Protein AF-A0A2K6FCR3-F1 (afdb_monomer_lite)

Organism: Propithecus coquereli (NCBI:txid379532)

InterPro domains:
  IPR029713 Transmembrane protein 168 [PTHR14437] (1-517)

Foldseek 3Di:
DVVVVLVVVLVVLLVVVVVVCVVPVPDDVVVVLVVLVVVLVVLLVVLLVLLLVVCCVVVVDVVSVVLVVVLVVLLVVLVCCVPPVVNPVVSLLSVLLSSLQSLLLSFADADPVPPPPPSNVVSLVSLVVSLVSLLVSLVSCLSVVVDDDAQDQDDSSLVSSLNSNLVNLVVDDPQLSLLSNLLSLLLSLLLSLLLLLFPCSVVLVVVNVCLVPDQQNPTTNDVSSVVSSSSSSNSNSNVCNSRPPDANCRNCVVVLVDDLVVLVVVLVVLVVLLVVLLVLLCVLCVDPPPNVCLVVQCVVLVVQLVVLVVVLSVLSVVLSVLSVVLVVVCVVPVVPPDDSLVSCLQQCVLVSLVVSLVSLVSNLVSLVSSCVSSPDRHRSNSVSSSSNNNSVSSVVSRSSVSSNVPRANQAEEEAEQEQEDPADPVRDDDDDDPVVVVVSVVVSVVVLVVVVVVCVSSVHHYLDHDYDHPFDAPVRVVVSVVCQQVDDDPVGHGHLEYEYHYDYDADPVRFGDTPDPDDTDDPDCDPPPPPGHHYDYADFDDDPPDGDGDDDDDDDDDDDDDDDDDDDDDDDDDDDDDDDDDDDDDDDD

Sequence (589 aa):
MCKSLRYCFSHCLYLAMTRLEEVNREVNMHSSVRYLGYLARINLLVAICLGLYVRWEKTANSLILVIFILGLFVLGIASILYYYFSMEAASLSLSNLWFGFLLGLLCFLDNSSFKNDVKEESTKYLLLTSIVLRILCSLVERISGYVRHRPTLLTTVEFLELVGFAIASTTMLVEKSLSVILLVVALAMLIIDLRMKSFLAIPNLVIFAVLLFFSSLETPKNPIAFACFFICLITDPFLDIYFSGLSVTERWKPFLYRGRICRRLSVVFTGMIELTFFILSAFKLRDTHLWYFVIPGFSIFGIFWMICHIIFLLTLWGFHTKLNDCHKVYFTHRADNNSLDRIMASKGMRHFCLISEQLVFFSLLATAILGAVSWQPTNGIFLSMFLIVLPLESMAHGLFRELGNCLGGTSVGYAIVIPTNFCSPDGQPTLLPPEHVQELNLRSTGMLNAIQRFFAYHMIETYGCDYSTSGLSFDALHSKLKAFLELRTVDGPRHDTYVLYYSGHTHGTGEWALAGKFTCFTIVNCNCKFSSFTIVKIHICMEISRVSLCCSGINLKFLCKYCIIKFSPKVLCHDLVLLPLFQILLYLR

pLDDT: mean 75.57, std 21.65, range [20.17, 97.12]

Structure (mmCIF, N/CA/C/O backbone):
data_AF-A0A2K6FCR3-F1
#
_entry.id   AF-A0A2K6FCR3-F1
#
loop_
_atom_site.group_PDB
_atom_site.id
_atom_site.type_symbol
_atom_site.label_atom_id
_atom_site.label_alt_id
_atom_site.label_comp_id
_atom_site.label_asym_id
_atom_site.label_entity_id
_atom_site.label_seq_id
_atom_site.pdbx_PDB_ins_code
_atom_site.Cartn_x
_atom_site.Cartn_y
_atom_site.Cartn_z
_atom_site.occupancy
_atom_site.B_iso_or_equiv
_atom_site.auth_seq_id
_atom_site.auth_comp_id
_atom_site.auth_asym_id
_atom_site.auth_atom_id
_atom_site.pdbx_PDB_model_num
ATOM 1 N N . MET A 1 1 ? -6.873 -19.676 -16.247 1.00 36.25 1 MET A N 1
ATOM 2 C CA . MET A 1 1 ? -8.107 -20.056 -15.518 1.00 36.25 1 MET A CA 1
ATOM 3 C C . MET A 1 1 ? -8.741 -18.906 -14.731 1.00 36.25 1 MET A C 1
ATOM 5 O O . MET A 1 1 ? -9.886 -18.593 -15.023 1.00 36.25 1 MET A O 1
ATOM 9 N N . CYS A 1 2 ? -8.041 -18.203 -13.827 1.00 38.34 2 CYS A N 1
ATOM 10 C CA . CYS A 1 2 ? -8.665 -17.159 -12.984 1.00 38.34 2 CYS A CA 1
ATOM 11 C C . CYS A 1 2 ? -9.323 -15.987 -13.746 1.00 38.34 2 CYS A C 1
ATOM 13 O O . CYS A 1 2 ? -10.338 -15.467 -13.297 1.00 38.34 2 CYS A O 1
ATOM 15 N N . LYS A 1 3 ? -8.810 -15.592 -14.925 1.00 42.97 3 LYS A N 1
ATOM 16 C CA . LYS A 1 3 ? -9.436 -14.544 -15.762 1.00 42.97 3 LYS A CA 1
ATOM 17 C C . LYS A 1 3 ? -10.793 -14.969 -16.353 1.00 42.97 3 LYS A C 1
ATOM 19 O O . LYS A 1 3 ? -11.684 -14.137 -16.462 1.00 42.97 3 LYS A O 1
ATOM 24 N N . SER A 1 4 ? -10.956 -16.251 -16.691 1.00 41.66 4 SER A N 1
ATOM 25 C CA . SER A 1 4 ? -12.195 -16.799 -17.267 1.00 41.66 4 SER A CA 1
ATOM 26 C C . SER A 1 4 ? -13.269 -17.016 -16.196 1.00 41.66 4 SER A C 1
ATOM 28 O O . SER A 1 4 ? -14.414 -16.634 -16.412 1.00 41.66 4 SER A O 1
ATOM 30 N N . LEU A 1 5 ? -12.888 -17.503 -15.006 1.00 47.66 5 LEU A N 1
ATOM 31 C CA . LEU A 1 5 ? -13.785 -17.570 -13.844 1.00 47.66 5 LEU A CA 1
ATOM 32 C C . LEU A 1 5 ? -14.249 -16.179 -13.403 1.00 47.66 5 LEU A C 1
ATOM 34 O O . LEU A 1 5 ? -15.433 -15.989 -13.146 1.00 47.66 5 LEU A O 1
ATOM 38 N N . ARG A 1 6 ? -13.339 -15.193 -13.390 1.00 56.50 6 ARG A N 1
ATOM 39 C CA . ARG A 1 6 ? -13.668 -13.802 -13.055 1.00 56.50 6 ARG A CA 1
ATOM 40 C C . ARG A 1 6 ? -14.684 -13.206 -14.025 1.00 56.50 6 ARG A C 1
ATOM 42 O O . ARG A 1 6 ? -15.657 -12.604 -13.590 1.00 56.50 6 ARG A O 1
ATOM 49 N N . TYR A 1 7 ? -14.478 -13.427 -15.323 1.00 55.69 7 TYR A N 1
ATOM 50 C CA . TYR A 1 7 ? -15.397 -12.980 -16.365 1.00 55.69 7 TYR A CA 1
ATOM 51 C C . TYR A 1 7 ? -16.760 -13.682 -16.275 1.00 55.69 7 TYR A C 1
ATOM 53 O O . TYR A 1 7 ? -17.789 -13.018 -16.315 1.00 55.69 7 TYR A O 1
ATOM 61 N N . CYS A 1 8 ? -16.776 -15.005 -16.086 1.00 54.91 8 CYS A N 1
ATOM 62 C CA . CYS A 1 8 ? -18.005 -15.787 -15.959 1.00 54.91 8 CYS A CA 1
ATOM 63 C C . CYS A 1 8 ? -18.822 -15.351 -14.736 1.00 54.91 8 CYS A C 1
ATOM 65 O O . CYS A 1 8 ? -19.991 -15.008 -14.865 1.00 54.91 8 CYS A O 1
ATOM 67 N N . PHE A 1 9 ? -18.190 -15.256 -13.565 1.00 63.41 9 PHE A N 1
ATOM 68 C CA . PHE A 1 9 ? -18.870 -14.862 -12.335 1.00 63.41 9 PHE A CA 1
ATOM 69 C C . PHE A 1 9 ? -19.357 -13.408 -12.387 1.00 63.41 9 PHE A C 1
ATOM 71 O O . PHE A 1 9 ? -20.493 -13.141 -12.005 1.00 63.41 9 PHE A O 1
ATOM 78 N N . SER A 1 10 ? -18.562 -12.471 -12.930 1.00 57.72 10 SER A N 1
ATOM 79 C CA . SER A 1 10 ? -19.027 -11.089 -13.123 1.00 57.72 10 SER A CA 1
ATOM 80 C C . SER A 1 10 ? -20.186 -10.998 -14.114 1.00 57.72 10 SER A C 1
ATOM 82 O O . SER A 1 10 ? -21.115 -10.232 -13.891 1.00 57.72 10 SER A O 1
ATOM 84 N N . HIS A 1 11 ? -20.152 -11.785 -15.193 1.00 66.50 11 HIS A N 1
ATOM 85 C CA . HIS A 1 11 ? -21.173 -11.756 -16.237 1.00 66.50 11 HIS A CA 1
ATOM 86 C C . HIS A 1 11 ? -22.477 -12.418 -15.776 1.00 66.50 11 HIS A C 1
ATOM 88 O O . HIS A 1 11 ? -23.547 -11.867 -16.004 1.00 66.50 11 HIS A O 1
ATOM 94 N N . CYS A 1 12 ? -22.404 -13.550 -15.067 1.00 65.25 12 CYS A N 1
ATOM 95 C CA . CYS A 1 12 ? -23.564 -14.200 -14.453 1.00 65.25 12 CYS A CA 1
ATOM 96 C C . CYS A 1 12 ? -24.217 -13.315 -13.387 1.00 65.25 12 CYS A C 1
ATOM 98 O O . CYS A 1 12 ? -25.439 -13.202 -13.364 1.00 65.25 12 CYS A O 1
ATOM 100 N N . LEU A 1 13 ? -23.420 -12.649 -12.544 1.00 64.69 13 LEU A N 1
ATOM 101 C CA . LEU A 1 13 ? -23.936 -11.704 -11.552 1.00 64.69 13 LEU A CA 1
ATOM 102 C C . LEU A 1 13 ? -24.578 -10.473 -12.197 1.00 64.69 13 LEU A C 1
ATOM 104 O O . LEU A 1 13 ? -25.658 -10.062 -11.784 1.00 64.69 13 LEU A O 1
ATOM 108 N N . TYR A 1 14 ? -23.949 -9.913 -13.232 1.00 65.69 14 TYR A N 1
ATOM 109 C CA . TYR A 1 14 ? -24.505 -8.790 -13.982 1.00 65.69 14 TYR A CA 1
ATOM 110 C C . TYR A 1 14 ? -25.828 -9.165 -14.671 1.00 65.69 14 TYR A C 1
ATOM 112 O O . TYR A 1 14 ? -26.796 -8.411 -14.609 1.00 65.69 14 TYR A O 1
ATOM 120 N N . LEU A 1 15 ? -25.918 -10.364 -15.256 1.00 67.00 15 LEU A N 1
ATOM 121 C CA . LEU A 1 15 ? -27.157 -10.899 -15.837 1.00 67.00 15 LEU A CA 1
ATOM 122 C C . LEU A 1 15 ? -28.254 -11.127 -14.795 1.00 67.00 15 LEU A C 1
ATOM 124 O O . LEU A 1 15 ? -29.411 -10.805 -15.043 1.00 67.00 15 LEU A O 1
ATOM 128 N N . ALA A 1 16 ? -27.907 -11.668 -13.627 1.00 66.12 16 ALA A N 1
ATOM 129 C CA . ALA A 1 16 ? -28.867 -11.859 -12.544 1.00 66.12 16 ALA A CA 1
ATOM 130 C C . ALA A 1 16 ? -29.403 -10.516 -12.023 1.00 66.12 16 ALA A C 1
ATOM 132 O O . ALA A 1 16 ? -30.590 -10.394 -11.739 1.00 66.12 16 ALA A O 1
ATOM 133 N N . MET A 1 17 ? -28.547 -9.495 -11.946 1.00 63.19 17 MET A N 1
ATOM 134 C CA . MET A 1 17 ? -28.918 -8.168 -11.450 1.00 63.19 17 MET A CA 1
ATOM 135 C C . MET A 1 17 ? -29.711 -7.347 -12.456 1.00 63.19 17 MET A C 1
ATOM 137 O O . MET A 1 17 ? -30.690 -6.725 -12.066 1.00 63.19 17 MET A O 1
ATOM 141 N N . THR A 1 18 ? -29.356 -7.398 -13.740 1.00 65.19 18 THR A N 1
ATOM 142 C CA . THR A 1 18 ? -30.156 -6.771 -14.807 1.00 65.19 18 THR A CA 1
ATOM 143 C C . THR A 1 18 ? -31.548 -7.393 -14.886 1.00 65.19 18 THR A C 1
ATOM 145 O O . THR A 1 18 ? -32.535 -6.668 -14.948 1.00 65.19 18 THR A O 1
ATOM 148 N N . ARG A 1 19 ? -31.657 -8.723 -14.747 1.00 66.31 19 ARG A N 1
ATOM 149 C CA . ARG A 1 19 ? -32.948 -9.418 -14.599 1.00 66.31 19 ARG A CA 1
ATOM 150 C C . ARG A 1 19 ? -33.720 -8.961 -13.357 1.00 66.31 19 ARG A C 1
ATOM 152 O O . ARG A 1 19 ? -34.930 -8.791 -13.433 1.00 66.31 19 ARG A O 1
ATOM 159 N N . LEU A 1 20 ? -33.047 -8.765 -12.221 1.00 64.31 20 LEU A N 1
ATOM 160 C CA . LEU A 1 20 ? -33.688 -8.301 -10.987 1.00 64.31 20 LEU A CA 1
ATOM 161 C C . LEU A 1 20 ? -34.177 -6.847 -11.110 1.00 64.31 20 LEU A C 1
ATOM 163 O O . LEU A 1 20 ? -35.267 -6.530 -10.649 1.00 64.31 20 LEU A O 1
ATOM 167 N N . GLU A 1 21 ? -33.401 -5.977 -11.757 1.00 64.38 21 GLU A N 1
ATOM 168 C CA . GLU A 1 21 ? -33.734 -4.568 -12.005 1.00 64.38 21 GLU A CA 1
ATOM 169 C C . GLU A 1 21 ? -34.886 -4.419 -13.014 1.00 64.38 21 GLU A C 1
ATOM 171 O O . GLU A 1 21 ? -35.758 -3.569 -12.838 1.00 64.38 21 GLU A O 1
ATOM 176 N N . GLU A 1 22 ? -34.957 -5.299 -14.019 1.00 66.19 22 GLU A N 1
ATOM 177 C CA . GLU A 1 22 ? -36.101 -5.397 -14.934 1.00 66.19 22 GLU A CA 1
ATOM 178 C C . GLU A 1 22 ? -37.390 -5.831 -14.220 1.00 66.19 22 GLU A C 1
ATOM 180 O O . GLU A 1 22 ? -38.465 -5.320 -14.540 1.00 66.19 22 GLU A O 1
ATOM 185 N N . VAL A 1 23 ? -37.286 -6.740 -13.243 1.00 63.28 23 VAL A N 1
ATOM 186 C CA . VAL A 1 23 ? -38.429 -7.249 -12.465 1.00 63.28 23 VAL A CA 1
ATOM 187 C C . VAL A 1 23 ? -38.900 -6.243 -11.404 1.00 63.28 23 VAL A C 1
ATOM 189 O O . VAL A 1 23 ? -40.099 -6.143 -11.165 1.00 63.28 23 VAL A O 1
ATOM 192 N N . ASN A 1 24 ? -37.998 -5.452 -10.810 1.00 61.44 24 ASN A N 1
ATOM 193 C CA . ASN A 1 24 ? -38.290 -4.518 -9.708 1.00 61.44 24 ASN A CA 1
ATOM 194 C C . ASN A 1 24 ? -38.376 -3.036 -10.133 1.00 61.44 24 ASN A C 1
ATOM 196 O O . ASN A 1 24 ? -38.026 -2.146 -9.357 1.00 61.44 24 ASN A O 1
ATOM 200 N N . ARG A 1 25 ? -38.882 -2.747 -11.341 1.00 58.03 25 ARG A N 1
ATOM 201 C CA . ARG A 1 25 ? -39.001 -1.384 -11.916 1.00 58.03 25 ARG A CA 1
ATOM 202 C C . ARG A 1 25 ? -39.623 -0.312 -11.000 1.00 58.03 25 ARG A C 1
ATOM 204 O O . ARG A 1 25 ? -39.400 0.871 -11.241 1.00 58.03 25 ARG A O 1
ATOM 211 N N . GLU A 1 26 ? -40.390 -0.697 -9.982 1.00 53.44 26 GLU A N 1
ATOM 212 C CA . GLU A 1 26 ? -41.067 0.219 -9.054 1.00 53.44 26 GLU A CA 1
ATOM 213 C C . GLU A 1 26 ? -40.175 0.738 -7.908 1.00 53.44 26 GLU A C 1
ATOM 215 O O . GLU A 1 26 ? -40.430 1.822 -7.385 1.00 53.44 26 GLU A O 1
ATOM 220 N N . VAL A 1 27 ? -39.103 0.027 -7.531 1.00 59.41 27 VAL A N 1
ATOM 221 C CA . VAL A 1 27 ? -38.198 0.438 -6.442 1.00 59.41 27 VAL A CA 1
ATOM 222 C C . VAL A 1 27 ? -36.824 0.763 -7.014 1.00 59.41 27 VAL A C 1
ATOM 224 O O . VAL A 1 27 ? -36.103 -0.115 -7.480 1.00 59.41 27 VAL A O 1
ATOM 227 N N . ASN A 1 28 ? -36.422 2.035 -6.945 1.00 67.75 28 ASN A N 1
ATOM 228 C CA . ASN A 1 28 ? -35.105 2.466 -7.412 1.00 67.75 28 ASN A CA 1
ATOM 229 C C . ASN A 1 28 ? -34.004 1.806 -6.556 1.00 67.75 28 ASN A C 1
ATOM 231 O O . ASN A 1 28 ? -33.749 2.241 -5.431 1.00 67.75 28 ASN A O 1
ATOM 235 N N . MET A 1 29 ? -33.354 0.763 -7.081 1.00 70.00 29 MET A N 1
ATOM 236 C CA . MET A 1 29 ? -32.354 -0.061 -6.384 1.00 70.00 29 MET A CA 1
ATOM 237 C C . MET A 1 29 ? -31.239 0.784 -5.746 1.00 70.00 29 MET A C 1
ATOM 239 O O . MET A 1 29 ? -30.806 0.514 -4.627 1.00 70.00 29 MET A O 1
ATOM 243 N N . HIS A 1 30 ? -30.841 1.875 -6.406 1.00 73.38 30 HIS A N 1
ATOM 244 C CA . HIS A 1 30 ? -29.864 2.834 -5.889 1.00 73.38 30 HIS A CA 1
ATOM 245 C C . HIS A 1 30 ? -30.299 3.481 -4.560 1.00 73.38 30 HIS A C 1
ATOM 247 O O . HIS A 1 30 ? -29.477 3.696 -3.668 1.00 73.38 30 HIS A O 1
ATOM 253 N N . SER A 1 31 ? -31.593 3.772 -4.394 1.00 75.50 31 SER A N 1
ATOM 254 C CA . SER A 1 31 ? -32.128 4.315 -3.140 1.00 75.50 31 SER A CA 1
ATOM 255 C C . SER A 1 31 ? -32.075 3.278 -2.014 1.00 75.50 31 SER A C 1
ATOM 257 O O . SER A 1 31 ? -31.582 3.590 -0.930 1.00 75.50 31 SER A O 1
ATOM 259 N N . SER A 1 32 ? -32.457 2.028 -2.291 1.00 79.75 32 SER A N 1
ATOM 260 C CA . SER A 1 32 ? -32.417 0.919 -1.329 1.00 79.75 32 SER A CA 1
ATOM 261 C C . SER A 1 32 ? -31.001 0.626 -0.833 1.00 79.75 32 SER A C 1
ATOM 263 O O . SER A 1 32 ? -30.792 0.449 0.366 1.00 79.75 32 SER A O 1
ATOM 265 N N . VAL A 1 33 ? -30.010 0.644 -1.730 1.00 79.94 33 VAL A N 1
ATOM 266 C CA . VAL A 1 33 ? -28.592 0.472 -1.372 1.00 79.94 33 VAL A CA 1
ATOM 267 C C . VAL A 1 33 ? -28.116 1.601 -0.456 1.00 79.94 33 VAL A C 1
ATOM 269 O O . VA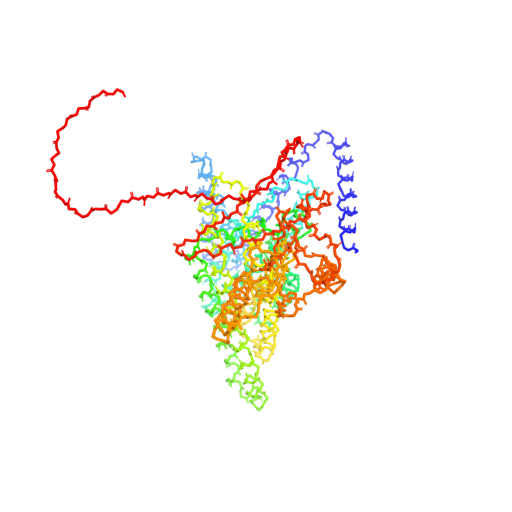L A 1 33 ? -27.462 1.353 0.556 1.00 79.94 33 VAL A O 1
ATOM 272 N N . ARG A 1 34 ? -28.520 2.844 -0.740 1.00 81.25 34 ARG A N 1
ATOM 273 C CA . ARG A 1 34 ? -28.196 3.996 0.110 1.00 81.25 34 ARG A CA 1
ATOM 274 C C . ARG A 1 34 ? -28.816 3.873 1.508 1.00 81.25 34 ARG A C 1
ATOM 276 O O . ARG A 1 34 ? -28.138 4.147 2.497 1.00 81.25 34 ARG A O 1
ATOM 283 N N . TYR A 1 35 ? -30.070 3.424 1.603 1.00 82.50 35 TYR A N 1
ATOM 284 C CA . TYR A 1 35 ? -30.730 3.156 2.887 1.00 82.50 35 TYR A CA 1
ATOM 285 C C . TYR A 1 35 ? -30.057 2.026 3.668 1.00 82.50 35 TYR A C 1
ATOM 287 O O . TYR A 1 35 ? -29.912 2.147 4.882 1.00 82.50 35 TYR A O 1
ATOM 295 N N . LEU A 1 36 ? -29.585 0.974 2.994 1.00 84.31 36 LEU A N 1
ATOM 296 C CA . LEU A 1 36 ? -28.829 -0.108 3.627 1.00 84.31 36 LEU A CA 1
ATOM 297 C C . LEU A 1 36 ? -27.517 0.405 4.245 1.00 84.31 36 LEU A C 1
ATOM 299 O O . LEU A 1 36 ? -27.188 0.056 5.380 1.00 84.31 36 LEU A O 1
ATOM 303 N N . GLY A 1 37 ? -26.808 1.294 3.543 1.00 83.75 37 GLY A N 1
ATOM 304 C CA . GLY A 1 37 ? -25.612 1.957 4.066 1.00 83.75 37 GLY A CA 1
ATOM 305 C C . GLY A 1 37 ? -25.896 2.834 5.293 1.00 83.75 37 GLY A C 1
ATOM 306 O O . GLY A 1 37 ? -25.149 2.790 6.274 1.00 83.75 37 GLY A O 1
ATOM 307 N N . TYR A 1 38 ? -26.999 3.593 5.283 1.00 85.12 38 TYR A N 1
ATOM 308 C CA . TYR A 1 38 ? -27.431 4.369 6.453 1.00 85.12 38 TYR A CA 1
ATOM 309 C C . TYR A 1 38 ? -27.828 3.474 7.628 1.00 85.12 38 TYR A C 1
ATOM 311 O O . TYR A 1 38 ? -27.420 3.742 8.758 1.00 85.12 38 TYR A O 1
ATOM 319 N N . LEU A 1 39 ? -28.558 2.388 7.367 1.00 88.25 39 LEU A N 1
ATOM 320 C CA . LEU A 1 39 ? -28.951 1.413 8.379 1.00 88.25 39 LEU A CA 1
ATOM 321 C C . LEU A 1 39 ? -27.726 0.796 9.060 1.00 88.25 39 LEU A C 1
ATOM 323 O O . LEU A 1 39 ? -27.693 0.718 10.285 1.00 88.25 39 LEU A O 1
ATOM 327 N N . ALA A 1 40 ? -26.695 0.430 8.292 1.00 87.38 40 ALA A N 1
ATOM 328 C CA . ALA A 1 40 ? -25.449 -0.101 8.840 1.00 87.38 40 ALA A CA 1
ATOM 329 C C . ALA A 1 40 ? -24.771 0.895 9.802 1.00 87.38 40 ALA A C 1
ATOM 331 O O . ALA A 1 40 ? -24.350 0.509 10.892 1.00 87.38 40 ALA A O 1
ATOM 332 N N . ARG A 1 41 ? -24.711 2.187 9.439 1.00 87.19 41 ARG A N 1
ATOM 333 C CA . ARG A 1 41 ? -24.128 3.238 10.297 1.00 87.19 41 ARG A CA 1
ATOM 334 C C . ARG A 1 41 ? -24.962 3.515 11.550 1.00 87.19 41 ARG A C 1
ATOM 336 O O . ARG A 1 41 ? -24.389 3.697 12.621 1.00 87.19 41 ARG A O 1
ATOM 343 N N . ILE A 1 42 ? -26.290 3.533 11.438 1.00 89.19 42 ILE A N 1
ATOM 344 C CA . ILE A 1 42 ? -27.189 3.725 12.587 1.00 89.19 42 ILE A CA 1
ATOM 345 C C . ILE A 1 42 ? -27.083 2.536 13.543 1.00 89.19 42 ILE A C 1
ATOM 347 O O . ILE A 1 42 ? -26.932 2.733 14.745 1.00 89.19 42 ILE A O 1
ATOM 351 N N . ASN A 1 43 ? -27.104 1.311 13.019 1.00 92.75 43 ASN A N 1
ATOM 352 C CA . ASN A 1 43 ? -26.966 0.097 13.817 1.00 92.75 43 ASN A CA 1
ATOM 353 C C . ASN A 1 43 ? -25.625 0.067 14.569 1.00 92.75 43 ASN A C 1
ATOM 355 O O . ASN A 1 43 ? -25.600 -0.225 15.763 1.00 92.75 43 ASN A O 1
ATOM 359 N N . LEU A 1 44 ? -24.532 0.472 13.910 1.00 90.81 44 LEU A N 1
ATOM 360 C CA . LEU A 1 44 ? -23.224 0.618 14.549 1.00 90.81 44 LEU A CA 1
ATOM 361 C C . LEU A 1 44 ? -23.241 1.677 15.661 1.00 90.81 44 LEU A C 1
ATOM 363 O O . LEU A 1 44 ? -22.713 1.434 16.744 1.00 90.81 44 LEU A O 1
ATOM 367 N N . LEU A 1 45 ? -23.867 2.834 15.427 1.00 90.56 45 LEU A N 1
ATOM 368 C CA . LEU A 1 45 ? -24.000 3.882 16.442 1.00 90.56 45 LEU A CA 1
ATOM 369 C C . LEU A 1 45 ? -24.779 3.383 17.667 1.00 90.56 45 LEU A C 1
ATOM 371 O O . LEU A 1 45 ? -24.341 3.595 18.795 1.00 90.56 45 LEU A O 1
ATOM 375 N N . VAL A 1 46 ? -25.900 2.689 17.454 1.00 92.31 46 VAL A N 1
ATOM 376 C CA . VAL A 1 46 ? -26.709 2.101 18.534 1.00 92.31 46 VAL A CA 1
ATOM 377 C C . VAL A 1 46 ? -25.896 1.068 19.312 1.00 92.31 46 VAL A C 1
ATOM 379 O O . VAL A 1 46 ? -25.902 1.106 20.541 1.00 92.31 46 VAL A O 1
ATOM 382 N N . ALA A 1 47 ? -25.147 0.203 18.622 1.00 92.25 47 ALA A N 1
ATOM 383 C CA . ALA A 1 47 ? -24.264 -0.774 19.254 1.00 92.25 47 ALA A CA 1
ATOM 384 C C . ALA A 1 47 ? -23.222 -0.096 20.159 1.00 92.25 47 ALA A C 1
ATOM 386 O O . ALA A 1 47 ? -23.043 -0.480 21.313 1.00 92.25 47 ALA A O 1
ATOM 387 N N . ILE A 1 48 ? -22.563 0.949 19.654 1.00 90.69 48 ILE A N 1
ATOM 388 C CA . ILE A 1 48 ? -21.545 1.703 20.391 1.00 90.69 48 ILE A CA 1
ATOM 389 C C . ILE A 1 48 ? -22.153 2.397 21.615 1.00 90.69 48 ILE A C 1
ATOM 391 O O . ILE A 1 48 ? -21.612 2.285 22.716 1.00 90.69 48 ILE A O 1
ATOM 395 N N . CYS A 1 49 ? -23.280 3.093 21.445 1.00 89.88 49 CYS A N 1
ATOM 396 C CA . CYS A 1 49 ? -23.963 3.782 22.537 1.00 89.88 49 CYS A CA 1
ATOM 397 C C . CYS A 1 49 ? -24.415 2.804 23.625 1.00 89.88 49 CYS A C 1
ATOM 399 O O . CYS A 1 49 ? -24.196 3.074 24.804 1.00 89.88 49 CYS A O 1
ATOM 401 N N . LEU A 1 50 ? -24.996 1.662 23.242 1.00 90.75 50 LEU A N 1
ATOM 402 C CA . LEU A 1 50 ? -25.425 0.633 24.185 1.00 90.75 50 LEU A CA 1
ATOM 403 C C . LEU A 1 50 ? -24.230 0.042 24.943 1.00 90.75 50 LEU A C 1
ATOM 405 O O . LEU A 1 50 ? -24.261 -0.015 26.169 1.00 90.75 50 LEU A O 1
ATOM 409 N N . GLY A 1 51 ? -23.147 -0.300 24.242 1.00 89.00 51 GLY A N 1
ATOM 410 C CA . GLY A 1 51 ? -21.941 -0.849 24.864 1.00 89.00 51 GLY A CA 1
ATOM 411 C C . GLY A 1 51 ? -21.271 0.111 25.850 1.00 89.00 51 GLY A C 1
ATOM 412 O O . GLY A 1 51 ? -20.841 -0.294 26.931 1.00 89.00 51 GLY A O 1
ATOM 413 N N . LEU A 1 52 ? -21.210 1.404 25.523 1.00 88.00 52 LEU A N 1
ATOM 414 C CA . LEU A 1 52 ? -20.691 2.421 26.443 1.00 88.00 52 LEU A CA 1
ATOM 415 C C . LEU A 1 52 ? -21.640 2.669 27.623 1.00 88.00 52 LEU A C 1
ATOM 417 O O . LEU A 1 52 ? -21.172 2.823 28.751 1.00 88.00 52 LEU A O 1
ATOM 421 N N . TYR A 1 53 ? -22.954 2.658 27.386 1.00 88.06 53 TYR A N 1
ATOM 422 C CA . TYR A 1 53 ? -23.965 2.819 28.430 1.00 88.06 53 TYR A CA 1
ATOM 423 C C . TYR A 1 53 ? -23.905 1.693 29.467 1.00 88.06 53 TYR A C 1
ATOM 425 O O . TYR A 1 53 ? -23.866 1.983 30.658 1.00 88.06 53 TYR A O 1
ATOM 433 N N . VAL A 1 54 ? -23.813 0.429 29.038 1.00 87.81 54 VAL A N 1
ATOM 434 C CA . VAL A 1 54 ? -23.689 -0.729 29.946 1.00 87.81 54 VAL A CA 1
ATOM 435 C C . VAL A 1 54 ? -22.465 -0.591 30.845 1.00 87.81 54 VAL A C 1
ATOM 437 O O . VAL A 1 54 ? -22.529 -0.813 32.054 1.00 87.81 54 VAL A O 1
ATOM 440 N N . ARG A 1 55 ? -21.339 -0.160 30.271 1.00 85.69 55 ARG A N 1
ATOM 441 C CA . ARG A 1 55 ? -20.107 0.061 31.032 1.00 85.69 55 ARG A CA 1
ATOM 442 C C . ARG A 1 55 ? -20.250 1.199 32.022 1.00 85.69 55 ARG A C 1
ATOM 444 O O . ARG A 1 55 ? -19.793 1.063 33.153 1.00 85.69 55 ARG A O 1
ATOM 451 N N . TRP A 1 56 ? -20.883 2.301 31.633 1.00 86.75 56 TRP A N 1
ATOM 452 C CA . TRP A 1 56 ? -21.157 3.403 32.550 1.00 86.75 56 TRP A CA 1
ATOM 453 C C . TRP A 1 5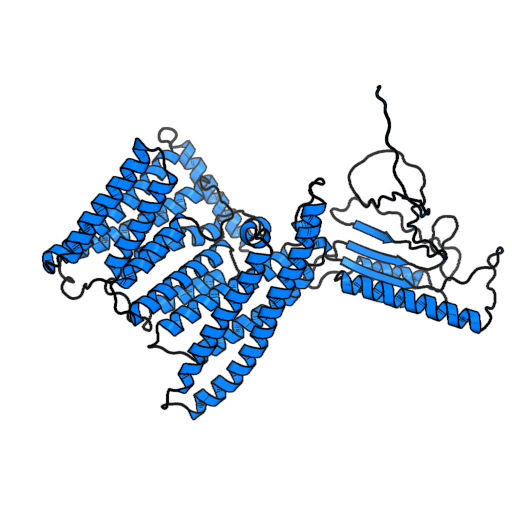6 ? -22.094 2.982 33.690 1.00 86.75 56 TRP A C 1
ATOM 455 O O . TRP A 1 56 ? -21.748 3.195 34.848 1.00 86.75 56 TRP A O 1
ATOM 465 N N . GLU A 1 57 ? -23.213 2.320 33.381 1.00 85.62 57 GLU A N 1
ATOM 466 C CA . GLU A 1 57 ? -24.215 1.855 34.352 1.00 85.62 57 GLU A CA 1
ATOM 467 C C . GLU A 1 57 ? -23.587 0.977 35.441 1.00 85.62 57 GLU A C 1
ATOM 469 O O . GLU A 1 57 ? -23.931 1.096 36.615 1.00 85.62 57 GLU A O 1
ATOM 474 N N . LYS A 1 58 ? -22.636 0.114 35.070 1.00 81.69 58 LYS A N 1
ATOM 475 C CA . LYS A 1 58 ? -22.013 -0.824 36.009 1.00 81.69 58 LYS A CA 1
ATOM 476 C C . LYS A 1 58 ? -20.757 -0.297 36.697 1.00 81.69 58 LYS A C 1
ATOM 478 O O . LYS A 1 58 ? -20.489 -0.693 37.825 1.00 81.69 58 LYS A O 1
ATOM 483 N N . THR A 1 59 ? -19.960 0.541 36.031 1.00 80.50 59 THR A N 1
ATOM 484 C CA . THR A 1 59 ? -18.714 1.076 36.619 1.00 80.50 59 THR A CA 1
ATOM 485 C C . THR A 1 59 ? -18.916 2.394 37.358 1.00 80.50 59 THR A C 1
ATOM 487 O O . THR A 1 59 ? -18.025 2.801 38.098 1.00 80.50 59 THR A O 1
ATOM 490 N N . ALA A 1 60 ? -20.043 3.081 37.127 1.00 80.81 60 ALA A N 1
ATOM 491 C CA . ALA A 1 60 ? -20.309 4.448 37.579 1.00 80.81 60 ALA A CA 1
ATOM 492 C C . ALA A 1 60 ? -19.169 5.438 37.250 1.00 80.81 60 ALA A C 1
ATOM 494 O O . ALA A 1 60 ? -19.011 6.470 37.902 1.00 80.81 60 ALA A O 1
ATOM 495 N N . ASN A 1 61 ? -18.352 5.135 36.233 1.00 81.88 61 ASN A N 1
ATOM 496 C CA . ASN A 1 61 ? -17.175 5.925 35.906 1.00 81.88 61 ASN A CA 1
ATOM 497 C C . ASN A 1 61 ? -17.585 7.231 35.211 1.00 81.88 61 ASN A C 1
ATOM 499 O O . ASN A 1 61 ? -18.091 7.223 34.085 1.00 81.88 61 ASN A O 1
ATOM 503 N N . SER A 1 62 ? -17.318 8.360 35.868 1.00 84.75 62 SER A N 1
ATOM 504 C CA . SER A 1 62 ? -17.624 9.701 35.361 1.00 84.75 62 SER A CA 1
ATOM 505 C C . SER A 1 62 ? -16.938 10.007 34.027 1.00 84.75 62 SER A C 1
ATOM 507 O O . SER A 1 62 ? -17.500 10.742 33.219 1.00 84.75 62 SER A O 1
ATOM 509 N N . LEU A 1 63 ? -15.786 9.394 33.733 1.00 84.44 63 LEU A N 1
ATOM 510 C CA . LEU A 1 63 ? -15.089 9.575 32.456 1.00 84.44 63 LEU A CA 1
ATOM 511 C C . LEU A 1 63 ? -15.920 9.084 31.264 1.00 84.44 63 LEU A C 1
ATOM 513 O O . LEU A 1 63 ? -15.947 9.746 30.230 1.00 84.44 63 LEU A O 1
ATOM 517 N N . ILE A 1 64 ? -16.637 7.962 31.402 1.00 83.94 64 ILE A N 1
ATOM 518 C CA . ILE A 1 64 ? -17.478 7.425 30.317 1.00 83.94 64 ILE A CA 1
ATOM 519 C C . ILE A 1 64 ? -18.654 8.372 30.049 1.00 83.94 64 ILE A C 1
ATOM 521 O O . ILE A 1 64 ? -18.981 8.638 28.893 1.00 83.94 64 ILE A O 1
ATOM 525 N N . LEU A 1 65 ? -19.238 8.944 31.107 1.00 84.81 65 LEU A N 1
ATOM 526 C CA . LEU A 1 65 ? -20.302 9.940 30.990 1.00 84.81 65 LEU A CA 1
ATOM 527 C C . LEU A 1 65 ? -19.811 11.217 30.295 1.00 84.81 65 LEU A C 1
ATOM 529 O O . LEU A 1 65 ? -20.474 11.716 29.389 1.00 84.81 65 LEU A O 1
ATOM 533 N N . VAL A 1 66 ? -18.631 11.720 30.675 1.00 87.06 66 VAL A N 1
ATOM 534 C CA . VAL A 1 66 ? -18.010 12.893 30.037 1.00 87.06 66 VAL A CA 1
ATOM 535 C C . VAL A 1 66 ? -17.759 12.635 28.552 1.00 87.06 66 VAL A C 1
ATOM 537 O O . VAL A 1 66 ? -18.087 13.483 27.725 1.00 87.06 66 VAL A O 1
ATOM 540 N N . ILE A 1 67 ? -17.244 11.455 28.194 1.00 86.75 67 ILE A N 1
ATOM 541 C CA . ILE A 1 67 ? -17.041 11.057 26.794 1.00 86.75 67 ILE A CA 1
ATOM 542 C C . ILE A 1 67 ? -18.372 11.011 26.034 1.00 86.75 67 ILE A C 1
ATOM 544 O O . ILE A 1 67 ? -18.438 11.457 24.889 1.00 86.75 67 ILE A O 1
ATOM 548 N N . PHE A 1 68 ? -19.437 10.503 26.655 1.00 83.81 68 PHE A N 1
ATOM 549 C CA . PHE A 1 68 ? -20.758 10.442 26.033 1.00 83.81 68 PHE A CA 1
ATOM 550 C C . PHE A 1 68 ? -21.327 11.843 25.760 1.00 83.81 68 PHE A C 1
ATOM 552 O O . PHE A 1 68 ? -21.777 12.120 24.647 1.00 83.81 68 PHE A O 1
ATOM 559 N N . ILE A 1 69 ? -21.230 12.757 26.733 1.00 86.62 69 ILE A N 1
ATOM 560 C CA . ILE A 1 69 ? -21.638 14.164 26.580 1.00 86.62 69 ILE A CA 1
ATOM 561 C C . ILE A 1 69 ? -20.811 14.849 25.487 1.00 86.62 69 ILE A C 1
ATOM 563 O O . ILE A 1 69 ? -21.369 15.509 24.609 1.00 86.62 69 ILE A O 1
ATOM 567 N N . LEU A 1 70 ? -19.489 14.653 25.499 1.00 88.81 70 LEU A N 1
ATOM 568 C CA . LEU A 1 70 ? -18.601 15.174 24.464 1.00 88.81 70 LEU A CA 1
ATOM 569 C C . LEU A 1 70 ? -18.989 14.632 23.083 1.00 88.81 70 LEU A C 1
ATOM 571 O O . LEU A 1 70 ? -18.980 15.378 22.110 1.00 88.81 70 LEU A O 1
ATOM 575 N N . GLY A 1 71 ? -19.396 13.367 22.991 1.00 85.19 71 GLY A N 1
ATOM 576 C CA . GLY A 1 71 ? -19.845 12.774 21.737 1.00 85.19 71 GLY A CA 1
ATOM 577 C C . GLY A 1 71 ? -21.124 13.369 21.186 1.00 85.19 71 GLY A C 1
ATOM 578 O O . GLY A 1 71 ? -21.196 13.647 19.990 1.00 85.19 71 GLY A O 1
ATOM 579 N N . LEU A 1 72 ? -22.106 13.635 22.046 1.00 86.50 72 LEU A N 1
ATOM 580 C CA . LEU A 1 72 ? -23.309 14.364 21.647 1.00 86.50 72 LEU A CA 1
ATOM 581 C C . LEU A 1 72 ? -22.965 15.775 21.159 1.00 86.50 72 LEU A C 1
ATOM 583 O O . LEU A 1 72 ? -23.504 16.221 20.150 1.00 86.50 72 LEU A O 1
ATOM 587 N N . PHE A 1 73 ? -22.022 16.449 21.820 1.00 89.44 73 PHE A N 1
ATOM 588 C CA . PHE A 1 73 ? -21.550 17.767 21.404 1.00 89.44 73 PHE A CA 1
ATOM 589 C C . PHE A 1 73 ? -20.845 17.732 20.039 1.00 89.44 73 PHE A C 1
ATOM 591 O O . PHE A 1 73 ? -21.157 18.535 19.162 1.00 89.44 73 PHE A O 1
ATOM 598 N N . VAL A 1 74 ? -19.953 16.763 19.818 1.00 90.00 74 VAL A N 1
ATOM 599 C CA . VAL A 1 74 ? -19.243 16.562 18.544 1.00 90.00 74 VAL A CA 1
ATOM 600 C C . VAL A 1 74 ? -20.221 16.247 17.408 1.00 90.00 74 VAL A C 1
ATOM 602 O O . VAL A 1 74 ? -20.120 16.839 16.333 1.00 90.00 74 VAL A O 1
ATOM 605 N N . LEU A 1 75 ? -21.206 15.372 17.638 1.00 86.94 75 LEU A N 1
ATOM 606 C CA . LEU A 1 75 ? -22.260 15.073 16.661 1.00 86.94 75 LEU A CA 1
ATOM 607 C C . LEU A 1 75 ? -23.177 16.282 16.410 1.00 86.94 75 LEU A C 1
ATOM 609 O O . LEU A 1 75 ? -23.591 16.513 15.271 1.00 86.94 75 LEU A O 1
ATOM 613 N N . GLY A 1 76 ? -23.452 17.084 17.440 1.00 89.31 76 GLY A N 1
ATOM 614 C CA . GLY A 1 76 ? -24.175 18.349 17.328 1.00 89.31 76 GLY A CA 1
ATOM 615 C C . GLY A 1 76 ? -23.436 19.351 16.441 1.00 89.31 76 GLY A C 1
ATOM 616 O O . GLY A 1 76 ? -24.014 19.861 15.484 1.00 89.31 76 GLY A O 1
ATOM 617 N N . ILE A 1 77 ? -22.136 19.563 16.677 1.00 91.19 77 ILE A N 1
ATOM 618 C CA . ILE A 1 77 ? -21.286 20.406 15.823 1.00 91.19 77 ILE A CA 1
ATOM 619 C C . ILE A 1 77 ? -21.249 19.864 14.396 1.00 91.19 77 ILE A C 1
ATOM 621 O O . ILE A 1 77 ? -21.421 20.634 13.454 1.00 91.19 77 ILE A O 1
ATOM 625 N N . ALA A 1 78 ? -21.065 18.553 14.212 1.00 89.75 78 ALA A N 1
ATOM 626 C CA . ALA A 1 78 ? -21.078 17.945 12.885 1.00 89.75 78 ALA A CA 1
ATOM 627 C C . ALA A 1 78 ? -22.406 18.224 12.160 1.00 89.75 78 ALA A C 1
ATOM 629 O O . ALA A 1 78 ? -22.403 18.575 10.979 1.00 89.75 78 ALA A O 1
ATOM 630 N N . SER A 1 79 ? -23.532 18.137 12.868 1.00 88.06 79 SER A N 1
ATOM 631 C CA . SER A 1 79 ? -24.858 18.433 12.318 1.00 88.06 79 SER A CA 1
ATOM 632 C C . SER A 1 79 ? -25.004 19.912 11.951 1.00 88.06 79 SER A C 1
ATOM 634 O O . SER A 1 79 ? -25.492 20.225 10.868 1.00 88.06 79 SER A O 1
ATOM 636 N N . ILE A 1 80 ? -24.522 20.827 12.799 1.00 90.62 80 ILE A N 1
ATOM 637 C CA . ILE A 1 80 ? -24.535 22.271 12.523 1.00 90.62 80 ILE A CA 1
ATOM 638 C C . ILE A 1 80 ? -23.679 22.596 11.293 1.00 90.62 80 ILE A C 1
ATOM 640 O O . ILE A 1 80 ? -24.130 23.300 10.392 1.00 90.62 80 ILE A O 1
ATOM 644 N N . LEU A 1 81 ? -22.464 22.047 11.213 1.00 88.94 81 LEU A N 1
ATOM 645 C CA . LEU A 1 81 ? -21.574 22.225 10.063 1.00 88.94 81 LEU A CA 1
ATOM 646 C C . LEU A 1 81 ? -22.205 21.716 8.764 1.00 88.94 81 LEU A C 1
ATOM 648 O O . LEU A 1 81 ? -22.031 22.342 7.719 1.00 88.94 81 LEU A O 1
ATOM 652 N N . TYR A 1 82 ? -22.949 20.610 8.833 1.00 89.56 82 TYR A N 1
ATOM 653 C CA . TYR A 1 82 ? -23.641 20.041 7.681 1.00 89.56 82 TYR A CA 1
ATOM 654 C C . TYR A 1 82 ? -24.817 20.914 7.232 1.00 89.56 82 TYR A C 1
ATOM 656 O O . TYR A 1 82 ? -24.847 21.355 6.088 1.00 89.56 82 TYR A O 1
ATOM 664 N N . TYR A 1 83 ? -25.767 21.190 8.130 1.00 89.81 83 TYR A N 1
ATOM 665 C CA . TYR A 1 83 ? -27.033 21.831 7.767 1.00 89.81 83 TYR A CA 1
ATOM 666 C C . TYR A 1 83 ? -26.950 23.356 7.656 1.00 89.81 83 TYR A C 1
ATOM 668 O O . TYR A 1 83 ? -27.577 23.924 6.768 1.00 89.81 83 TYR A O 1
ATOM 676 N N . TYR A 1 84 ? -26.192 24.027 8.530 1.00 91.00 84 TYR A N 1
ATOM 677 C CA . TYR A 1 84 ? -26.140 25.495 8.556 1.00 91.00 84 TYR A CA 1
ATOM 678 C C . TYR A 1 84 ? -25.006 26.058 7.704 1.00 91.00 84 TYR A C 1
ATOM 680 O O . TYR A 1 84 ? -25.204 27.033 6.986 1.00 91.00 84 TYR A O 1
ATOM 688 N N . PHE A 1 85 ? -23.821 25.448 7.762 1.00 89.56 85 PHE A N 1
ATOM 689 C CA . PHE A 1 85 ? -22.644 25.958 7.050 1.00 89.56 85 PHE A CA 1
ATOM 690 C C . PHE A 1 85 ? -22.413 25.294 5.686 1.00 89.56 85 PHE A C 1
ATOM 692 O O . PHE A 1 85 ? -21.508 25.706 4.965 1.00 89.56 85 PHE A O 1
ATOM 699 N N . SER A 1 86 ? -23.206 24.275 5.316 1.00 87.62 86 SER A N 1
ATOM 700 C CA . SER A 1 86 ? -23.013 23.475 4.090 1.00 87.62 86 SER A CA 1
ATOM 701 C C . SER A 1 86 ? -21.588 22.903 3.954 1.00 87.62 86 SER A C 1
ATOM 703 O O . SER A 1 86 ? -21.098 22.634 2.857 1.00 87.62 86 SER A O 1
ATOM 705 N N . MET A 1 87 ? -20.890 22.712 5.078 1.00 89.44 87 MET A N 1
ATOM 706 C CA . MET A 1 87 ? -19.526 22.188 5.136 1.00 89.44 87 MET A CA 1
ATOM 707 C C . MET A 1 87 ? -19.550 20.662 5.280 1.00 89.44 87 MET A C 1
ATOM 709 O O . MET A 1 87 ? -19.107 20.101 6.287 1.00 89.44 87 MET A O 1
ATOM 713 N N . GLU A 1 88 ? -20.054 19.975 4.252 1.00 87.69 88 GLU A N 1
ATOM 714 C CA . GLU A 1 88 ? -20.262 18.518 4.256 1.00 87.69 88 GLU A CA 1
ATOM 715 C C . GLU A 1 88 ? -18.980 17.736 4.585 1.00 87.69 88 GLU A C 1
ATOM 717 O O . GLU A 1 88 ? -18.988 16.828 5.414 1.00 87.69 88 GLU A O 1
ATOM 722 N N . ALA A 1 89 ? -17.850 18.120 3.984 1.00 87.19 89 ALA A N 1
ATOM 723 C CA . ALA A 1 89 ? -16.574 17.436 4.185 1.00 87.19 89 ALA A CA 1
ATOM 724 C C . ALA A 1 89 ? -16.065 17.546 5.632 1.00 87.19 89 ALA A C 1
ATOM 726 O O . ALA A 1 89 ? -15.545 16.571 6.171 1.00 87.19 89 ALA A O 1
ATOM 727 N N . ALA A 1 90 ? -16.229 18.711 6.268 1.00 87.62 90 ALA A N 1
ATOM 728 C CA . ALA A 1 90 ? -15.807 18.926 7.650 1.00 87.62 90 ALA A CA 1
ATOM 729 C C . ALA A 1 90 ? -16.698 18.150 8.629 1.00 87.62 90 ALA A C 1
ATOM 731 O O . ALA A 1 90 ? -16.188 17.502 9.541 1.00 87.62 90 ALA A O 1
ATOM 732 N N . SER A 1 91 ? -18.013 18.152 8.389 1.00 88.94 91 SER A N 1
ATOM 733 C CA . SER A 1 91 ? -18.980 17.376 9.169 1.00 88.94 91 SER A CA 1
ATOM 734 C C . SER A 1 91 ? -18.703 15.870 9.098 1.00 88.94 91 SER A C 1
ATOM 736 O O . SER A 1 91 ? -18.533 15.214 10.128 1.00 88.94 91 SER A O 1
ATOM 738 N N . LEU A 1 92 ? -18.573 15.325 7.883 1.00 87.88 92 LEU A N 1
ATOM 739 C CA . LEU A 1 92 ? -18.268 13.909 7.671 1.00 87.88 92 LEU A CA 1
ATOM 740 C C . LEU A 1 92 ? -16.903 13.538 8.256 1.00 87.88 92 LEU A C 1
ATOM 742 O O . LEU A 1 92 ? -16.756 12.465 8.835 1.00 87.88 92 LEU A O 1
ATOM 746 N N . SER A 1 93 ? -15.915 14.428 8.134 1.00 90.88 93 SER A N 1
ATOM 747 C CA . SER A 1 93 ? -14.588 14.232 8.716 1.00 90.88 93 SER A CA 1
ATOM 748 C C . SER A 1 93 ? -14.662 14.070 10.237 1.00 90.88 93 SER A C 1
ATOM 750 O O . SER A 1 93 ? -14.185 13.076 10.788 1.00 90.88 93 SER A O 1
ATOM 752 N N . LEU A 1 94 ? -15.342 15.005 10.907 1.00 91.31 94 LEU A N 1
ATOM 753 C CA . LEU A 1 94 ? -15.525 14.988 12.355 1.00 91.31 94 LEU A CA 1
ATOM 754 C C . LEU A 1 94 ? -16.292 13.739 12.817 1.00 91.31 94 LEU A C 1
ATOM 756 O O . LEU A 1 94 ? -15.909 13.104 13.797 1.00 91.31 94 LEU A O 1
ATOM 760 N N . SER A 1 95 ? -17.336 13.351 12.080 1.00 88.31 95 SER A N 1
ATOM 761 C CA . SER A 1 95 ? -18.131 12.160 12.381 1.00 88.31 95 SER A CA 1
ATOM 762 C C . SER A 1 95 ? -17.313 10.868 12.272 1.00 88.31 95 SER A C 1
ATOM 764 O O . SER A 1 95 ? -17.329 10.067 13.203 1.00 88.31 95 SER A O 1
ATOM 766 N N . ASN A 1 96 ? -16.556 10.670 11.187 1.00 91.94 96 ASN A N 1
ATOM 767 C CA . ASN A 1 96 ? -15.746 9.458 10.998 1.00 91.94 96 ASN A CA 1
ATOM 768 C C . ASN A 1 96 ? -14.616 9.354 12.037 1.00 91.94 96 ASN A C 1
ATOM 770 O O . ASN A 1 96 ? -14.380 8.278 12.585 1.00 91.94 96 ASN A O 1
ATOM 774 N N . LEU A 1 97 ? -13.970 10.479 12.370 1.00 93.69 97 LEU A N 1
ATOM 775 C CA . LEU A 1 97 ? -12.992 10.542 13.460 1.00 93.69 97 LEU A CA 1
ATOM 776 C C . LEU A 1 97 ? -13.613 10.081 14.786 1.00 93.69 97 LEU A C 1
ATOM 778 O O . LEU A 1 97 ? -13.031 9.273 15.511 1.00 93.69 97 LEU A O 1
ATOM 782 N N . TRP A 1 98 ? -14.816 10.574 15.084 1.00 92.38 98 TRP A N 1
ATOM 783 C CA . TRP A 1 98 ? -15.533 10.238 16.307 1.00 92.38 98 TRP A CA 1
ATOM 784 C C . TRP A 1 98 ? -15.965 8.767 16.359 1.00 92.38 98 TRP A C 1
ATOM 786 O O . TRP A 1 98 ? -15.817 8.122 17.395 1.00 92.38 98 TRP A O 1
ATOM 796 N N . PHE A 1 99 ? -16.431 8.199 15.242 1.00 90.31 99 PHE A N 1
ATOM 797 C CA . PHE A 1 99 ? -16.759 6.772 15.152 1.00 90.31 99 PHE A CA 1
ATOM 798 C C . PHE A 1 99 ? -15.547 5.882 15.443 1.00 90.31 99 PHE A C 1
ATOM 800 O O . PHE A 1 99 ? -15.656 4.958 16.251 1.00 90.31 99 PHE A O 1
ATOM 807 N N . GLY A 1 100 ? -14.390 6.189 14.846 1.00 92.75 100 GLY A N 1
ATOM 808 C CA . GLY A 1 100 ? -13.142 5.478 15.132 1.00 92.75 100 GLY A CA 1
ATOM 809 C C . GLY A 1 100 ? -12.755 5.551 16.611 1.00 92.75 100 GLY A C 1
ATOM 810 O O . GLY A 1 100 ? -12.406 4.538 17.217 1.00 92.75 100 GLY A O 1
ATOM 811 N N . PHE A 1 101 ? -12.890 6.735 17.218 1.00 93.25 101 PHE A N 1
ATOM 812 C CA . PHE A 1 101 ? -12.601 6.954 18.635 1.00 93.25 101 PHE A CA 1
ATOM 813 C C . PHE A 1 101 ? -13.524 6.156 19.565 1.00 93.25 101 PHE A C 1
ATOM 815 O O . PHE A 1 101 ? -13.047 5.427 20.437 1.00 93.25 101 PHE A O 1
ATOM 822 N N . LEU A 1 102 ? -14.843 6.234 19.368 1.00 91.81 102 LEU A N 1
ATOM 823 C CA . LEU A 1 102 ? -15.798 5.511 20.208 1.00 91.81 102 LEU A CA 1
ATOM 824 C C . LEU A 1 102 ? -15.652 3.989 20.082 1.00 91.81 102 LEU A C 1
ATOM 826 O O . LEU A 1 102 ? -15.731 3.277 21.083 1.00 91.81 102 LEU A O 1
ATOM 830 N N . LEU A 1 103 ? -15.417 3.482 18.868 1.00 90.81 103 LEU A N 1
ATOM 831 C CA . LEU A 1 103 ? -15.212 2.052 18.650 1.00 90.81 103 LEU A CA 1
ATOM 832 C C . LEU A 1 103 ? -13.888 1.574 19.270 1.00 90.81 103 LEU A C 1
ATOM 834 O O . LEU A 1 103 ? -13.843 0.491 19.854 1.00 90.81 103 LEU A O 1
ATOM 838 N N . GLY A 1 104 ? -12.839 2.402 19.234 1.00 90.81 104 GLY A N 1
ATOM 839 C CA . GLY A 1 104 ? -11.587 2.156 19.953 1.00 90.81 104 GLY A CA 1
ATOM 840 C C . GLY A 1 104 ? -11.784 2.078 21.468 1.00 90.81 104 GLY A C 1
ATOM 841 O O . GLY A 1 104 ? -11.376 1.100 22.094 1.00 90.81 104 GLY A O 1
ATOM 842 N N . LEU A 1 105 ? -12.509 3.030 22.064 1.00 89.38 105 LEU A N 1
ATOM 843 C CA . LEU A 1 105 ? -12.879 2.968 23.484 1.00 89.38 105 LEU A CA 1
ATOM 844 C C . LEU A 1 105 ? -13.663 1.694 23.812 1.00 89.38 105 LEU A C 1
ATOM 846 O O . LEU A 1 105 ? -13.440 1.067 24.855 1.00 89.38 105 LEU A O 1
ATOM 850 N N . LEU A 1 106 ? -14.553 1.273 22.905 1.00 88.88 106 LEU A N 1
ATOM 851 C CA . LEU A 1 106 ? -15.299 0.035 23.072 1.00 88.88 106 LEU A CA 1
ATOM 852 C C . LEU A 1 106 ? -14.362 -1.194 23.124 1.00 88.88 106 LEU A C 1
ATOM 854 O O . LEU A 1 106 ? -14.612 -2.128 23.884 1.00 88.88 106 LEU A O 1
ATOM 858 N N . CYS A 1 107 ? -13.243 -1.176 22.402 1.00 87.69 107 CYS A N 1
ATOM 859 C CA . CYS A 1 107 ? -12.257 -2.260 22.406 1.00 87.69 107 CYS A CA 1
ATOM 860 C C . CYS A 1 107 ? -11.401 -2.317 23.685 1.00 87.69 107 CYS A C 1
ATOM 862 O O . CYS A 1 107 ? -11.056 -3.414 24.137 1.00 87.69 107 CYS A O 1
ATOM 864 N N . PHE A 1 108 ? -11.041 -1.161 24.258 1.00 84.56 108 PHE A N 1
ATOM 865 C CA . PHE A 1 108 ? -10.027 -1.075 25.323 1.00 84.56 108 PHE A CA 1
ATOM 866 C C . PHE A 1 108 ? -10.580 -1.096 26.754 1.00 84.56 108 PHE A C 1
ATOM 868 O O . PHE A 1 108 ? -9.876 -1.543 27.666 1.00 84.56 108 PHE A O 1
ATOM 875 N N . LEU A 1 109 ? -11.817 -0.640 26.981 1.00 81.31 109 LEU A N 1
ATOM 876 C CA . LEU A 1 109 ? -12.424 -0.691 28.318 1.00 81.31 109 LEU A CA 1
ATOM 877 C C . LEU A 1 109 ? -12.769 -2.133 28.725 1.00 81.31 109 LEU A C 1
ATOM 879 O O . LEU A 1 109 ? -13.005 -3.001 27.885 1.00 81.31 109 LEU A O 1
ATOM 883 N N . ASP A 1 110 ? -12.778 -2.383 30.036 1.00 71.50 110 ASP A N 1
ATOM 884 C CA . ASP A 1 110 ? -12.938 -3.728 30.594 1.00 71.50 110 ASP A CA 1
ATOM 885 C C . ASP A 1 110 ? -14.302 -4.358 30.340 1.00 71.50 110 ASP A C 1
ATOM 887 O O . ASP A 1 110 ? -15.318 -3.675 30.349 1.00 71.50 110 ASP A O 1
ATOM 891 N N . ASN A 1 111 ? -14.284 -5.673 30.122 1.00 68.25 111 ASN A N 1
ATOM 892 C CA . ASN A 1 111 ? -15.447 -6.514 29.851 1.00 68.25 111 ASN A CA 1
ATOM 893 C C . ASN A 1 111 ? -15.557 -7.709 30.816 1.00 68.25 111 ASN A C 1
ATOM 895 O O . ASN A 1 111 ? -16.507 -8.488 30.730 1.00 68.25 111 ASN A O 1
ATOM 899 N N . SER A 1 112 ? -14.594 -7.883 31.727 1.00 64.19 112 SER A N 1
ATOM 900 C CA . SER A 1 112 ? -14.498 -9.061 32.598 1.00 64.19 112 SER A CA 1
ATOM 901 C C . SER A 1 112 ? -15.685 -9.215 33.555 1.00 64.19 112 SER A C 1
ATOM 903 O O . SER A 1 112 ? -16.150 -10.336 33.753 1.00 64.19 112 SER A O 1
ATOM 905 N N . SER A 1 113 ? -16.244 -8.118 34.067 1.00 62.97 113 SER A N 1
ATOM 906 C CA . SER A 1 113 ? -17.404 -8.124 34.971 1.00 62.97 113 SER A CA 1
ATOM 907 C C . SER A 1 113 ? -18.770 -8.214 34.273 1.00 62.97 113 SER A C 1
ATOM 909 O O . SER A 1 113 ? -19.787 -8.293 34.956 1.00 62.97 113 SER A O 1
ATOM 911 N N . PHE A 1 114 ? -18.826 -8.194 32.933 1.00 65.94 114 PHE A N 1
ATOM 912 C CA . PHE A 1 114 ? -20.074 -7.982 32.171 1.00 65.94 114 PHE A CA 1
ATOM 913 C C . PHE A 1 114 ? -20.494 -9.181 31.308 1.00 65.94 114 PHE A C 1
ATOM 915 O O . PHE A 1 114 ? -21.423 -9.078 30.512 1.00 65.94 114 PHE A O 1
ATOM 922 N N . LYS A 1 115 ? -19.829 -10.338 31.457 1.00 65.38 115 LYS A N 1
ATOM 923 C CA . LYS A 1 115 ? -20.032 -11.509 30.582 1.00 65.38 115 LYS A CA 1
ATOM 924 C C . LYS A 1 115 ? -21.468 -12.050 30.555 1.00 65.38 115 LYS A C 1
ATOM 926 O O . LYS A 1 115 ? -21.845 -12.603 29.529 1.00 65.38 115 LYS A O 1
ATOM 931 N N . ASN A 1 116 ? -22.238 -11.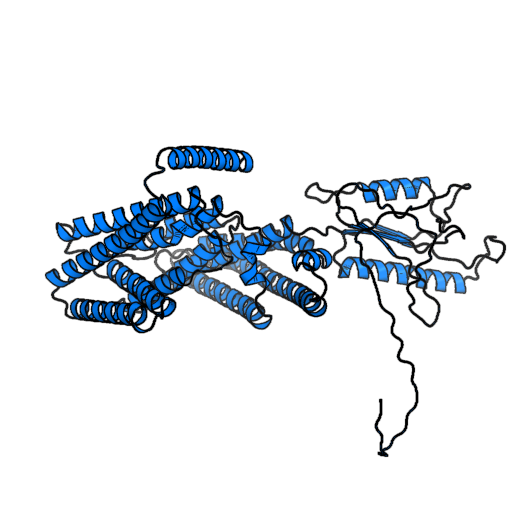860 31.628 1.00 68.88 116 ASN A N 1
ATOM 932 C CA . ASN A 1 116 ? -23.599 -12.391 31.776 1.00 68.88 116 ASN A CA 1
ATOM 933 C C . ASN A 1 116 ? -24.699 -11.315 31.642 1.00 68.88 116 ASN A C 1
ATOM 935 O O . ASN A 1 116 ? -25.855 -11.598 31.943 1.00 68.88 116 ASN A O 1
ATOM 939 N N . ASP A 1 117 ? -24.365 -10.076 31.258 1.00 83.06 117 ASP A N 1
ATOM 940 C CA . ASP A 1 117 ? -25.367 -9.017 31.087 1.00 83.06 117 ASP A CA 1
ATOM 941 C C . ASP A 1 117 ? -26.034 -9.116 29.705 1.00 83.06 117 ASP A C 1
ATOM 943 O O . ASP A 1 117 ? -25.362 -9.098 28.671 1.00 83.06 117 ASP A O 1
ATOM 947 N N . VAL A 1 118 ? -27.368 -9.166 29.683 1.00 87.25 118 VAL A N 1
ATOM 948 C CA . VAL A 1 118 ? -28.180 -9.221 28.456 1.00 87.25 118 VAL A CA 1
ATOM 949 C C . VAL A 1 118 ? -27.894 -8.021 27.544 1.00 87.25 118 VAL A C 1
ATOM 951 O O . VAL A 1 118 ? -27.906 -8.153 26.320 1.00 87.25 118 VAL A O 1
ATOM 954 N N . LYS A 1 119 ? -27.595 -6.845 28.117 1.00 88.19 119 LYS A N 1
ATOM 955 C CA . LYS A 1 119 ? -27.289 -5.630 27.343 1.00 88.19 119 LYS A CA 1
ATOM 956 C C . LYS A 1 119 ? -25.901 -5.682 26.675 1.00 88.19 119 LYS A C 1
ATOM 958 O O . LYS A 1 119 ? -25.693 -5.098 25.610 1.00 88.19 119 LYS A O 1
ATOM 963 N N . GLU A 1 120 ? -24.944 -6.388 27.276 1.00 86.12 120 GLU A N 1
ATOM 964 C CA . GLU A 1 120 ? -23.624 -6.626 26.672 1.00 86.12 120 GLU A CA 1
ATOM 965 C C . GLU A 1 120 ? -23.732 -7.663 25.546 1.00 86.12 120 GLU A C 1
ATOM 967 O O . GLU A 1 120 ? -23.093 -7.529 24.500 1.00 86.12 120 GLU A O 1
ATOM 972 N N . GLU A 1 121 ? -24.574 -8.685 25.717 1.00 88.81 121 GLU A N 1
ATOM 973 C CA . GLU A 1 121 ? -24.835 -9.669 24.666 1.00 88.81 121 GLU A CA 1
ATOM 974 C C . GLU A 1 121 ? -25.530 -9.039 23.451 1.00 88.81 121 GLU A C 1
ATOM 976 O O . GLU A 1 121 ? -25.094 -9.233 22.315 1.00 88.81 121 GLU A O 1
ATOM 981 N N . SER A 1 122 ? -26.541 -8.195 23.673 1.00 90.62 122 SER A N 1
ATOM 982 C CA . SER A 1 122 ? -27.199 -7.462 22.587 1.00 90.62 122 SER A CA 1
ATOM 983 C C . SER A 1 122 ? -26.242 -6.509 21.866 1.00 90.62 122 SER A C 1
ATOM 985 O O . SER A 1 122 ? -26.263 -6.449 20.638 1.00 90.62 122 SER A O 1
ATOM 987 N N . THR A 1 123 ? -25.328 -5.850 22.586 1.00 91.31 123 THR A N 1
ATOM 988 C CA . THR A 1 123 ? -24.252 -5.047 21.980 1.00 91.31 123 THR A CA 1
ATOM 989 C C . THR A 1 123 ? -23.396 -5.881 21.021 1.00 91.31 123 THR A C 1
ATOM 991 O O . THR A 1 123 ? -23.122 -5.450 19.900 1.00 91.31 123 THR A O 1
ATOM 994 N N . LYS A 1 124 ? -23.005 -7.101 21.412 1.00 90.44 124 LYS A N 1
ATOM 995 C CA . LYS A 1 124 ? -22.219 -8.007 20.555 1.00 90.44 124 LYS A CA 1
ATOM 996 C C . LYS A 1 124 ? -22.981 -8.415 19.296 1.00 90.44 124 LYS A C 1
ATOM 998 O O . LYS A 1 124 ? -22.398 -8.381 18.212 1.00 90.44 124 LYS A O 1
ATOM 1003 N N . TYR A 1 125 ? -24.266 -8.755 19.416 1.00 92.38 125 TYR A N 1
ATOM 1004 C CA . TYR A 1 125 ? -25.092 -9.066 18.248 1.00 92.38 125 TYR A CA 1
ATOM 1005 C C . TYR A 1 125 ? -25.242 -7.856 17.325 1.00 92.38 125 TYR A C 1
ATOM 1007 O O . TYR A 1 125 ? -25.095 -8.014 16.118 1.00 92.38 125 TYR A O 1
ATOM 1015 N N . LEU A 1 126 ? -25.444 -6.648 17.861 1.00 93.88 126 LEU A N 1
ATOM 1016 C CA . LEU A 1 126 ? -25.535 -5.423 17.059 1.00 93.88 126 LEU A CA 1
ATOM 1017 C C . LEU A 1 126 ? -24.223 -5.094 16.323 1.00 93.88 126 LEU A C 1
ATOM 1019 O O . LEU A 1 126 ? -24.239 -4.629 15.181 1.00 93.88 126 LEU A O 1
ATOM 1023 N N . LEU A 1 127 ? -23.066 -5.363 16.933 1.00 93.19 127 LEU A N 1
ATOM 1024 C CA . LEU A 1 127 ? -21.773 -5.243 16.251 1.00 93.19 127 LEU A CA 1
ATOM 1025 C C . LEU A 1 127 ? -21.649 -6.266 15.116 1.00 93.19 127 LEU A C 1
ATOM 1027 O O . LEU A 1 127 ? -21.268 -5.908 14.003 1.00 93.19 127 LEU A O 1
ATOM 1031 N N . LEU A 1 128 ? -22.028 -7.523 15.360 1.00 93.38 128 LEU A N 1
ATOM 1032 C CA . LEU A 1 128 ? -22.001 -8.568 14.336 1.00 93.38 128 LEU A CA 1
ATOM 1033 C C . LEU A 1 128 ? -22.956 -8.256 13.175 1.00 93.38 128 LEU A C 1
ATOM 1035 O O . LEU A 1 128 ? -22.580 -8.399 12.012 1.00 93.38 128 LEU A O 1
ATOM 1039 N N . THR A 1 129 ? -24.168 -7.776 13.462 1.00 93.12 129 THR A N 1
ATOM 1040 C CA . THR A 1 129 ? -25.105 -7.358 12.414 1.00 93.12 129 THR A CA 1
ATOM 1041 C C . THR A 1 129 ? -24.575 -6.161 11.633 1.00 93.12 129 THR A C 1
ATOM 1043 O O . THR A 1 129 ? -24.737 -6.128 10.417 1.00 93.12 129 THR A O 1
ATOM 1046 N N . SER A 1 130 ? -23.858 -5.230 12.273 1.00 93.12 130 SER A N 1
ATOM 1047 C CA . SER A 1 130 ? -23.194 -4.118 11.575 1.00 93.12 130 SER A CA 1
ATOM 1048 C C . SER A 1 130 ? -22.161 -4.614 10.559 1.00 93.12 130 SER A C 1
ATOM 1050 O O . SER A 1 130 ? -22.131 -4.116 9.435 1.00 93.12 130 SER A O 1
ATOM 1052 N N . ILE A 1 131 ? -21.368 -5.632 10.916 1.00 93.00 131 ILE A N 1
ATOM 1053 C CA . ILE A 1 131 ? -20.404 -6.270 10.004 1.00 93.00 131 ILE A CA 1
ATOM 1054 C C . ILE A 1 131 ? -21.127 -6.873 8.797 1.00 93.00 131 ILE A C 1
ATOM 1056 O O . ILE A 1 131 ? -20.759 -6.607 7.653 1.00 93.00 131 ILE A O 1
ATOM 1060 N N . VAL A 1 132 ? -22.177 -7.662 9.040 1.00 93.56 132 VAL A N 1
ATOM 1061 C CA . VAL A 1 132 ? -22.939 -8.327 7.973 1.00 93.56 132 VAL A CA 1
ATOM 1062 C C . VAL A 1 132 ? -23.589 -7.300 7.046 1.00 93.56 132 VAL A C 1
ATOM 1064 O O . VAL A 1 132 ? -23.443 -7.397 5.829 1.00 93.56 132 VAL A O 1
ATOM 1067 N N . LEU A 1 133 ? -24.247 -6.279 7.602 1.00 91.31 133 LEU A N 1
ATOM 1068 C CA . LEU A 1 133 ? -24.865 -5.204 6.825 1.00 91.31 133 LEU A CA 1
ATOM 1069 C C . LEU A 1 133 ? -23.830 -4.441 5.992 1.00 91.31 133 LEU A C 1
ATOM 1071 O O . LEU A 1 133 ? -24.093 -4.134 4.831 1.00 91.31 133 LEU A O 1
ATOM 1075 N N . ARG A 1 134 ? -22.641 -4.176 6.549 1.00 91.75 134 ARG A N 1
ATOM 1076 C CA . ARG A 1 134 ? -21.543 -3.516 5.834 1.00 91.75 134 ARG A CA 1
ATOM 1077 C C . ARG A 1 134 ? -21.058 -4.351 4.652 1.00 91.75 134 ARG A C 1
ATOM 1079 O O . ARG A 1 134 ? -20.953 -3.811 3.555 1.00 91.75 134 ARG A O 1
ATOM 1086 N N . ILE A 1 135 ? -20.815 -5.647 4.853 1.00 91.50 135 ILE A N 1
ATOM 1087 C CA . ILE A 1 135 ? -20.389 -6.567 3.786 1.00 91.50 135 ILE A CA 1
ATOM 1088 C C . ILE A 1 135 ? -21.447 -6.645 2.688 1.00 91.50 135 ILE A C 1
ATOM 1090 O O . ILE A 1 135 ? -21.114 -6.497 1.513 1.00 91.50 135 ILE A O 1
ATOM 1094 N N . LEU A 1 136 ? -22.716 -6.832 3.058 1.00 89.69 136 LEU A N 1
ATOM 1095 C CA . LEU A 1 136 ? -23.820 -6.897 2.104 1.00 89.69 136 LEU A CA 1
ATOM 1096 C C . LEU A 1 136 ? -23.946 -5.595 1.307 1.00 89.69 136 LEU A C 1
ATOM 1098 O O . LEU A 1 136 ? -24.019 -5.644 0.083 1.00 89.69 136 LEU A O 1
ATOM 1102 N N . CYS A 1 137 ? -23.899 -4.437 1.971 1.00 89.56 137 CYS A N 1
ATOM 1103 C CA . CYS A 1 137 ? -23.955 -3.133 1.309 1.00 89.56 137 CYS A CA 1
ATOM 1104 C C . CYS A 1 137 ? -22.804 -2.961 0.311 1.00 89.56 137 CYS A C 1
ATOM 1106 O O . CYS A 1 137 ? -23.040 -2.709 -0.870 1.00 89.56 137 CYS A O 1
ATOM 1108 N N . SER A 1 138 ? -21.565 -3.183 0.758 1.00 89.62 138 SER A N 1
ATOM 1109 C CA . SER A 1 138 ? -20.363 -3.066 -0.071 1.00 89.62 138 SER A CA 1
ATOM 1110 C C . SER A 1 138 ? -20.351 -4.046 -1.253 1.00 89.62 138 SER A C 1
ATOM 1112 O O . SER A 1 138 ? -19.793 -3.731 -2.308 1.00 89.62 138 SER A O 1
ATOM 1114 N N . LEU A 1 139 ? -20.940 -5.235 -1.094 1.00 89.00 139 LEU A N 1
ATOM 1115 C CA . LEU A 1 139 ? -21.072 -6.231 -2.154 1.00 89.00 139 LEU A CA 1
ATOM 1116 C C . LEU A 1 139 ? -22.122 -5.798 -3.184 1.00 89.00 139 LEU A C 1
ATOM 1118 O O . LEU A 1 139 ? -21.824 -5.775 -4.377 1.00 89.00 139 LEU A O 1
ATOM 1122 N N . VAL A 1 140 ? -23.317 -5.401 -2.736 1.00 86.69 140 VAL A N 1
ATOM 1123 C CA . VAL A 1 140 ? -24.399 -4.956 -3.627 1.00 86.69 140 VAL A CA 1
ATOM 1124 C C . VAL A 1 140 ? -23.968 -3.726 -4.428 1.00 86.69 140 VAL A C 1
ATOM 1126 O O . VAL A 1 140 ? -24.104 -3.736 -5.646 1.00 86.69 140 VAL A O 1
ATOM 1129 N N . GLU A 1 141 ? -23.342 -2.723 -3.801 1.00 86.31 141 GLU A N 1
ATOM 1130 C CA . GLU A 1 141 ? -22.829 -1.527 -4.495 1.00 86.31 141 GLU A CA 1
ATOM 1131 C C . GLU A 1 141 ? -21.911 -1.868 -5.682 1.00 86.31 141 GLU A C 1
ATOM 1133 O O . GLU A 1 141 ? -21.978 -1.232 -6.740 1.00 86.31 141 GLU A O 1
ATOM 1138 N N . ARG A 1 142 ? -21.051 -2.880 -5.515 1.00 86.38 142 ARG A N 1
ATOM 1139 C CA . ARG A 1 142 ? -20.075 -3.306 -6.530 1.00 86.38 142 ARG A CA 1
ATOM 1140 C C . ARG A 1 142 ? -20.697 -4.160 -7.617 1.00 86.38 142 ARG A C 1
ATOM 1142 O O . ARG A 1 142 ? -20.368 -3.969 -8.784 1.00 86.38 142 ARG A O 1
ATOM 1149 N N . ILE A 1 143 ? -21.594 -5.073 -7.252 1.00 81.88 143 ILE A N 1
ATOM 1150 C CA . ILE A 1 143 ? -22.306 -5.891 -8.234 1.00 81.88 143 ILE A CA 1
ATOM 1151 C C . ILE A 1 143 ? -23.211 -4.994 -9.095 1.00 81.88 143 ILE A C 1
ATOM 1153 O O . ILE A 1 143 ? -23.293 -5.200 -10.303 1.00 81.88 143 ILE A O 1
ATOM 1157 N N . SER A 1 144 ? -23.817 -3.954 -8.510 1.00 77.38 144 SER A N 1
ATOM 1158 C CA . SER A 1 144 ? -24.658 -2.989 -9.233 1.00 77.38 144 SER A CA 1
ATOM 1159 C C . SER A 1 144 ? -23.863 -2.003 -10.091 1.00 77.38 144 SER A C 1
ATOM 1161 O O . SER A 1 144 ? -24.454 -1.219 -10.826 1.00 77.38 144 SER A O 1
ATOM 1163 N N . GLY A 1 145 ? -22.530 -1.983 -9.987 1.00 73.50 145 GLY A N 1
ATOM 1164 C CA . GLY A 1 145 ? -21.690 -1.031 -10.715 1.00 73.50 145 GLY A CA 1
ATOM 1165 C C . GLY A 1 145 ? -21.844 0.428 -10.264 1.00 73.50 145 GLY A C 1
ATOM 1166 O O . GLY A 1 145 ? -21.405 1.329 -10.976 1.00 73.50 145 GLY A O 1
ATOM 1167 N N . TYR A 1 146 ? -22.429 0.688 -9.088 1.00 75.88 146 TYR A N 1
ATOM 1168 C CA . TYR A 1 146 ? -22.605 2.050 -8.566 1.00 75.88 146 TYR A CA 1
ATOM 1169 C C . TYR A 1 146 ? -21.301 2.652 -8.015 1.00 75.88 146 TYR A C 1
ATOM 1171 O O . TYR A 1 146 ? -21.201 3.866 -7.818 1.00 75.88 146 TYR A O 1
ATOM 1179 N N . VAL A 1 147 ? -20.271 1.830 -7.784 1.00 79.06 147 VAL A N 1
ATOM 1180 C CA . VAL A 1 147 ? -18.987 2.288 -7.239 1.00 79.06 147 VAL A CA 1
ATOM 1181 C C . VAL A 1 147 ? -18.133 2.950 -8.315 1.00 79.06 147 VAL A C 1
ATOM 1183 O O . VAL A 1 147 ? -17.647 2.319 -9.253 1.00 79.06 147 VAL A O 1
ATOM 1186 N N . ARG A 1 148 ? -17.845 4.240 -8.123 1.00 75.38 148 ARG A N 1
ATOM 1187 C CA . ARG A 1 148 ? -16.867 4.964 -8.939 1.00 75.38 148 ARG A CA 1
ATOM 1188 C C . ARG A 1 148 ? -15.473 4.824 -8.332 1.00 75.38 148 ARG A C 1
ATOM 1190 O O . ARG A 1 148 ? -15.107 5.571 -7.426 1.00 75.38 148 ARG A O 1
ATOM 1197 N N . HIS A 1 149 ? -14.682 3.887 -8.847 1.00 80.12 149 HIS A N 1
ATOM 1198 C CA . HIS A 1 149 ? -13.318 3.670 -8.363 1.00 80.12 149 HIS A CA 1
ATOM 1199 C C . HIS A 1 149 ? -12.427 4.892 -8.633 1.00 80.12 149 HIS A C 1
ATOM 1201 O O . HIS A 1 149 ? -12.269 5.327 -9.775 1.00 80.12 149 HIS A O 1
ATOM 1207 N N . ARG A 1 150 ? -11.835 5.450 -7.571 1.00 78.62 150 ARG A N 1
ATOM 1208 C CA . ARG A 1 150 ? -10.854 6.539 -7.650 1.00 78.62 150 ARG A CA 1
ATOM 1209 C C . ARG A 1 150 ? -9.474 6.035 -7.225 1.00 78.62 150 ARG A C 1
ATOM 1211 O O . ARG A 1 150 ? -9.388 5.232 -6.298 1.00 78.62 150 ARG A O 1
ATOM 1218 N N . PRO A 1 151 ? -8.395 6.513 -7.863 1.00 81.44 151 PRO A N 1
ATOM 1219 C CA . PRO A 1 151 ? -7.044 6.161 -7.462 1.00 81.44 151 PRO A CA 1
ATOM 1220 C C . PRO A 1 151 ? -6.665 6.948 -6.205 1.00 81.44 151 PRO A C 1
ATOM 1222 O O . PRO A 1 151 ? -6.342 8.134 -6.262 1.00 81.44 151 PRO A O 1
ATOM 1225 N N . THR A 1 152 ? -6.732 6.289 -5.056 1.00 85.75 152 THR A N 1
ATOM 1226 C CA . THR A 1 152 ? -6.322 6.823 -3.751 1.00 85.75 152 THR A CA 1
ATOM 1227 C C . THR A 1 152 ? -5.498 5.767 -3.026 1.00 85.75 152 THR A C 1
ATOM 1229 O O . THR A 1 152 ? -5.708 4.584 -3.260 1.00 85.75 152 THR A O 1
ATOM 1232 N N . LEU A 1 153 ? -4.561 6.172 -2.165 1.00 85.69 153 LEU A N 1
ATOM 1233 C CA . LEU A 1 153 ? -3.838 5.227 -1.298 1.00 85.69 153 LEU A CA 1
ATOM 1234 C C . LEU A 1 153 ? -4.729 4.831 -0.114 1.00 85.69 153 LEU A C 1
ATOM 1236 O O . LEU A 1 153 ? -5.062 3.665 0.055 1.00 85.69 153 LEU A O 1
ATOM 1240 N N . LEU A 1 154 ? -5.189 5.836 0.630 1.00 90.00 154 LEU A N 1
ATOM 1241 C CA . LEU A 1 154 ? -6.119 5.711 1.745 1.00 90.00 154 LEU A CA 1
ATOM 1242 C C . LEU A 1 154 ? -7.237 6.738 1.553 1.00 90.00 154 LEU A C 1
ATOM 1244 O O . LEU A 1 154 ? -6.977 7.863 1.111 1.00 90.00 154 LEU A O 1
ATOM 1248 N N . THR A 1 155 ? -8.478 6.358 1.830 1.00 91.00 155 THR A N 1
ATOM 1249 C CA . THR A 1 155 ? -9.604 7.296 1.803 1.00 91.00 155 THR A CA 1
ATOM 1250 C C . THR A 1 155 ? -9.586 8.180 3.048 1.00 91.00 155 THR A C 1
ATOM 1252 O O . THR A 1 155 ? -9.038 7.816 4.088 1.00 91.00 155 THR A O 1
ATOM 1255 N N . THR A 1 156 ? -10.200 9.362 2.962 1.00 89.69 156 THR A N 1
ATOM 1256 C CA . THR A 1 156 ? -10.326 10.261 4.120 1.00 89.69 156 THR A CA 1
ATOM 1257 C C . THR A 1 156 ? -11.110 9.612 5.259 1.00 89.69 156 THR A C 1
ATOM 1259 O O . THR A 1 156 ? -10.781 9.838 6.416 1.00 89.69 156 THR A O 1
ATOM 1262 N N . VAL A 1 157 ? -12.102 8.777 4.935 1.00 90.56 157 VAL A N 1
ATOM 1263 C CA . VAL A 1 157 ? -12.900 8.016 5.907 1.00 90.56 157 VAL A CA 1
ATOM 1264 C C . VAL A 1 157 ? -12.018 7.031 6.670 1.00 90.56 157 VAL A C 1
ATOM 1266 O O . VAL A 1 157 ? -11.930 7.132 7.889 1.00 90.56 157 VAL A O 1
ATOM 1269 N N . GLU A 1 158 ? -11.306 6.152 5.956 1.00 93.75 158 GLU A N 1
ATOM 1270 C CA . GLU A 1 158 ? -10.398 5.169 6.565 1.00 93.75 158 GLU A CA 1
ATOM 1271 C C . GLU A 1 158 ? -9.327 5.863 7.414 1.00 93.75 158 GLU A C 1
ATOM 1273 O O . GLU A 1 158 ? -9.087 5.466 8.549 1.00 93.75 158 GLU A O 1
ATOM 1278 N N . PHE A 1 159 ? -8.712 6.934 6.896 1.00 94.25 159 PHE A N 1
ATOM 1279 C CA . PHE A 1 159 ? -7.698 7.691 7.629 1.00 94.25 159 PHE A CA 1
ATOM 1280 C C . PHE A 1 159 ? -8.233 8.239 8.955 1.00 94.25 159 PHE A C 1
ATOM 1282 O O . PHE A 1 159 ? -7.586 8.087 9.986 1.00 94.25 159 PHE A O 1
ATOM 1289 N N . LEU A 1 160 ? -9.410 8.864 8.943 1.00 94.94 160 LEU A N 1
ATOM 1290 C CA . LEU A 1 160 ? -9.979 9.481 10.138 1.00 94.94 160 LEU A CA 1
ATOM 1291 C C . LEU A 1 160 ? -10.466 8.443 11.149 1.00 94.94 160 LEU A C 1
ATOM 1293 O O . LEU A 1 160 ? -10.251 8.636 12.341 1.00 94.94 160 LEU A O 1
ATOM 1297 N N . GLU A 1 161 ? -11.050 7.332 10.699 1.00 94.56 161 GLU A N 1
ATOM 1298 C CA . GLU A 1 161 ? -11.424 6.226 11.588 1.00 94.56 161 GLU A CA 1
ATOM 1299 C C . GLU A 1 161 ? -10.186 5.592 12.248 1.00 94.56 161 GLU A C 1
ATOM 1301 O O . GLU A 1 161 ? -10.184 5.365 13.458 1.00 94.56 161 GLU A O 1
ATOM 1306 N N . LEU A 1 162 ? -9.101 5.385 11.489 1.00 95.88 162 LEU A N 1
ATOM 1307 C CA . LEU A 1 162 ? -7.818 4.904 12.015 1.00 95.88 162 LEU A CA 1
ATOM 1308 C C . LEU A 1 162 ? -7.217 5.885 13.033 1.00 95.88 162 LEU A C 1
ATOM 1310 O O . LEU A 1 162 ? -6.799 5.469 14.112 1.00 95.88 162 LEU A O 1
ATOM 1314 N N . VAL A 1 163 ? -7.209 7.187 12.728 1.00 96.12 163 VAL A N 1
ATOM 1315 C CA . VAL A 1 163 ? -6.718 8.225 13.652 1.00 96.12 163 VAL A CA 1
ATOM 1316 C C . VAL A 1 163 ? -7.562 8.266 14.924 1.00 96.12 163 VAL A C 1
ATOM 1318 O O . VAL 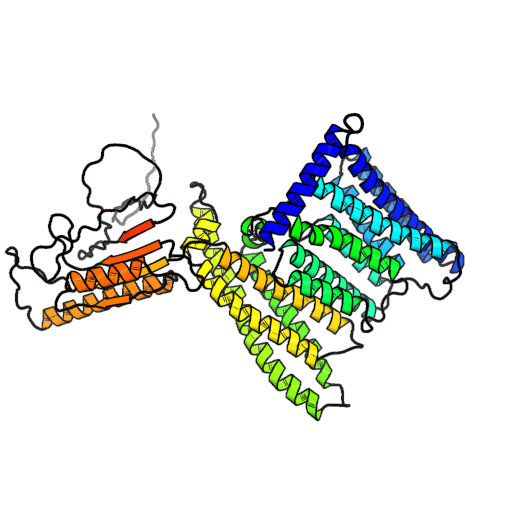A 1 163 ? -7.003 8.308 16.018 1.00 96.12 163 VAL A O 1
ATOM 1321 N N . GLY A 1 164 ? -8.889 8.199 14.809 1.00 94.81 164 GLY A N 1
ATOM 1322 C CA . GLY A 1 164 ? -9.789 8.152 15.960 1.00 94.81 164 GLY A CA 1
ATOM 1323 C C . GLY A 1 164 ? -9.503 6.947 16.857 1.00 94.81 164 GLY A C 1
ATOM 1324 O O . GLY A 1 164 ? -9.357 7.098 18.070 1.00 94.81 164 GLY A O 1
ATOM 1325 N N . PHE A 1 165 ? -9.335 5.766 16.259 1.00 94.00 165 PHE A N 1
ATOM 1326 C CA . PHE A 1 165 ? -9.002 4.537 16.981 1.00 94.00 165 PHE A CA 1
ATOM 1327 C C . PHE A 1 165 ? -7.626 4.615 17.669 1.00 94.00 165 PHE A C 1
ATOM 1329 O O . PHE A 1 165 ? -7.482 4.210 18.824 1.00 94.00 165 PHE A O 1
ATOM 1336 N N . ALA A 1 166 ? -6.621 5.195 17.005 1.00 94.06 166 ALA A N 1
ATOM 1337 C CA . ALA A 1 166 ? -5.311 5.459 17.600 1.00 94.06 166 ALA A CA 1
ATOM 1338 C C . ALA A 1 166 ? -5.395 6.436 18.785 1.00 94.06 166 ALA A C 1
ATOM 1340 O O . ALA A 1 166 ? -4.782 6.178 19.820 1.00 94.06 166 ALA A O 1
ATOM 1341 N N . ILE A 1 167 ? -6.189 7.509 18.689 1.00 93.31 167 ILE A N 1
ATOM 1342 C CA . ILE A 1 167 ? -6.416 8.438 19.807 1.00 93.31 167 ILE A CA 1
ATOM 1343 C C . ILE A 1 167 ? -7.072 7.705 20.979 1.00 93.31 167 ILE A C 1
ATOM 1345 O O . ILE A 1 167 ? -6.639 7.875 22.115 1.00 93.31 167 ILE A O 1
ATOM 1349 N N . ALA A 1 168 ? -8.055 6.838 20.730 1.00 91.31 168 ALA A N 1
ATOM 1350 C CA . ALA A 1 168 ? -8.697 6.061 21.789 1.00 91.31 168 ALA A CA 1
ATOM 1351 C C . ALA A 1 168 ? -7.717 5.155 22.550 1.00 91.31 168 ALA A C 1
ATOM 1353 O O . ALA A 1 168 ? -7.898 4.932 23.742 1.00 91.31 168 ALA A O 1
ATOM 1354 N N . SER A 1 169 ? -6.648 4.675 21.908 1.00 89.81 169 SER A N 1
ATOM 1355 C CA . SER A 1 169 ? -5.645 3.836 22.578 1.00 89.81 169 SER A CA 1
ATOM 1356 C C . SER A 1 169 ? -4.871 4.557 23.686 1.00 89.81 169 SER A C 1
ATOM 1358 O O . SER A 1 169 ? -4.347 3.905 24.586 1.00 89.81 169 SER A O 1
ATOM 1360 N N . THR A 1 170 ? -4.848 5.895 23.673 1.00 88.75 170 THR A N 1
ATOM 1361 C CA . THR A 1 170 ? -4.182 6.717 24.702 1.00 88.75 170 THR A CA 1
ATOM 1362 C C . THR A 1 170 ? -4.820 6.600 26.084 1.00 88.75 170 THR A C 1
ATOM 1364 O O . THR A 1 170 ? -4.200 6.979 27.072 1.00 88.75 170 THR A O 1
ATOM 1367 N N . THR A 1 171 ? -6.022 6.020 26.189 1.00 83.88 171 THR A N 1
ATOM 1368 C CA . THR A 1 171 ? -6.624 5.693 27.490 1.00 83.88 171 THR A CA 1
ATOM 1369 C C . THR A 1 171 ? -5.947 4.504 28.178 1.00 83.88 171 THR A C 1
ATOM 1371 O O . THR A 1 171 ? -6.251 4.214 29.333 1.00 83.88 171 THR A O 1
ATOM 1374 N N . MET A 1 172 ? -5.087 3.764 27.473 1.00 81.62 172 MET A N 1
ATOM 1375 C CA . MET A 1 172 ? -4.311 2.648 28.016 1.00 81.62 172 MET A CA 1
ATOM 1376 C C . MET A 1 172 ? -2.948 3.122 28.551 1.00 81.62 172 MET A C 1
ATOM 1378 O O . MET A 1 172 ? -2.525 4.250 28.321 1.00 81.62 172 MET A O 1
ATOM 1382 N N . LEU A 1 173 ? -2.228 2.236 29.250 1.00 82.12 173 LEU A N 1
ATOM 1383 C CA . LEU A 1 173 ? -0.826 2.465 29.630 1.00 82.12 173 LEU A CA 1
ATOM 1384 C C . LEU A 1 173 ? 0.035 2.764 28.390 1.00 82.12 173 LEU A C 1
ATOM 1386 O O . LEU A 1 173 ? -0.141 2.118 27.356 1.00 82.12 173 LEU A O 1
ATOM 1390 N N . VAL A 1 174 ? 1.004 3.676 28.529 1.00 81.44 174 VAL A N 1
ATOM 1391 C CA . VAL A 1 174 ? 1.817 4.233 27.425 1.00 81.44 174 VAL A CA 1
ATOM 1392 C C . VAL A 1 174 ? 2.440 3.155 26.524 1.00 81.44 174 VAL A C 1
ATOM 1394 O O . VAL A 1 174 ? 2.399 3.257 25.298 1.00 81.44 174 VAL A O 1
ATOM 1397 N N . GLU A 1 175 ? 2.974 2.084 27.111 1.00 78.19 175 GLU A N 1
ATOM 1398 C CA . GLU A 1 175 ? 3.595 0.980 26.365 1.00 78.19 175 GLU A CA 1
ATOM 1399 C C . GLU A 1 175 ? 2.579 0.204 25.504 1.00 78.19 175 GLU A C 1
ATOM 1401 O O . GLU A 1 175 ? 2.821 -0.091 24.327 1.00 78.19 175 GLU A O 1
ATOM 1406 N N . LYS A 1 176 ? 1.390 -0.061 26.060 1.00 83.19 176 LYS A N 1
ATOM 1407 C CA . LYS A 1 176 ? 0.297 -0.738 25.349 1.00 83.19 176 LYS A CA 1
ATOM 1408 C C . LYS A 1 176 ? -0.310 0.171 24.282 1.00 83.19 176 LYS A C 1
ATOM 1410 O O . LYS A 1 176 ? -0.581 -0.299 23.179 1.00 83.19 176 LYS A O 1
ATOM 1415 N N . SER A 1 177 ? -0.454 1.468 24.566 1.00 87.88 177 SER A N 1
ATOM 1416 C CA . SER A 1 177 ? -0.952 2.436 23.585 1.00 87.88 177 SER A CA 1
ATOM 1417 C C . SER A 1 177 ? -0.014 2.563 22.386 1.00 87.88 177 SER A C 1
ATOM 1419 O O . SER A 1 177 ? -0.479 2.589 21.253 1.00 87.88 177 SER A O 1
ATOM 1421 N N . LEU A 1 178 ? 1.308 2.554 22.604 1.00 89.88 178 LEU A N 1
ATOM 1422 C CA . LEU A 1 178 ? 2.286 2.628 21.515 1.00 89.88 178 LEU A CA 1
ATOM 1423 C C . LEU A 1 178 ? 2.169 1.411 20.587 1.00 89.88 178 LEU A C 1
ATOM 1425 O O . LEU A 1 178 ? 2.102 1.575 19.369 1.00 89.88 178 LEU A O 1
ATOM 1429 N N . SER A 1 179 ? 2.063 0.207 21.155 1.00 89.38 179 SER A N 1
ATOM 1430 C CA . SER A 1 179 ? 1.860 -1.026 20.381 1.00 89.38 179 SER A CA 1
ATOM 1431 C C . SER A 1 179 ? 0.594 -0.956 19.518 1.00 89.38 179 SER A C 1
ATOM 1433 O O . SER A 1 179 ? 0.630 -1.269 18.332 1.00 89.38 179 SER A O 1
ATOM 1435 N N . VAL A 1 180 ? -0.519 -0.474 20.080 1.00 89.75 180 VAL A N 1
ATOM 1436 C CA . VAL A 1 180 ? -1.782 -0.316 19.341 1.00 89.75 180 VAL A CA 1
ATOM 1437 C C . VAL A 1 180 ? -1.672 0.742 18.241 1.00 89.75 180 VAL A C 1
ATOM 1439 O O . VAL A 1 180 ? -2.149 0.507 17.135 1.00 89.75 180 VAL A O 1
ATOM 1442 N N . ILE A 1 181 ? -1.025 1.883 18.496 1.00 92.88 181 ILE A N 1
ATOM 1443 C CA . ILE A 1 181 ? -0.803 2.919 17.474 1.00 92.88 181 ILE A CA 1
ATOM 1444 C C . ILE A 1 181 ? -0.003 2.345 16.300 1.00 92.88 181 ILE A C 1
ATOM 1446 O O . ILE A 1 181 ? -0.374 2.553 15.146 1.00 92.88 181 ILE A O 1
ATOM 1450 N N . LEU A 1 182 ? 1.058 1.581 16.572 1.00 93.56 182 LEU A N 1
ATOM 1451 C CA . LEU A 1 182 ? 1.821 0.908 15.521 1.00 93.56 182 LEU A CA 1
ATOM 1452 C C . LEU A 1 182 ? 0.973 -0.127 14.774 1.00 93.56 182 LEU A C 1
ATOM 1454 O O . LEU A 1 182 ? 1.059 -0.203 13.553 1.00 93.56 182 LEU A O 1
ATOM 1458 N N . LEU A 1 183 ? 0.106 -0.872 15.460 1.00 91.94 183 LEU A N 1
ATOM 1459 C CA . LEU A 1 183 ? -0.814 -1.812 14.815 1.00 91.94 183 LEU A CA 1
ATOM 1460 C C . LEU A 1 183 ? -1.828 -1.104 13.900 1.00 91.94 183 LEU A C 1
ATOM 1462 O O . LEU A 1 183 ? -2.155 -1.608 12.828 1.00 91.94 183 LEU A O 1
ATOM 1466 N N . VAL A 1 184 ? -2.300 0.086 14.280 1.00 94.00 184 VAL A N 1
ATOM 1467 C CA . VAL A 1 184 ? -3.156 0.933 13.431 1.00 94.00 184 VAL A CA 1
ATOM 1468 C C . VAL A 1 184 ? -2.399 1.396 12.186 1.00 94.00 184 VAL A C 1
ATOM 1470 O O . VAL A 1 184 ? -2.951 1.367 11.086 1.00 94.00 184 VAL A O 1
ATOM 1473 N N . VAL A 1 185 ? -1.125 1.777 12.328 1.00 95.56 185 VAL A N 1
ATOM 1474 C CA . VAL A 1 185 ? -0.260 2.093 11.179 1.00 95.56 185 VAL A CA 1
ATOM 1475 C C . VAL A 1 185 ? -0.076 0.861 10.293 1.00 95.56 185 VAL A C 1
ATOM 1477 O O . VAL A 1 185 ? -0.199 0.965 9.075 1.00 95.56 185 VAL A O 1
ATOM 1480 N N . ALA A 1 186 ? 0.138 -0.313 10.882 1.00 95.12 186 ALA A N 1
ATOM 1481 C CA . ALA A 1 186 ? 0.248 -1.578 10.165 1.00 95.12 186 ALA A CA 1
ATOM 1482 C C . ALA A 1 186 ? -1.032 -1.895 9.365 1.00 95.12 186 ALA A C 1
ATOM 1484 O O . ALA A 1 186 ? -0.962 -2.238 8.184 1.00 95.12 186 ALA A O 1
ATOM 1485 N N . LEU A 1 187 ? -2.209 -1.684 9.966 1.00 94.88 187 LEU A N 1
ATOM 1486 C CA . LEU A 1 187 ? -3.504 -1.826 9.297 1.00 94.88 187 LEU A CA 1
ATOM 1487 C C . LEU A 1 187 ? -3.658 -0.835 8.135 1.00 94.88 187 LEU A C 1
ATOM 1489 O O . LEU A 1 187 ? -4.132 -1.213 7.065 1.00 94.88 187 LEU A O 1
ATOM 1493 N N . ALA A 1 188 ? -3.222 0.416 8.308 1.00 96.00 188 ALA A N 1
ATOM 1494 C CA . ALA A 1 188 ? -3.221 1.403 7.230 1.00 96.00 188 ALA A CA 1
ATOM 1495 C C . ALA A 1 188 ? -2.356 0.937 6.047 1.00 96.00 188 ALA A C 1
ATOM 1497 O O . ALA A 1 188 ? -2.784 1.024 4.896 1.00 96.00 188 ALA A O 1
ATOM 1498 N N . MET A 1 189 ? -1.166 0.396 6.324 1.00 95.50 189 MET A N 1
ATOM 1499 C CA . MET A 1 189 ? -0.269 -0.140 5.297 1.00 95.50 189 MET A CA 1
ATOM 1500 C C . MET A 1 189 ? -0.877 -1.348 4.583 1.00 95.50 189 MET A C 1
ATOM 1502 O O . MET A 1 189 ? -0.813 -1.418 3.359 1.00 95.50 189 MET A O 1
ATOM 1506 N N . LEU A 1 190 ? -1.543 -2.243 5.315 1.00 95.25 190 LEU A N 1
ATOM 1507 C CA . LEU A 1 190 ? -2.271 -3.376 4.742 1.00 95.25 190 LEU A CA 1
ATOM 1508 C C . LEU A 1 190 ? -3.430 -2.933 3.834 1.00 95.25 190 LEU A C 1
ATOM 1510 O O . LEU A 1 190 ? -3.612 -3.490 2.753 1.00 95.25 190 LEU A O 1
ATOM 1514 N N . ILE A 1 191 ? -4.202 -1.917 4.235 1.00 95.44 191 ILE A N 1
ATOM 1515 C CA . ILE A 1 191 ? -5.283 -1.354 3.409 1.00 95.44 191 ILE A CA 1
ATOM 1516 C C . ILE A 1 191 ? -4.721 -0.806 2.092 1.00 95.44 191 ILE A C 1
ATOM 1518 O O . ILE A 1 191 ? -5.287 -1.062 1.024 1.00 95.44 191 ILE A O 1
ATOM 1522 N N . ILE A 1 192 ? -3.597 -0.082 2.151 1.00 94.69 192 ILE A N 1
ATOM 1523 C CA . ILE A 1 192 ? -2.930 0.433 0.950 1.00 94.69 192 ILE A CA 1
ATOM 1524 C C . ILE A 1 192 ? -2.441 -0.736 0.079 1.00 94.69 192 ILE A C 1
ATOM 1526 O O . ILE A 1 192 ? -2.675 -0.718 -1.130 1.00 94.69 192 ILE A O 1
ATOM 1530 N N . ASP A 1 193 ? -1.843 -1.771 0.675 1.00 94.06 193 ASP A N 1
ATOM 1531 C CA . ASP A 1 193 ? -1.339 -2.958 -0.028 1.00 94.06 193 ASP A CA 1
ATOM 1532 C C . ASP A 1 193 ? -2.456 -3.694 -0.798 1.00 94.06 193 ASP A C 1
ATOM 1534 O O . ASP A 1 193 ? -2.340 -3.952 -2.002 1.00 94.06 193 ASP A O 1
ATOM 1538 N N . LEU A 1 194 ? -3.606 -3.920 -0.145 1.00 93.38 194 LEU A N 1
ATOM 1539 C CA . LEU A 1 194 ? -4.809 -4.496 -0.761 1.00 93.38 194 LEU A CA 1
ATOM 1540 C C . LEU A 1 194 ? -5.328 -3.631 -1.919 1.00 93.38 194 LEU A C 1
ATOM 1542 O O . LEU A 1 194 ? -5.667 -4.148 -2.986 1.00 93.38 194 LEU A O 1
ATOM 1546 N N . ARG A 1 195 ? -5.357 -2.305 -1.743 1.00 91.62 195 ARG A N 1
ATOM 1547 C CA . ARG A 1 195 ? -5.866 -1.365 -2.753 1.00 91.62 195 ARG A CA 1
ATOM 1548 C C . ARG A 1 195 ? -4.954 -1.261 -3.976 1.00 91.62 195 ARG A C 1
ATOM 1550 O O . ARG A 1 195 ? -5.448 -1.108 -5.097 1.00 91.62 195 ARG A O 1
ATOM 1557 N N . MET A 1 196 ? -3.640 -1.375 -3.781 1.00 90.00 196 MET A N 1
ATOM 1558 C CA . MET A 1 196 ? -2.671 -1.468 -4.877 1.00 90.00 196 MET A CA 1
ATOM 1559 C C . MET A 1 196 ? -2.746 -2.813 -5.613 1.00 90.00 196 MET A C 1
ATOM 1561 O O . MET A 1 196 ? -2.305 -2.894 -6.758 1.00 90.00 196 MET A O 1
ATOM 1565 N N . LYS A 1 197 ? -3.399 -3.820 -5.012 1.00 90.62 197 LYS A N 1
ATOM 1566 C CA . LYS A 1 197 ? -3.525 -5.201 -5.503 1.00 90.62 197 LYS A CA 1
ATOM 1567 C C . LYS A 1 197 ? -2.180 -5.901 -5.660 1.00 90.62 197 LYS A C 1
ATOM 1569 O O . LYS A 1 197 ? -2.007 -6.691 -6.590 1.00 90.62 197 LYS A O 1
ATOM 1574 N N . SER A 1 198 ? -1.244 -5.616 -4.756 1.00 87.69 198 SER A N 1
ATOM 1575 C CA . SER A 1 198 ? 0.054 -6.278 -4.783 1.00 87.69 198 SER A CA 1
ATOM 1576 C C . SER A 1 198 ? -0.119 -7.800 -4.706 1.00 87.69 198 SER A C 1
ATOM 1578 O O . SER A 1 198 ? -1.084 -8.329 -4.144 1.00 87.69 198 SER A O 1
ATOM 1580 N N . PHE A 1 199 ? 0.831 -8.529 -5.286 1.00 86.25 199 PHE A N 1
ATOM 1581 C CA . PHE A 1 199 ? 0.767 -9.989 -5.344 1.00 86.25 199 PHE A CA 1
ATOM 1582 C C . PHE A 1 199 ? 0.711 -10.649 -3.955 1.00 86.25 199 PHE A C 1
ATOM 1584 O O . PHE A 1 199 ? 0.084 -11.696 -3.802 1.00 86.25 199 PHE A O 1
ATOM 1591 N N . LEU A 1 200 ? 1.341 -10.036 -2.949 1.00 90.06 200 LEU A N 1
ATOM 1592 C CA . LEU A 1 200 ? 1.438 -10.569 -1.589 1.00 90.06 200 LEU A CA 1
ATOM 1593 C C . LEU A 1 200 ? 0.412 -9.953 -0.619 1.00 90.06 200 LEU A C 1
ATOM 1595 O O . LEU A 1 200 ? 0.398 -10.325 0.552 1.00 90.06 200 LEU A O 1
ATOM 1599 N N . ALA A 1 201 ? -0.515 -9.113 -1.096 1.00 91.62 201 ALA A N 1
ATOM 1600 C CA . ALA A 1 201 ? -1.521 -8.476 -0.244 1.00 91.62 201 ALA A CA 1
ATOM 1601 C C . ALA A 1 201 ? -2.448 -9.473 0.480 1.00 91.62 201 ALA A C 1
ATOM 1603 O O . ALA A 1 201 ? -2.773 -9.278 1.649 1.00 91.62 201 ALA A O 1
ATOM 1604 N N . ILE A 1 202 ? -2.871 -10.559 -0.185 1.00 92.62 202 ILE A N 1
ATOM 1605 C CA . ILE A 1 202 ? -3.725 -11.589 0.439 1.00 92.62 202 ILE A CA 1
ATOM 1606 C C . ILE A 1 202 ? -2.945 -12.386 1.500 1.00 92.62 202 ILE A C 1
ATOM 1608 O O . ILE A 1 202 ? -3.446 -12.495 2.619 1.00 92.62 202 ILE A O 1
ATOM 1612 N N . PRO A 1 203 ? -1.730 -12.907 1.220 1.00 93.56 203 PRO A N 1
ATOM 1613 C CA . PRO A 1 203 ? -0.872 -13.470 2.262 1.00 93.56 203 PRO A CA 1
ATOM 1614 C C . PRO A 1 203 ? -0.667 -12.529 3.454 1.00 93.56 203 PRO A C 1
ATOM 1616 O O . PRO A 1 203 ? -0.836 -12.960 4.590 1.00 93.56 203 PRO A O 1
ATOM 1619 N N . ASN A 1 204 ? -0.393 -11.243 3.210 1.00 93.56 204 ASN A N 1
ATOM 1620 C CA . ASN A 1 204 ? -0.238 -10.250 4.272 1.00 93.56 204 ASN A CA 1
ATOM 1621 C C . ASN A 1 204 ? -1.512 -10.077 5.098 1.00 93.56 204 ASN A C 1
ATOM 1623 O O . ASN A 1 204 ? -1.427 -9.997 6.316 1.00 93.56 204 ASN A O 1
ATOM 1627 N N . LEU A 1 205 ? -2.690 -10.078 4.468 1.00 93.75 205 LEU A N 1
ATOM 1628 C CA . LEU A 1 205 ? -3.969 -10.033 5.176 1.00 93.75 205 LEU A CA 1
ATOM 1629 C C . LEU A 1 205 ? -4.170 -11.262 6.071 1.00 93.75 205 LEU A C 1
ATOM 1631 O O . LEU A 1 205 ? -4.613 -11.119 7.209 1.00 93.75 205 LEU A O 1
ATOM 1635 N N . VAL A 1 206 ? -3.834 -12.457 5.578 1.00 92.00 206 VAL A N 1
ATOM 1636 C CA . VAL A 1 206 ? -3.930 -13.698 6.361 1.00 92.00 206 VAL A CA 1
ATOM 1637 C C . VAL A 1 206 ? -2.962 -13.663 7.540 1.00 92.00 206 VAL A C 1
ATOM 1639 O O . VAL A 1 206 ? -3.378 -13.928 8.663 1.00 92.00 206 VAL A O 1
ATOM 1642 N N . ILE A 1 207 ? -1.701 -13.288 7.310 1.00 90.69 207 ILE A N 1
ATOM 1643 C CA . ILE A 1 207 ? -0.688 -13.148 8.366 1.00 90.69 207 ILE A CA 1
ATOM 1644 C C . ILE A 1 207 ? -1.146 -12.119 9.399 1.00 90.69 207 ILE A C 1
ATOM 1646 O O . ILE A 1 207 ? -1.121 -12.402 10.592 1.00 90.69 207 ILE A O 1
ATOM 1650 N N . PHE A 1 208 ? -1.618 -10.955 8.950 1.00 90.81 208 PHE A N 1
ATOM 1651 C CA . PHE A 1 208 ? -2.119 -9.905 9.825 1.00 90.81 208 PHE A CA 1
ATOM 1652 C C . PHE A 1 208 ? -3.285 -10.407 10.672 1.00 90.81 208 PHE A C 1
ATOM 1654 O O . PHE A 1 208 ? -3.240 -10.261 11.884 1.00 90.81 208 PHE A O 1
ATOM 1661 N N . ALA A 1 209 ? -4.289 -11.052 10.070 1.00 87.62 209 ALA A N 1
ATOM 1662 C CA . ALA A 1 209 ? -5.433 -11.593 10.798 1.00 87.62 209 ALA A CA 1
ATOM 1663 C C . ALA A 1 209 ? -5.010 -12.671 11.808 1.00 87.62 209 ALA A C 1
ATOM 1665 O O . ALA A 1 209 ? -5.391 -12.598 12.972 1.00 87.62 209 ALA A O 1
ATOM 1666 N N . VAL A 1 210 ? -4.182 -13.639 11.403 1.00 84.81 210 VAL A N 1
ATOM 1667 C CA . VAL A 1 210 ? -3.695 -14.693 12.305 1.00 84.81 210 VAL A CA 1
ATOM 1668 C C . VAL A 1 210 ? -2.937 -14.075 13.479 1.00 84.81 210 VAL A C 1
ATOM 1670 O O . VAL A 1 210 ? -3.267 -14.344 14.625 1.00 84.81 210 VAL A O 1
ATOM 1673 N N . LEU A 1 211 ? -1.977 -13.188 13.230 1.00 82.69 211 LEU A N 1
ATOM 1674 C CA . LEU A 1 211 ? -1.156 -12.601 14.291 1.00 82.69 211 LEU A CA 1
ATOM 1675 C C . LEU A 1 211 ? -1.915 -11.608 15.182 1.00 82.69 211 LEU A C 1
ATOM 1677 O O . LEU A 1 211 ? -1.571 -11.437 16.348 1.00 82.69 211 LEU A O 1
ATOM 1681 N N . LEU A 1 212 ? -2.964 -10.983 14.655 1.00 76.56 212 LEU A N 1
ATOM 1682 C CA . LEU A 1 212 ? -3.828 -10.063 15.388 1.00 76.56 212 LEU A CA 1
ATOM 1683 C C . LEU A 1 212 ? -4.820 -10.794 16.305 1.00 76.56 212 LEU A C 1
ATOM 1685 O O . LEU A 1 212 ? -5.176 -10.261 17.354 1.00 76.56 212 LEU A O 1
ATOM 1689 N N . PHE A 1 213 ? -5.239 -12.013 15.945 1.00 67.56 213 PHE A N 1
ATOM 1690 C CA . PHE A 1 213 ? -6.114 -12.850 16.775 1.00 67.56 213 PHE A CA 1
ATOM 1691 C C . PHE A 1 213 ? -5.357 -13.881 17.640 1.00 67.56 213 PHE A C 1
ATOM 1693 O O . PHE A 1 213 ? -5.967 -14.450 18.546 1.00 67.56 213 PHE A O 1
ATOM 1700 N N . PHE A 1 214 ? -4.050 -14.098 17.427 1.00 58.88 214 PHE A N 1
ATOM 1701 C CA . PHE A 1 214 ? -3.231 -15.040 18.204 1.00 58.88 214 PHE A CA 1
ATOM 1702 C C . PHE A 1 214 ? -2.165 -14.363 19.098 1.00 58.88 214 PHE A C 1
ATOM 1704 O O . PHE A 1 214 ? -1.144 -13.857 18.641 1.00 58.88 214 PHE A O 1
ATOM 1711 N N . SER A 1 215 ? -2.397 -14.475 20.411 1.00 53.50 215 SER A N 1
ATOM 1712 C CA . SER A 1 215 ? -1.458 -14.594 21.548 1.00 53.50 215 SER A CA 1
ATOM 1713 C C . SER A 1 215 ? -0.341 -13.577 21.827 1.00 53.50 215 SER A C 1
ATOM 1715 O O . SER A 1 215 ? 0.159 -13.623 22.948 1.00 53.50 215 SER A O 1
ATOM 1717 N N . SER A 1 216 ? 0.075 -12.689 20.919 1.00 51.06 216 SER A N 1
ATOM 1718 C CA . SER A 1 216 ? 1.250 -11.829 21.184 1.00 51.06 216 SER A CA 1
ATOM 1719 C C . SER A 1 216 ? 0.931 -10.388 21.577 1.00 51.06 216 SER A C 1
ATOM 1721 O O . SER A 1 216 ? 1.584 -9.799 22.440 1.00 51.06 216 SER A O 1
ATOM 1723 N N . LEU A 1 217 ? -0.122 -9.828 21.000 1.00 56.75 217 LEU A N 1
ATOM 1724 C CA . LEU A 1 217 ? -0.753 -8.657 21.569 1.00 56.75 217 LEU A CA 1
ATOM 1725 C C . LEU A 1 217 ? -1.637 -9.168 22.717 1.00 56.75 217 LEU A C 1
ATOM 1727 O O . LEU A 1 217 ? -2.553 -9.948 22.473 1.00 56.75 217 LEU A O 1
ATOM 1731 N N . GLU A 1 218 ? -1.398 -8.754 23.964 1.00 59.41 218 GLU A N 1
ATOM 1732 C CA . GLU A 1 218 ? -2.356 -8.907 25.081 1.00 59.41 218 GLU A CA 1
ATOM 1733 C C . GLU A 1 218 ? -3.647 -8.076 24.827 1.00 59.41 218 GLU A C 1
ATOM 1735 O O . GLU A 1 218 ? -4.067 -7.247 25.637 1.00 59.41 218 GLU A O 1
ATOM 1740 N N . THR A 1 219 ? -4.249 -8.230 23.649 1.00 57.53 219 THR A N 1
ATOM 1741 C CA . THR A 1 219 ? -5.388 -7.487 23.104 1.00 57.53 219 THR A CA 1
ATOM 1742 C C . THR A 1 219 ? -6.648 -8.342 23.089 1.00 57.53 219 THR A C 1
ATOM 1744 O O . THR A 1 219 ? -6.572 -9.566 23.142 1.00 57.53 219 THR A O 1
ATOM 1747 N N . PRO A 1 220 ? -7.800 -7.741 22.769 1.00 63.84 220 PRO A N 1
ATOM 1748 C CA . PRO A 1 220 ? -8.456 -6.594 23.383 1.00 63.84 220 PRO A CA 1
ATOM 1749 C C . PRO A 1 220 ? -9.495 -7.104 24.392 1.00 63.84 220 PRO A C 1
ATOM 1751 O O . PRO A 1 220 ? -9.997 -8.222 24.280 1.00 63.84 220 PRO A O 1
ATOM 1754 N N . LYS A 1 221 ? -9.893 -6.273 25.360 1.00 71.00 221 LYS A N 1
ATOM 1755 C CA . LYS A 1 221 ? -10.902 -6.684 26.353 1.00 71.00 221 LYS A CA 1
ATOM 1756 C C . LYS A 1 221 ? -12.255 -7.012 25.695 1.00 71.00 221 LYS A C 1
ATOM 1758 O O . LYS A 1 221 ? -12.992 -7.857 26.203 1.00 71.00 221 LYS A O 1
ATOM 1763 N N . ASN A 1 222 ? -12.547 -6.415 24.532 1.00 80.44 222 ASN A N 1
ATOM 1764 C CA . ASN A 1 222 ? -13.672 -6.781 23.669 1.00 80.44 222 ASN A CA 1
ATOM 1765 C C . ASN A 1 222 ? -13.209 -7.179 22.243 1.00 80.44 222 ASN A C 1
ATOM 1767 O O . ASN A 1 222 ? -13.005 -6.300 21.400 1.00 80.44 222 ASN A O 1
ATOM 1771 N N . PRO A 1 223 ? -13.074 -8.486 21.934 1.00 82.94 223 PRO A N 1
ATOM 1772 C CA . PRO A 1 223 ? -12.600 -8.952 20.627 1.00 82.94 223 PRO A CA 1
ATOM 1773 C C . PRO A 1 223 ? -13.612 -8.735 19.491 1.00 82.94 223 PRO A C 1
ATOM 1775 O O . PRO A 1 223 ? -13.211 -8.573 18.343 1.00 82.94 223 PRO A O 1
ATOM 1778 N N . ILE A 1 224 ? -14.916 -8.688 19.789 1.00 87.06 224 ILE A N 1
ATOM 1779 C CA . ILE A 1 224 ? -15.968 -8.523 18.770 1.00 87.06 224 ILE A CA 1
ATOM 1780 C C . ILE A 1 224 ? -15.996 -7.083 18.252 1.00 87.06 224 ILE A C 1
ATOM 1782 O O . ILE A 1 224 ? -16.096 -6.868 17.047 1.00 87.06 224 ILE A O 1
ATOM 1786 N N . ALA A 1 225 ? -15.846 -6.093 19.137 1.00 88.69 225 ALA A N 1
ATOM 1787 C CA . ALA A 1 225 ? -15.727 -4.688 18.737 1.00 88.69 225 ALA A CA 1
ATOM 1788 C C . ALA A 1 225 ? -14.501 -4.455 17.842 1.00 88.69 225 ALA A C 1
ATOM 1790 O O . ALA A 1 225 ? -14.581 -3.755 16.832 1.00 88.69 225 ALA A O 1
ATOM 1791 N N . PHE A 1 226 ? -13.389 -5.109 18.170 1.00 88.31 226 PHE A N 1
ATOM 1792 C CA . PHE A 1 226 ? -12.165 -5.020 17.388 1.00 88.31 226 PHE A CA 1
ATOM 1793 C C . PHE A 1 226 ? -12.288 -5.708 16.025 1.00 88.31 226 PHE A C 1
ATOM 1795 O O . PHE A 1 226 ? -11.907 -5.130 15.009 1.00 88.31 226 PHE A O 1
ATOM 1802 N N . ALA A 1 227 ? -12.903 -6.895 15.979 1.00 89.00 227 ALA A N 1
ATOM 1803 C CA . ALA A 1 227 ? -13.242 -7.559 14.724 1.00 89.00 227 ALA A CA 1
ATOM 1804 C C . ALA A 1 227 ? -14.180 -6.696 13.864 1.00 89.00 227 ALA A C 1
ATOM 1806 O O . ALA A 1 227 ? -13.981 -6.601 12.655 1.00 89.00 227 ALA A O 1
ATOM 1807 N N . CYS A 1 228 ? -15.152 -6.014 14.479 1.00 91.50 228 CYS A N 1
ATOM 1808 C CA . CYS A 1 228 ? -16.030 -5.074 13.786 1.00 91.50 228 CYS A CA 1
ATOM 1809 C C . CYS A 1 228 ? -15.243 -3.930 13.141 1.00 91.50 228 CYS A C 1
ATOM 1811 O O . CYS A 1 228 ? -15.432 -3.664 11.957 1.00 91.50 228 CYS A O 1
ATOM 1813 N N . PHE A 1 229 ? -14.330 -3.291 13.877 1.00 91.69 229 PHE A N 1
ATOM 1814 C CA . PHE A 1 229 ? -13.463 -2.241 13.333 1.00 91.69 229 PHE A CA 1
ATOM 1815 C C . PHE A 1 229 ? -12.616 -2.747 12.156 1.00 91.69 229 PHE A C 1
ATOM 1817 O O . PHE A 1 229 ? -12.633 -2.166 11.071 1.00 91.69 229 PHE A O 1
ATOM 1824 N N . PHE A 1 230 ? -11.926 -3.872 12.353 1.00 91.69 230 PHE A N 1
ATOM 1825 C CA . PHE A 1 230 ? -11.041 -4.471 11.357 1.00 91.69 230 PHE A CA 1
ATOM 1826 C C . PHE A 1 230 ? -11.783 -4.861 10.070 1.00 91.69 230 PHE A C 1
ATOM 1828 O O . PHE A 1 230 ? -11.386 -4.468 8.972 1.00 91.69 230 PHE A O 1
ATOM 1835 N N . ILE A 1 231 ? -12.891 -5.599 10.190 1.00 92.06 231 ILE A N 1
ATOM 1836 C CA . ILE A 1 231 ? -13.639 -6.103 9.032 1.00 92.06 231 ILE A CA 1
ATOM 1837 C C . ILE A 1 231 ? -14.310 -4.950 8.279 1.00 92.06 231 ILE A C 1
ATOM 1839 O O . ILE A 1 231 ? -14.244 -4.917 7.048 1.00 92.06 231 ILE A O 1
ATOM 1843 N N . CYS A 1 232 ? -14.906 -3.977 8.976 1.00 91.31 232 CYS A N 1
ATOM 1844 C CA . CYS A 1 232 ? -15.563 -2.838 8.328 1.00 91.31 232 CYS A CA 1
ATOM 1845 C C . CYS A 1 232 ? -14.599 -1.990 7.483 1.00 91.31 232 CYS A C 1
ATOM 1847 O O . CYS A 1 232 ? -15.012 -1.497 6.429 1.00 91.31 232 CYS A O 1
ATOM 1849 N N . LEU A 1 233 ? -13.335 -1.862 7.907 1.00 92.19 233 LEU A N 1
ATOM 1850 C CA . LEU A 1 233 ? -12.289 -1.162 7.156 1.00 92.19 233 LEU A CA 1
ATOM 1851 C C . LEU A 1 233 ? -11.746 -1.984 5.979 1.00 92.19 233 LEU A C 1
ATOM 1853 O O . LEU A 1 233 ? -11.505 -1.435 4.909 1.00 92.19 233 LEU A O 1
ATOM 1857 N N . ILE A 1 234 ? -11.568 -3.298 6.142 1.00 92.88 234 ILE A N 1
ATOM 1858 C CA . ILE A 1 234 ? -10.947 -4.152 5.113 1.00 92.88 234 ILE A CA 1
ATOM 1859 C C . ILE A 1 234 ? -11.921 -4.585 4.019 1.00 92.88 234 ILE A C 1
ATOM 1861 O O . ILE A 1 234 ? -11.495 -4.869 2.900 1.00 92.88 234 ILE A O 1
ATOM 1865 N N . THR A 1 235 ? -13.221 -4.615 4.307 1.00 92.50 235 THR A N 1
ATOM 1866 C CA . THR A 1 235 ? -14.248 -5.097 3.369 1.00 92.50 235 THR A CA 1
ATOM 1867 C C . THR A 1 235 ? -14.142 -4.420 1.999 1.00 92.50 235 THR A C 1
ATOM 1869 O O . THR A 1 235 ? -14.090 -5.099 0.974 1.00 92.50 235 THR A O 1
ATOM 1872 N N . ASP A 1 236 ? -14.057 -3.090 1.962 1.00 90.94 236 ASP A N 1
ATOM 1873 C CA . ASP A 1 236 ? -13.979 -2.345 0.705 1.00 90.94 236 ASP A CA 1
ATOM 1874 C C . ASP A 1 236 ? -12.688 -2.606 -0.097 1.00 90.94 236 ASP A C 1
ATOM 1876 O O . ASP A 1 236 ? -12.796 -3.011 -1.260 1.00 90.94 236 ASP A O 1
ATOM 1880 N N . PRO A 1 237 ? -11.472 -2.423 0.461 1.00 91.69 237 PRO A N 1
ATOM 1881 C CA . PRO A 1 237 ? -10.238 -2.694 -0.274 1.00 91.69 237 PRO A CA 1
ATOM 1882 C C . PRO A 1 237 ? -10.102 -4.172 -0.672 1.00 91.69 237 PRO A C 1
ATOM 1884 O O . PRO A 1 237 ? -9.600 -4.455 -1.758 1.00 91.69 237 PRO A O 1
ATOM 1887 N N . PHE A 1 238 ? -10.599 -5.112 0.141 1.00 92.25 238 PHE A N 1
ATOM 1888 C CA . PHE A 1 238 ? -10.609 -6.539 -0.193 1.00 92.25 238 PHE A CA 1
ATOM 1889 C C . PHE A 1 238 ? -11.497 -6.841 -1.407 1.00 92.25 238 PHE A C 1
ATOM 1891 O O . PHE A 1 238 ? -11.047 -7.471 -2.366 1.00 92.25 238 PHE A O 1
ATOM 1898 N N . LEU A 1 239 ? -12.741 -6.350 -1.415 1.00 90.06 239 LEU A N 1
ATOM 1899 C CA . LEU A 1 239 ? -13.647 -6.533 -2.553 1.00 90.06 239 LEU A CA 1
ATOM 1900 C C . LEU A 1 239 ? -13.115 -5.831 -3.813 1.00 90.06 239 LEU A C 1
ATOM 1902 O O . LEU A 1 239 ? -13.242 -6.353 -4.926 1.00 90.06 239 LEU A O 1
ATOM 1906 N N . ASP A 1 240 ? -12.458 -4.680 -3.660 1.00 88.75 240 ASP A N 1
ATOM 1907 C CA . ASP A 1 240 ? -11.878 -3.936 -4.777 1.00 88.75 240 ASP A CA 1
ATOM 1908 C C . ASP A 1 240 ? -10.781 -4.719 -5.513 1.00 88.75 240 ASP A C 1
ATOM 1910 O O . AS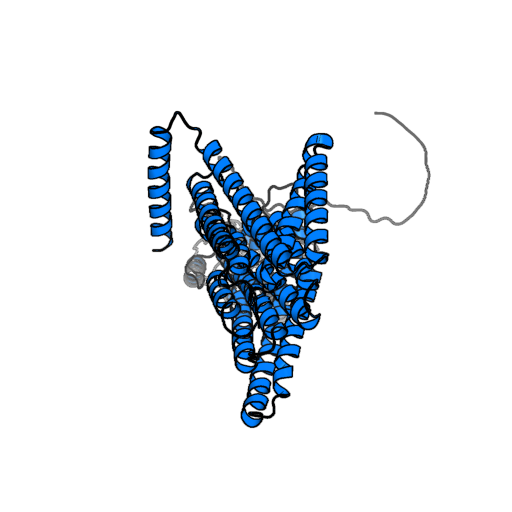P A 1 240 ? -10.612 -4.499 -6.717 1.00 88.75 240 ASP A O 1
ATOM 1914 N N . ILE A 1 241 ? -10.096 -5.684 -4.883 1.00 87.12 241 ILE A N 1
ATOM 1915 C CA . ILE A 1 241 ? -9.155 -6.589 -5.574 1.00 87.12 241 ILE A CA 1
ATOM 1916 C C . ILE A 1 241 ? -9.846 -7.272 -6.761 1.00 87.12 241 ILE A C 1
ATOM 1918 O O . ILE A 1 241 ? -9.290 -7.321 -7.868 1.00 87.12 241 ILE A O 1
ATOM 1922 N N . TYR A 1 242 ? -11.093 -7.703 -6.566 1.00 83.62 242 TYR A N 1
ATOM 1923 C CA . TYR A 1 242 ? -11.881 -8.413 -7.565 1.00 83.62 242 TYR A CA 1
ATOM 1924 C C . TYR A 1 242 ? -12.742 -7.496 -8.446 1.00 83.62 242 TYR A C 1
ATOM 1926 O O . TYR A 1 242 ? -12.808 -7.713 -9.658 1.00 83.62 242 TYR A O 1
ATOM 1934 N N . PHE A 1 243 ? -13.373 -6.461 -7.891 1.00 83.38 243 PHE A N 1
ATOM 1935 C CA . PHE A 1 243 ? -14.324 -5.631 -8.646 1.00 83.38 243 PHE A CA 1
ATOM 1936 C C . PHE A 1 243 ? -13.683 -4.432 -9.354 1.00 83.38 243 PHE A C 1
ATOM 1938 O O . PHE A 1 243 ? -14.144 -4.043 -10.423 1.00 83.38 243 PHE A O 1
ATOM 1945 N N . SER A 1 244 ? -12.578 -3.883 -8.836 1.00 83.00 244 SER A N 1
ATOM 1946 C CA . SER A 1 244 ? -11.965 -2.707 -9.464 1.00 83.00 244 SER A CA 1
ATOM 1947 C C . SER A 1 244 ? -11.308 -3.050 -10.807 1.00 83.00 244 SER A C 1
ATOM 1949 O O . SER A 1 244 ? -10.413 -3.905 -10.888 1.00 83.00 244 SER A O 1
ATOM 1951 N N . GLY A 1 245 ? -11.750 -2.346 -11.850 1.00 79.19 245 GLY A N 1
ATOM 1952 C CA . GLY A 1 245 ? -11.214 -2.400 -13.212 1.00 79.19 245 GLY A CA 1
ATOM 1953 C C . GLY A 1 245 ? -10.075 -1.414 -13.492 1.00 79.19 245 GLY A C 1
ATOM 1954 O O . GLY A 1 245 ? -9.659 -1.314 -14.641 1.00 79.19 245 GLY A O 1
ATOM 1955 N N . LEU A 1 246 ? -9.579 -0.687 -12.479 1.00 82.50 246 LEU A N 1
ATOM 1956 C CA . LEU A 1 246 ? -8.501 0.294 -12.661 1.00 82.50 246 LEU A CA 1
ATOM 1957 C C . LEU A 1 246 ? -7.234 -0.364 -13.220 1.00 82.50 246 LEU A C 1
ATOM 1959 O O . LEU A 1 246 ? -6.799 -1.419 -12.730 1.00 82.50 246 LEU A O 1
ATOM 1963 N N . SER A 1 247 ? -6.623 0.297 -14.206 1.00 83.56 247 SER A N 1
ATOM 1964 C CA . SER A 1 247 ? -5.338 -0.129 -14.761 1.00 83.56 247 SER A CA 1
ATOM 1965 C C . SER A 1 247 ? -4.227 -0.006 -13.711 1.00 83.56 247 SER A C 1
ATOM 1967 O O . SER A 1 247 ? -4.350 0.729 -12.729 1.00 83.56 247 SER A O 1
ATOM 1969 N N . VAL A 1 248 ? -3.115 -0.720 -13.901 1.00 85.31 248 VAL A N 1
ATOM 1970 C CA . VAL A 1 248 ? -1.971 -0.658 -12.973 1.00 85.31 248 VAL A CA 1
ATOM 1971 C C . VAL A 1 248 ? -1.475 0.781 -12.808 1.00 85.31 248 VAL A C 1
ATOM 1973 O O . VAL A 1 248 ? -1.313 1.257 -11.686 1.00 85.31 248 VAL A O 1
ATOM 1976 N N . THR A 1 249 ? -1.300 1.513 -13.907 1.00 83.12 249 THR A N 1
ATOM 1977 C CA . THR A 1 249 ? -0.770 2.883 -13.870 1.00 83.12 249 THR A CA 1
ATOM 1978 C C . THR A 1 249 ? -1.763 3.871 -13.256 1.00 83.12 249 THR A C 1
ATOM 1980 O O . THR A 1 249 ? -1.352 4.812 -12.575 1.00 83.12 249 THR A O 1
ATOM 1983 N N . GLU A 1 250 ? -3.070 3.620 -13.386 1.00 85.75 250 GLU A N 1
ATOM 1984 C CA . GLU A 1 250 ? -4.107 4.372 -12.678 1.00 85.75 250 GLU A CA 1
ATOM 1985 C C . GLU A 1 250 ? -4.074 4.126 -11.169 1.00 85.75 250 GLU A C 1
ATOM 1987 O O . GLU A 1 250 ? -4.112 5.093 -10.411 1.00 85.75 250 GLU A O 1
ATOM 1992 N N . ARG A 1 251 ? -3.960 2.872 -10.712 1.00 89.69 251 ARG A N 1
ATOM 1993 C CA . ARG A 1 251 ? -3.902 2.554 -9.271 1.00 89.69 251 ARG A CA 1
ATOM 1994 C C . ARG A 1 251 ? -2.697 3.195 -8.594 1.00 89.69 251 ARG A C 1
ATOM 1996 O O . ARG A 1 251 ? -2.848 3.851 -7.566 1.00 89.69 251 ARG A O 1
ATOM 2003 N N . TRP A 1 252 ? -1.526 3.082 -9.216 1.00 90.00 252 TRP A N 1
ATOM 2004 C CA . TRP A 1 252 ? -0.276 3.646 -8.704 1.00 90.00 252 TRP A CA 1
ATOM 2005 C C . TRP A 1 252 ? -0.133 5.153 -8.955 1.00 90.00 252 TRP A C 1
ATOM 2007 O O . TRP A 1 252 ? 0.834 5.767 -8.500 1.00 90.00 252 TRP A O 1
ATOM 2017 N N . LYS A 1 253 ? -1.100 5.793 -9.625 1.00 88.19 253 LYS A N 1
ATOM 2018 C CA . LYS A 1 253 ? -1.081 7.227 -9.948 1.00 88.19 253 LYS A CA 1
ATOM 2019 C C . LYS A 1 253 ? -0.764 8.135 -8.749 1.00 88.19 253 LYS A C 1
ATOM 2021 O O . LYS A 1 253 ? 0.089 9.010 -8.918 1.00 88.19 253 LYS A O 1
ATOM 2026 N N . PRO A 1 254 ? -1.353 7.959 -7.545 1.00 87.12 254 PRO A N 1
ATOM 2027 C CA . PRO A 1 254 ? -1.057 8.823 -6.398 1.00 87.12 254 PRO A CA 1
ATOM 2028 C C . PRO A 1 254 ? 0.411 8.752 -5.964 1.00 87.12 254 PRO A C 1
ATOM 2030 O O . PRO A 1 254 ? 0.970 9.738 -5.486 1.00 87.12 254 PRO A O 1
ATOM 2033 N N . PHE A 1 255 ? 1.046 7.595 -6.160 1.00 86.56 255 PHE A N 1
ATOM 2034 C CA . PHE A 1 255 ? 2.455 7.382 -5.861 1.00 86.56 255 PHE A CA 1
ATOM 2035 C C . PHE A 1 255 ? 3.359 7.905 -6.989 1.00 86.56 255 PHE A C 1
ATOM 2037 O O . PHE A 1 255 ? 4.284 8.682 -6.740 1.00 86.56 255 PHE A O 1
ATOM 2044 N N . LEU A 1 256 ? 3.055 7.554 -8.244 1.00 86.69 256 LEU A N 1
ATOM 2045 C CA . LEU A 1 256 ? 3.861 7.915 -9.415 1.00 86.69 256 LEU A CA 1
ATOM 2046 C C . LEU A 1 256 ? 3.914 9.427 -9.652 1.00 86.69 256 LEU A C 1
ATOM 2048 O O . LEU A 1 256 ? 4.972 9.957 -9.995 1.00 86.69 256 LEU A O 1
ATOM 2052 N N . TYR A 1 257 ? 2.807 10.140 -9.435 1.00 84.50 257 TYR A N 1
ATOM 2053 C CA . TYR A 1 257 ? 2.713 11.589 -9.656 1.00 84.50 257 TYR A CA 1
ATOM 2054 C C . TYR A 1 257 ? 3.146 12.437 -8.455 1.00 84.50 257 TYR A C 1
ATOM 2056 O O . TYR A 1 257 ? 3.117 13.667 -8.526 1.00 84.50 257 TYR A O 1
ATOM 2064 N N . ARG A 1 258 ? 3.579 11.817 -7.353 1.00 83.94 258 ARG A N 1
ATOM 2065 C CA . ARG A 1 258 ? 3.988 12.550 -6.151 1.00 83.94 258 ARG A CA 1
ATOM 2066 C C . ARG A 1 258 ? 5.266 13.358 -6.402 1.00 83.94 258 ARG A C 1
ATOM 2068 O O . ARG A 1 258 ? 6.158 12.901 -7.108 1.00 83.94 258 ARG A O 1
ATOM 2075 N N . GLY A 1 259 ? 5.380 14.549 -5.812 1.00 83.19 259 GLY A N 1
ATOM 2076 C CA . GLY A 1 259 ? 6.521 15.449 -6.029 1.00 83.19 259 GLY A CA 1
ATOM 2077 C C . GLY A 1 259 ? 7.884 14.856 -5.634 1.00 83.19 259 GLY A C 1
ATOM 2078 O O . GLY A 1 259 ? 7.976 13.948 -4.805 1.00 83.19 259 GLY A O 1
ATOM 2079 N N . ARG A 1 260 ? 8.971 15.408 -6.198 1.00 85.19 260 ARG A N 1
ATOM 2080 C CA . ARG A 1 260 ? 10.359 14.945 -5.973 1.00 85.19 260 ARG A CA 1
ATOM 2081 C C . ARG A 1 260 ? 10.724 14.851 -4.490 1.00 85.19 260 ARG A C 1
ATOM 2083 O O . ARG A 1 260 ? 11.337 13.865 -4.088 1.00 85.19 260 ARG A O 1
ATOM 2090 N N . ILE A 1 261 ? 10.354 15.861 -3.700 1.00 84.94 261 ILE A N 1
ATOM 2091 C CA . ILE A 1 261 ? 10.692 15.919 -2.274 1.00 84.94 261 ILE A CA 1
ATOM 2092 C C . ILE A 1 261 ? 9.970 14.823 -1.488 1.00 84.94 261 ILE A C 1
ATOM 2094 O O . ILE A 1 261 ? 10.604 14.085 -0.745 1.00 84.94 261 ILE A O 1
ATOM 2098 N N . CYS A 1 262 ? 8.673 14.630 -1.741 1.00 84.88 262 CYS A N 1
ATOM 2099 C CA . CYS A 1 262 ? 7.879 13.607 -1.074 1.00 84.88 262 CYS A CA 1
ATOM 2100 C C . CYS A 1 262 ? 8.378 12.196 -1.390 1.00 84.88 262 CYS A C 1
ATOM 2102 O O . CYS A 1 262 ? 8.391 11.353 -0.505 1.00 84.88 262 CYS A O 1
ATOM 2104 N N . ARG A 1 263 ? 8.810 11.938 -2.632 1.00 84.75 263 ARG A N 1
ATOM 2105 C CA . ARG A 1 263 ? 9.382 10.637 -3.014 1.00 84.75 263 ARG A CA 1
ATOM 2106 C C . ARG A 1 263 ? 10.701 10.363 -2.292 1.00 84.75 263 ARG A C 1
ATOM 2108 O O . ARG A 1 263 ? 10.880 9.281 -1.756 1.00 84.75 263 ARG A O 1
ATOM 2115 N N . ARG A 1 264 ? 11.594 11.357 -2.209 1.00 87.56 264 ARG A N 1
ATOM 2116 C CA . ARG A 1 264 ? 12.852 11.223 -1.451 1.00 87.56 264 ARG A CA 1
ATOM 2117 C C . ARG A 1 264 ? 12.602 10.989 0.034 1.00 87.56 264 ARG A C 1
ATOM 2119 O O . ARG A 1 264 ? 13.192 10.080 0.601 1.00 87.56 264 ARG A O 1
ATOM 2126 N N . LEU A 1 265 ? 11.701 11.767 0.631 1.00 88.50 265 LEU A N 1
ATOM 2127 C CA . LEU A 1 265 ? 11.296 11.568 2.020 1.00 88.50 265 LEU A CA 1
ATOM 2128 C C . LEU A 1 265 ? 10.694 10.175 2.227 1.00 88.50 265 LEU A C 1
ATOM 2130 O O . LEU A 1 265 ? 11.018 9.537 3.214 1.00 88.50 265 LEU A O 1
ATOM 2134 N N . SER A 1 266 ? 9.898 9.665 1.282 1.00 88.50 266 SER A N 1
ATOM 2135 C CA . SER A 1 266 ? 9.330 8.312 1.357 1.00 88.50 266 SER A CA 1
ATOM 2136 C C . SER A 1 266 ? 10.401 7.226 1.486 1.00 88.50 266 SER A C 1
ATOM 2138 O O . SER A 1 266 ? 10.231 6.319 2.293 1.00 88.50 266 SER A O 1
ATOM 2140 N N . VAL A 1 267 ? 11.504 7.322 0.733 1.00 91.62 267 VAL A N 1
ATOM 2141 C CA . VAL A 1 267 ? 12.620 6.360 0.836 1.00 91.62 267 VAL A CA 1
ATOM 2142 C C . VAL A 1 267 ? 13.313 6.472 2.190 1.00 91.62 267 VAL A C 1
ATOM 2144 O O . VAL A 1 267 ? 13.584 5.458 2.820 1.00 91.62 267 VAL A O 1
ATOM 2147 N N . VAL A 1 268 ? 13.549 7.698 2.668 1.00 92.88 268 VAL A N 1
ATOM 2148 C CA . VAL A 1 268 ? 14.158 7.922 3.988 1.00 92.88 268 VAL A CA 1
ATOM 2149 C C . VAL A 1 268 ? 13.272 7.351 5.096 1.00 92.88 268 VAL A C 1
ATOM 2151 O O . VAL A 1 268 ? 13.762 6.616 5.943 1.00 92.88 268 VAL A O 1
ATOM 2154 N N . PHE A 1 269 ? 11.963 7.619 5.066 1.00 92.62 269 PHE A N 1
ATOM 2155 C CA . PHE A 1 269 ? 11.017 7.059 6.033 1.00 92.62 269 PHE A CA 1
ATOM 2156 C C . PHE A 1 269 ? 10.959 5.529 5.974 1.00 92.62 269 PHE A C 1
ATOM 2158 O O . PHE A 1 269 ? 10.927 4.897 7.023 1.00 92.62 269 PHE A O 1
ATOM 2165 N N . THR A 1 270 ? 11.006 4.940 4.775 1.00 93.62 270 THR A N 1
ATOM 2166 C CA . THR A 1 270 ? 11.073 3.478 4.593 1.00 93.62 270 THR A CA 1
ATOM 2167 C C . THR A 1 270 ? 12.320 2.909 5.274 1.00 93.62 270 THR A C 1
ATOM 2169 O O . THR A 1 270 ? 12.196 2.042 6.133 1.00 93.62 270 THR A O 1
ATOM 2172 N N . GLY A 1 271 ? 13.499 3.480 5.005 1.00 94.50 271 GLY A N 1
ATOM 2173 C CA . GLY A 1 271 ? 14.744 3.038 5.639 1.00 94.50 271 GLY A CA 1
ATOM 2174 C C . GLY A 1 271 ? 14.755 3.212 7.163 1.00 94.50 271 GLY A C 1
ATOM 2175 O O . GLY A 1 271 ? 15.292 2.368 7.873 1.00 94.50 271 GLY A O 1
ATOM 2176 N N . MET A 1 272 ? 14.118 4.261 7.699 1.00 95.62 272 MET A N 1
ATOM 2177 C CA . MET A 1 272 ? 13.975 4.435 9.153 1.00 95.62 272 MET A CA 1
ATOM 2178 C C . MET A 1 272 ? 13.080 3.364 9.793 1.00 95.62 272 MET A C 1
ATOM 2180 O O . MET A 1 272 ? 13.396 2.873 10.879 1.00 95.62 272 MET A O 1
ATOM 2184 N N . ILE A 1 273 ? 11.972 2.996 9.140 1.00 95.56 273 ILE A N 1
ATOM 2185 C CA . ILE A 1 273 ? 11.069 1.930 9.604 1.00 95.56 273 ILE A CA 1
ATOM 2186 C C . ILE A 1 273 ? 11.802 0.581 9.610 1.00 95.56 273 ILE A C 1
ATOM 2188 O O . ILE A 1 273 ? 11.763 -0.123 10.618 1.00 95.56 273 ILE A O 1
ATOM 2192 N N . GLU A 1 274 ? 12.526 0.256 8.537 1.00 95.38 274 GLU A N 1
ATOM 2193 C CA . GLU A 1 274 ? 13.325 -0.974 8.431 1.00 95.38 274 GLU A CA 1
ATOM 2194 C C . GLU A 1 274 ? 14.428 -1.034 9.488 1.00 95.38 274 GLU A C 1
ATOM 2196 O O . GLU A 1 274 ? 14.579 -2.039 10.181 1.00 95.38 274 GLU A O 1
ATOM 2201 N N . LEU A 1 275 ? 15.157 0.067 9.688 1.00 95.69 275 LEU A N 1
ATOM 2202 C CA . LEU A 1 275 ? 16.182 0.152 10.724 1.00 95.69 275 LEU A CA 1
ATOM 2203 C C . LEU A 1 275 ? 15.586 -0.034 12.126 1.00 95.69 275 LEU A C 1
ATOM 2205 O O . LEU A 1 275 ? 16.166 -0.726 12.960 1.00 95.69 275 LEU A O 1
ATOM 2209 N N . THR A 1 276 ? 14.410 0.542 12.385 1.00 95.62 276 THR A N 1
ATOM 2210 C CA . THR A 1 276 ? 13.705 0.363 13.663 1.00 95.62 276 THR A CA 1
ATOM 2211 C C . THR A 1 276 ? 13.319 -1.101 13.870 1.00 95.62 276 THR A C 1
ATOM 2213 O O . THR A 1 276 ? 13.528 -1.638 14.956 1.00 95.62 276 THR A O 1
ATOM 2216 N N . PHE A 1 277 ? 12.822 -1.779 12.831 1.00 96.25 277 PHE A N 1
ATOM 2217 C CA . PHE A 1 277 ? 12.544 -3.214 12.883 1.00 96.25 277 PHE A CA 1
ATOM 2218 C C . PHE A 1 277 ? 13.810 -4.037 13.165 1.00 96.25 277 PHE A C 1
ATOM 2220 O O . PHE A 1 277 ? 13.778 -4.928 14.016 1.00 96.25 277 PHE A O 1
ATOM 2227 N N . PHE A 1 278 ? 14.940 -3.711 12.537 1.00 96.06 278 PHE A N 1
ATOM 2228 C CA . PHE A 1 278 ? 16.214 -4.387 12.793 1.00 96.06 278 PHE A CA 1
ATOM 2229 C C . PHE A 1 278 ? 16.693 -4.208 14.242 1.00 96.06 278 PHE A C 1
ATOM 2231 O O . PHE A 1 278 ? 17.072 -5.180 14.896 1.00 96.06 278 PHE A O 1
ATOM 2238 N N . ILE A 1 279 ? 16.607 -2.988 14.784 1.00 95.00 279 ILE A N 1
ATOM 2239 C CA . ILE A 1 279 ? 16.961 -2.695 16.182 1.00 95.00 279 ILE A CA 1
ATOM 2240 C C . ILE A 1 279 ? 16.060 -3.479 17.147 1.00 95.00 279 ILE A C 1
ATOM 2242 O O . ILE A 1 279 ? 16.552 -4.105 18.084 1.00 95.00 279 ILE A O 1
ATOM 2246 N N . LEU A 1 280 ? 14.746 -3.500 16.902 1.00 93.88 280 LEU A N 1
ATOM 2247 C CA . LEU A 1 280 ? 13.803 -4.270 17.720 1.00 93.88 280 LEU A CA 1
ATOM 2248 C C . LEU A 1 280 ? 14.054 -5.778 17.622 1.00 93.88 280 LEU A C 1
ATOM 2250 O O . LEU A 1 280 ? 13.922 -6.490 18.618 1.00 93.88 280 LEU A O 1
ATOM 2254 N N . SER A 1 281 ? 14.457 -6.264 16.448 1.00 93.06 281 SER A N 1
ATOM 2255 C CA . SER A 1 281 ? 14.852 -7.660 16.236 1.00 93.06 281 SER A CA 1
ATOM 2256 C C . SER A 1 281 ? 16.102 -8.020 17.045 1.00 93.06 281 SER A C 1
ATOM 2258 O O . SER A 1 281 ? 16.175 -9.117 17.602 1.00 93.06 281 SER A O 1
ATOM 2260 N N . ALA A 1 282 ? 17.053 -7.087 17.174 1.00 91.88 282 ALA A N 1
ATOM 2261 C CA . ALA A 1 282 ? 18.279 -7.267 17.950 1.00 91.88 282 ALA A CA 1
ATOM 2262 C C . ALA A 1 282 ? 18.026 -7.381 19.460 1.00 91.88 282 ALA A C 1
ATOM 2264 O O . ALA A 1 282 ? 18.791 -8.047 20.157 1.00 91.88 282 ALA A O 1
ATOM 2265 N N . PHE A 1 283 ? 16.932 -6.817 19.986 1.00 90.19 283 PHE A N 1
ATOM 2266 C CA . PHE A 1 283 ? 16.578 -6.992 21.401 1.00 90.19 283 PHE A CA 1
ATOM 2267 C C . PHE A 1 283 ? 16.335 -8.453 21.794 1.00 90.19 283 PHE A C 1
ATOM 2269 O O . PHE A 1 283 ? 16.487 -8.788 22.971 1.00 90.19 283 PHE A O 1
ATOM 2276 N N . LYS A 1 284 ? 16.073 -9.350 20.831 1.00 86.81 284 LYS A N 1
ATOM 2277 C CA . LYS A 1 284 ? 16.003 -10.793 21.093 1.00 86.81 284 LYS A CA 1
ATOM 2278 C C . LYS A 1 284 ? 17.317 -11.366 21.645 1.00 86.81 284 LYS A C 1
ATOM 2280 O O . LYS A 1 284 ? 17.275 -12.337 22.392 1.00 86.81 284 LYS A O 1
ATOM 2285 N N . LEU A 1 285 ? 18.464 -10.739 21.363 1.00 85.62 285 LEU A N 1
ATOM 2286 C CA . LEU A 1 285 ? 19.777 -11.156 21.877 1.00 85.62 285 LEU A CA 1
ATOM 2287 C C . LEU A 1 285 ? 19.909 -11.039 23.404 1.00 85.62 285 LEU A C 1
ATOM 2289 O O . LEU A 1 285 ? 20.815 -11.633 23.982 1.00 85.62 285 LEU A O 1
ATOM 2293 N N . ARG A 1 286 ? 19.026 -10.283 24.068 1.00 83.00 286 ARG A N 1
ATOM 2294 C CA . ARG A 1 286 ? 19.021 -10.147 25.532 1.00 83.00 286 ARG A CA 1
ATOM 2295 C C . ARG A 1 286 ? 18.488 -11.399 26.244 1.00 83.00 286 ARG A C 1
ATOM 2297 O O . ARG A 1 286 ? 18.705 -11.550 27.443 1.00 83.00 286 ARG A O 1
ATOM 2304 N N . ASP A 1 287 ? 17.781 -12.270 25.529 1.00 76.69 287 ASP A N 1
ATOM 2305 C CA . ASP A 1 287 ? 17.145 -13.465 26.082 1.00 76.69 287 ASP A CA 1
ATOM 2306 C C . ASP A 1 287 ? 18.180 -14.581 26.320 1.00 76.69 287 ASP A C 1
ATOM 2308 O O . ASP A 1 287 ? 18.740 -15.160 25.386 1.00 76.69 287 ASP A O 1
ATOM 2312 N N . THR A 1 288 ? 18.467 -14.867 27.591 1.00 67.69 288 THR A N 1
ATOM 2313 C CA . THR A 1 288 ? 19.587 -15.722 28.016 1.00 67.69 288 THR A CA 1
ATOM 2314 C C . THR A 1 288 ? 19.314 -17.220 27.883 1.00 67.69 288 THR A C 1
ATOM 2316 O O . THR A 1 288 ? 20.251 -18.012 27.958 1.00 67.69 288 THR A O 1
ATOM 2319 N N . HIS A 1 289 ? 18.067 -17.641 27.649 1.00 75.25 289 HIS A N 1
ATOM 2320 C CA . HIS A 1 289 ? 17.691 -19.058 27.723 1.00 75.25 289 HIS A CA 1
ATOM 2321 C C . HIS A 1 289 ? 18.179 -19.905 26.523 1.00 75.25 289 HIS A C 1
ATOM 2323 O O . HIS A 1 289 ? 18.289 -21.123 26.635 1.00 75.25 289 HIS A O 1
ATOM 2329 N N . LEU A 1 290 ? 18.487 -19.292 25.366 1.00 76.44 290 LEU A N 1
ATOM 2330 C CA . LEU A 1 290 ? 18.882 -19.995 24.123 1.00 76.44 290 LEU A CA 1
ATOM 2331 C C . LEU A 1 290 ? 20.036 -19.311 23.358 1.00 76.44 290 LEU A C 1
ATOM 2333 O O . LEU A 1 290 ? 20.170 -19.463 22.141 1.00 76.44 290 LEU A O 1
ATOM 2337 N N . TRP A 1 291 ? 20.891 -18.564 24.058 1.00 79.12 291 TRP A N 1
ATOM 2338 C CA . TRP A 1 291 ? 21.926 -17.707 23.458 1.00 79.12 291 TRP A CA 1
ATOM 2339 C C . TRP A 1 291 ? 22.832 -18.399 22.414 1.00 79.12 291 TRP A C 1
ATOM 2341 O O . TRP A 1 291 ? 23.137 -17.793 21.388 1.00 79.12 291 TRP A O 1
ATOM 2351 N N . TYR A 1 292 ? 23.184 -19.680 22.607 1.00 82.31 292 TYR A N 1
ATOM 2352 C CA . TYR A 1 292 ? 24.032 -20.459 21.693 1.00 82.31 292 TYR A CA 1
ATOM 2353 C C . TYR A 1 292 ? 23.445 -20.620 20.284 1.00 82.31 292 TYR A C 1
ATOM 2355 O O . TYR A 1 292 ? 24.203 -20.692 19.323 1.00 82.31 292 TYR A O 1
ATOM 2363 N N . PHE A 1 293 ? 22.117 -20.660 20.143 1.00 83.06 293 PHE A N 1
ATOM 2364 C CA . PHE A 1 293 ? 21.451 -20.741 18.837 1.00 83.06 293 PHE A CA 1
ATOM 2365 C C . PHE A 1 293 ? 21.015 -19.364 18.331 1.00 83.06 293 PHE A C 1
ATOM 2367 O O . PHE A 1 293 ? 21.115 -19.074 17.139 1.00 83.06 293 PHE A O 1
ATOM 2374 N N . VAL A 1 294 ? 20.564 -18.498 19.241 1.00 84.50 294 VAL A N 1
ATOM 2375 C CA . VAL A 1 294 ? 20.013 -17.183 18.898 1.00 84.50 294 VAL A CA 1
ATOM 2376 C C . VAL A 1 294 ? 21.096 -16.233 18.382 1.00 84.50 294 VAL A C 1
ATOM 2378 O O . VAL A 1 294 ? 20.868 -15.562 17.379 1.00 84.50 294 VAL A O 1
ATOM 2381 N N . ILE A 1 295 ? 22.281 -16.190 19.007 1.00 86.62 295 ILE A N 1
ATOM 2382 C CA . ILE A 1 295 ? 23.346 -15.249 18.617 1.00 86.62 295 ILE A CA 1
ATOM 2383 C C . ILE A 1 295 ? 23.894 -15.568 17.215 1.00 86.62 295 ILE A C 1
ATOM 2385 O O . ILE A 1 295 ? 23.911 -14.658 16.378 1.00 86.62 295 ILE A O 1
ATOM 2389 N N . PRO A 1 296 ? 24.302 -16.815 16.888 1.00 89.31 296 PRO A N 1
ATOM 2390 C CA . PRO A 1 296 ? 24.787 -17.131 15.545 1.00 89.31 296 PRO A CA 1
ATOM 2391 C C . PRO A 1 296 ? 23.691 -16.997 14.487 1.00 89.31 296 PRO A C 1
ATOM 2393 O O . PRO A 1 296 ? 23.949 -16.449 13.417 1.00 89.31 296 PRO A O 1
ATOM 2396 N N . GLY A 1 297 ? 22.461 -17.427 14.801 1.00 88.56 297 GLY A N 1
ATOM 2397 C CA . GLY A 1 297 ? 21.313 -17.283 13.907 1.00 88.56 297 GLY A CA 1
ATOM 2398 C C . GLY A 1 297 ? 21.047 -15.819 13.561 1.00 88.56 297 GLY A C 1
ATOM 2399 O O . GLY A 1 297 ? 21.056 -15.450 12.389 1.00 88.56 297 GLY A O 1
ATOM 2400 N N . PHE A 1 298 ? 20.896 -14.962 14.572 1.00 91.62 298 PHE A N 1
ATOM 2401 C CA . PHE A 1 298 ? 20.697 -13.528 14.366 1.00 91.62 298 PHE A CA 1
ATOM 2402 C C . PHE A 1 298 ? 21.872 -12.876 13.631 1.00 91.62 298 PHE A C 1
ATOM 2404 O O . PHE A 1 298 ? 21.657 -12.016 12.788 1.00 91.62 298 PHE A O 1
ATOM 2411 N N . SER A 1 299 ? 23.112 -13.292 13.900 1.00 91.81 299 SER A N 1
ATOM 2412 C CA . SER A 1 299 ? 24.288 -12.729 13.225 1.00 91.81 299 SER A CA 1
ATOM 2413 C C . SER A 1 299 ? 24.285 -13.045 11.727 1.00 91.81 299 SER A C 1
ATOM 2415 O O . SER A 1 299 ? 24.436 -12.141 10.909 1.00 91.81 299 SER A O 1
ATOM 2417 N N . ILE A 1 300 ? 24.056 -14.308 11.350 1.00 93.69 300 ILE A N 1
ATOM 2418 C CA . ILE A 1 300 ? 24.030 -14.732 9.942 1.00 93.69 300 ILE A CA 1
ATOM 2419 C C . ILE A 1 300 ? 22.845 -14.090 9.213 1.00 93.69 300 ILE A C 1
ATOM 2421 O O . ILE A 1 300 ? 23.030 -13.431 8.187 1.00 93.69 300 ILE A O 1
ATOM 2425 N N . PHE A 1 301 ? 21.631 -14.243 9.751 1.00 94.75 301 PHE A N 1
ATOM 2426 C CA . PHE A 1 301 ? 20.425 -13.720 9.110 1.00 94.75 301 PHE A CA 1
ATOM 2427 C C . PHE A 1 301 ? 20.348 -12.194 9.162 1.00 94.75 301 PHE A C 1
ATOM 2429 O O . PHE A 1 301 ? 19.855 -11.588 8.219 1.00 94.75 301 PHE A O 1
ATOM 2436 N N . GLY A 1 302 ? 20.885 -11.562 10.203 1.00 94.56 302 GLY A N 1
ATOM 2437 C CA . GLY A 1 302 ? 20.955 -10.110 10.336 1.00 94.56 302 GLY A CA 1
ATOM 2438 C C . GLY A 1 302 ? 21.933 -9.474 9.349 1.00 94.56 302 GLY A C 1
ATOM 2439 O O . GLY A 1 302 ? 21.584 -8.484 8.712 1.00 94.56 302 GLY A O 1
ATOM 2440 N N . ILE A 1 303 ? 23.122 -10.058 9.144 1.00 94.94 303 ILE A N 1
ATOM 2441 C CA . ILE A 1 303 ? 24.064 -9.589 8.110 1.00 94.94 303 ILE A CA 1
ATOM 2442 C C . ILE A 1 303 ? 23.449 -9.757 6.719 1.00 94.94 303 ILE A C 1
ATOM 2444 O O . ILE A 1 303 ? 23.484 -8.825 5.914 1.00 94.94 303 ILE A O 1
ATOM 2448 N N . PHE A 1 304 ? 22.852 -10.920 6.443 1.00 95.38 304 PHE A N 1
ATOM 2449 C CA . PHE A 1 304 ? 22.162 -11.163 5.178 1.00 95.38 304 PHE A CA 1
ATOM 2450 C C . PHE A 1 304 ? 21.030 -10.150 4.949 1.00 95.38 304 PHE A C 1
ATOM 2452 O O . PHE A 1 304 ? 20.964 -9.525 3.891 1.00 95.38 304 PHE A O 1
ATOM 2459 N N . TRP A 1 305 ? 20.203 -9.910 5.971 1.00 97.12 305 TRP A N 1
ATOM 2460 C CA . TRP A 1 305 ? 19.134 -8.914 5.948 1.00 97.12 305 TRP A CA 1
ATOM 2461 C C . TRP A 1 305 ? 19.665 -7.511 5.642 1.00 97.12 305 TRP A C 1
ATOM 2463 O O . TRP A 1 305 ? 19.137 -6.858 4.743 1.00 97.12 305 TRP A O 1
ATOM 2473 N N . MET A 1 306 ? 20.744 -7.076 6.306 1.00 95.62 306 MET A N 1
ATOM 2474 C CA . MET A 1 306 ? 21.364 -5.763 6.080 1.00 95.62 306 MET A CA 1
ATOM 2475 C C . MET A 1 306 ? 21.831 -5.593 4.631 1.00 95.62 306 MET A C 1
ATOM 2477 O O . MET A 1 306 ? 21.575 -4.555 4.023 1.00 95.62 306 MET A O 1
ATOM 2481 N N . ILE A 1 307 ? 22.483 -6.608 4.055 1.00 96.12 307 ILE A N 1
ATOM 2482 C CA . ILE A 1 307 ? 22.934 -6.572 2.656 1.00 96.12 307 ILE A CA 1
ATOM 2483 C C . ILE A 1 307 ? 21.729 -6.434 1.717 1.00 96.12 307 ILE A C 1
ATOM 2485 O O . ILE A 1 307 ? 21.712 -5.542 0.865 1.00 96.12 307 ILE A O 1
ATOM 2489 N N . CYS A 1 308 ? 20.703 -7.271 1.897 1.00 96.06 308 CYS A N 1
ATOM 2490 C CA . CYS A 1 308 ? 19.488 -7.221 1.087 1.00 96.06 308 CYS A CA 1
ATOM 2491 C C . CYS A 1 308 ? 18.768 -5.868 1.197 1.00 96.06 308 CYS A C 1
ATOM 2493 O O . CYS A 1 308 ? 18.325 -5.340 0.179 1.00 96.06 308 CYS A O 1
ATOM 2495 N N . HIS A 1 309 ? 18.696 -5.272 2.389 1.00 96.12 309 HIS A N 1
ATOM 2496 C CA . HIS A 1 309 ? 17.967 -4.021 2.618 1.00 96.12 309 HIS A CA 1
ATOM 2497 C C . HIS A 1 309 ? 18.731 -2.779 2.159 1.00 96.12 309 HIS A C 1
ATOM 2499 O O . HIS A 1 309 ? 18.133 -1.833 1.650 1.00 96.12 309 HIS A O 1
ATOM 2505 N N . ILE A 1 310 ? 20.066 -2.792 2.213 1.00 95.81 310 ILE A N 1
ATOM 2506 C CA . ILE A 1 310 ? 20.868 -1.756 1.548 1.00 95.81 310 ILE A CA 1
ATOM 2507 C C . ILE A 1 310 ? 20.600 -1.786 0.038 1.00 95.81 310 ILE A C 1
ATOM 2509 O O . ILE A 1 310 ? 20.357 -0.739 -0.564 1.00 95.81 310 ILE A O 1
ATOM 2513 N N . ILE A 1 311 ? 20.587 -2.976 -0.574 1.00 95.50 311 ILE A N 1
ATOM 2514 C CA . ILE A 1 311 ? 20.248 -3.131 -1.995 1.00 95.50 311 ILE A CA 1
ATOM 2515 C C . ILE A 1 311 ? 18.812 -2.659 -2.252 1.00 95.50 311 ILE A C 1
ATOM 2517 O O . ILE A 1 311 ? 18.594 -1.881 -3.179 1.00 95.50 311 ILE A O 1
ATOM 2521 N N . PHE A 1 312 ? 17.848 -3.043 -1.415 1.00 95.31 312 PHE A N 1
ATOM 2522 C CA . PHE A 1 312 ? 16.460 -2.592 -1.508 1.00 95.31 312 PHE A CA 1
ATOM 2523 C C . PHE A 1 312 ? 16.346 -1.058 -1.514 1.00 95.31 312 PHE A C 1
ATOM 2525 O O . PHE A 1 312 ? 15.793 -0.480 -2.454 1.00 95.31 312 PHE A O 1
ATOM 2532 N N . LEU A 1 313 ? 16.961 -0.367 -0.553 1.00 95.31 313 LEU A N 1
ATOM 2533 C CA . LEU A 1 313 ? 16.943 1.097 -0.491 1.00 95.31 313 LEU A CA 1
ATOM 2534 C C . LEU A 1 313 ? 17.618 1.741 -1.711 1.00 95.31 313 LEU A C 1
ATOM 2536 O O . LEU A 1 313 ? 17.103 2.726 -2.252 1.00 95.31 313 LEU A O 1
ATOM 2540 N N . LEU A 1 314 ? 18.726 1.171 -2.198 1.00 94.56 314 LEU A N 1
ATOM 2541 C CA . LEU A 1 314 ? 19.375 1.616 -3.436 1.00 94.56 314 LEU A CA 1
ATOM 2542 C C . LEU A 1 314 ? 18.465 1.424 -4.659 1.00 94.56 314 LEU A C 1
ATOM 2544 O O . LEU A 1 314 ? 18.394 2.319 -5.505 1.00 94.56 314 LEU A O 1
ATOM 2548 N N . THR A 1 315 ? 17.733 0.309 -4.749 1.00 94.44 315 THR A N 1
ATOM 2549 C CA . THR A 1 315 ? 16.786 0.057 -5.850 1.00 94.44 315 THR A CA 1
ATOM 2550 C C . THR A 1 315 ? 15.614 1.038 -5.823 1.00 94.44 315 THR A C 1
ATOM 2552 O O . THR A 1 315 ? 15.315 1.648 -6.852 1.00 94.44 315 THR A O 1
ATOM 2555 N N . LEU A 1 316 ? 15.011 1.301 -4.657 1.00 93.94 316 LEU A N 1
ATOM 2556 C CA . LEU A 1 316 ? 13.960 2.314 -4.502 1.00 93.94 316 LEU A CA 1
ATOM 2557 C C . LEU A 1 316 ? 14.461 3.717 -4.863 1.00 93.94 316 LEU A C 1
ATOM 2559 O O . LEU A 1 316 ? 13.789 4.476 -5.572 1.00 93.94 316 LEU A O 1
ATOM 2563 N N . TRP A 1 317 ? 15.664 4.071 -4.414 1.00 94.12 317 TRP A N 1
ATOM 2564 C CA . TRP A 1 317 ? 16.278 5.352 -4.742 1.00 94.12 317 TRP A CA 1
ATOM 2565 C C . TRP A 1 317 ? 16.559 5.495 -6.246 1.00 94.12 317 TRP A C 1
ATOM 2567 O O . TRP A 1 317 ? 16.264 6.537 -6.850 1.00 94.12 317 TRP A O 1
ATOM 2577 N N . GLY A 1 318 ? 17.087 4.440 -6.873 1.00 92.06 318 GLY A N 1
ATOM 2578 C CA . GLY A 1 318 ? 17.328 4.358 -8.313 1.00 92.06 318 GLY A CA 1
ATOM 2579 C C . GLY A 1 318 ? 16.038 4.487 -9.125 1.00 92.06 318 GLY A C 1
ATOM 2580 O O . GLY A 1 318 ? 15.973 5.301 -10.053 1.00 92.06 318 GLY A O 1
ATOM 2581 N N . PHE A 1 319 ? 14.981 3.779 -8.715 1.00 92.69 319 PHE A N 1
ATOM 2582 C CA . PHE A 1 319 ? 13.648 3.878 -9.308 1.00 92.69 319 PHE A CA 1
ATOM 2583 C C . PHE A 1 319 ? 13.134 5.317 -9.288 1.00 92.69 319 PHE A C 1
ATOM 2585 O O . PHE A 1 319 ? 12.748 5.872 -10.319 1.00 92.69 319 PHE A O 1
ATOM 2592 N N . HIS A 1 320 ? 13.175 5.965 -8.122 1.00 91.44 320 HIS A N 1
ATOM 2593 C CA . HIS A 1 320 ? 12.698 7.335 -7.977 1.00 91.44 320 HIS A CA 1
ATOM 2594 C C . HIS A 1 320 ? 13.519 8.345 -8.773 1.00 91.44 320 HIS A C 1
ATOM 2596 O O . HIS A 1 320 ? 12.955 9.322 -9.274 1.00 91.44 320 HIS A O 1
ATOM 2602 N N . THR A 1 321 ? 14.825 8.122 -8.914 1.00 89.75 321 THR A N 1
ATOM 2603 C CA . THR A 1 321 ? 15.692 8.960 -9.747 1.00 89.75 321 THR A CA 1
ATOM 2604 C C . THR A 1 321 ? 15.290 8.852 -11.217 1.00 89.75 321 THR A C 1
ATOM 2606 O O . THR A 1 321 ? 15.008 9.878 -11.839 1.00 89.75 321 THR A O 1
ATOM 2609 N N . LYS A 1 322 ? 15.121 7.629 -11.740 1.00 89.50 322 LYS A N 1
ATOM 2610 C CA . LYS A 1 322 ? 14.631 7.405 -13.110 1.00 89.50 322 LYS A CA 1
ATOM 2611 C C . LYS A 1 322 ? 13.229 7.969 -13.335 1.00 89.50 322 LYS A C 1
ATOM 2613 O O . LYS A 1 322 ? 12.967 8.608 -14.354 1.00 89.50 322 LYS A O 1
ATOM 2618 N N . LEU A 1 323 ? 12.323 7.782 -12.376 1.00 90.69 323 LEU A N 1
ATOM 2619 C CA . LEU A 1 323 ? 10.964 8.317 -12.447 1.00 90.69 323 LEU A CA 1
ATOM 2620 C C . LEU A 1 323 ? 10.985 9.850 -12.474 1.00 90.69 323 LEU A C 1
ATOM 2622 O O . LEU A 1 323 ? 10.215 10.474 -13.200 1.00 90.69 323 LEU A O 1
ATOM 2626 N N . ASN A 1 324 ? 11.887 10.477 -11.719 1.00 89.19 324 ASN A N 1
ATOM 2627 C CA . ASN A 1 324 ? 12.053 11.923 -11.730 1.00 89.19 324 ASN A CA 1
ATOM 2628 C C . ASN A 1 324 ? 12.517 12.444 -13.097 1.00 89.19 324 ASN A C 1
ATOM 2630 O O . ASN A 1 324 ? 12.038 13.487 -13.532 1.00 89.19 324 ASN A O 1
ATOM 2634 N N . ASP A 1 325 ? 13.392 11.720 -13.792 1.00 87.19 325 ASP A N 1
ATOM 2635 C CA . ASP A 1 325 ? 13.796 12.079 -15.153 1.00 87.19 325 ASP A CA 1
ATOM 2636 C C . ASP A 1 325 ? 12.655 11.894 -16.162 1.00 87.19 325 ASP A C 1
ATOM 2638 O O . ASP A 1 325 ? 12.476 12.742 -17.036 1.00 87.19 325 ASP A O 1
ATOM 2642 N N . CYS A 1 326 ? 11.808 10.873 -15.986 1.00 87.06 326 CYS A N 1
ATOM 2643 C CA . CYS A 1 326 ? 10.573 10.728 -16.765 1.00 87.06 326 CYS A CA 1
ATOM 2644 C C . CYS A 1 326 ? 9.626 11.917 -16.539 1.00 87.06 326 CYS A C 1
ATOM 2646 O O . CYS A 1 326 ? 9.095 12.476 -17.494 1.00 87.06 326 CYS A O 1
ATOM 2648 N N . HIS A 1 327 ? 9.461 12.351 -15.285 1.00 88.00 327 HIS A N 1
ATOM 2649 C CA . HIS A 1 327 ? 8.649 13.522 -14.941 1.00 88.00 327 HIS A CA 1
ATOM 2650 C C . HIS A 1 327 ? 9.194 14.814 -15.545 1.00 88.00 327 HIS A C 1
ATOM 2652 O O . HIS A 1 327 ? 8.408 15.612 -16.042 1.00 88.00 327 HIS A O 1
ATOM 2658 N N . LYS A 1 328 ? 10.518 15.025 -15.554 1.00 86.81 328 LYS A N 1
ATOM 2659 C CA . LYS A 1 328 ? 11.116 16.198 -16.218 1.00 86.81 328 LYS A CA 1
ATOM 2660 C C . LYS A 1 328 ? 10.707 16.257 -17.690 1.00 86.81 328 LYS A C 1
ATOM 2662 O O . LYS A 1 328 ? 10.213 17.288 -18.125 1.00 86.81 328 LYS A O 1
ATOM 2667 N N . VAL A 1 329 ? 10.844 15.143 -18.413 1.00 84.44 329 VAL A N 1
ATOM 2668 C CA . VAL A 1 329 ? 10.454 15.038 -19.830 1.00 84.44 329 VAL A CA 1
ATOM 2669 C C . VAL A 1 329 ? 8.941 15.221 -20.005 1.00 84.44 329 VAL A C 1
ATOM 2671 O O . VAL A 1 329 ? 8.499 15.900 -20.928 1.00 84.44 329 VAL A O 1
ATOM 2674 N N . TYR A 1 330 ? 8.138 14.659 -19.100 1.00 84.06 330 TYR A N 1
ATOM 2675 C CA . TYR A 1 330 ? 6.682 14.812 -19.114 1.00 84.06 330 TYR A CA 1
ATOM 2676 C C . TYR A 1 330 ? 6.253 16.278 -18.956 1.00 84.06 330 TYR A C 1
ATOM 2678 O O . TYR A 1 330 ? 5.397 16.756 -19.697 1.00 84.06 330 TYR A O 1
ATOM 2686 N N . PHE A 1 331 ? 6.867 17.021 -18.029 1.00 82.00 331 PHE A N 1
ATOM 2687 C CA . PHE A 1 331 ? 6.544 18.432 -17.818 1.00 82.00 331 PHE A CA 1
ATOM 2688 C C . PHE A 1 331 ? 7.046 19.335 -18.948 1.00 82.00 331 PHE A C 1
ATOM 2690 O O . PHE A 1 331 ? 6.352 20.293 -19.285 1.00 82.00 331 PHE A O 1
ATOM 2697 N N . THR A 1 332 ? 8.193 19.034 -19.568 1.00 80.38 332 THR A N 1
ATOM 2698 C CA . THR A 1 332 ? 8.695 19.812 -20.715 1.00 80.38 332 THR A CA 1
ATOM 2699 C C . THR A 1 332 ? 7.880 19.581 -21.986 1.00 80.38 332 THR A C 1
ATOM 2701 O O . THR A 1 332 ? 7.747 20.497 -22.789 1.00 80.38 332 THR A O 1
ATOM 2704 N N . HIS A 1 333 ? 7.293 18.392 -22.162 1.00 71.19 333 HIS A N 1
ATOM 2705 C CA . HIS A 1 333 ? 6.497 18.027 -23.342 1.00 71.19 333 HIS A CA 1
ATOM 2706 C C . HIS A 1 333 ? 4.981 18.026 -23.099 1.00 71.19 333 HIS A C 1
ATOM 2708 O O . HIS A 1 333 ? 4.245 17.369 -23.828 1.00 71.19 333 HIS A O 1
ATOM 2714 N N . ARG A 1 334 ? 4.488 18.788 -22.112 1.00 63.28 334 ARG A N 1
ATOM 2715 C CA . ARG A 1 334 ? 3.064 18.811 -21.716 1.00 63.28 334 ARG A CA 1
ATOM 2716 C C . ARG A 1 334 ? 2.088 19.193 -22.846 1.00 63.28 334 ARG A C 1
ATOM 2718 O O . ARG A 1 334 ? 0.902 18.904 -22.726 1.00 63.28 334 ARG A O 1
ATOM 2725 N N . ALA A 1 335 ? 2.566 19.848 -23.907 1.00 54.81 335 ALA A N 1
ATOM 2726 C CA . ALA A 1 335 ? 1.761 20.261 -25.061 1.00 54.81 335 ALA A CA 1
ATOM 2727 C C . ALA A 1 335 ? 1.418 19.107 -26.024 1.00 54.81 335 ALA A C 1
ATOM 2729 O O . ALA A 1 335 ? 0.398 19.166 -26.706 1.00 54.81 335 ALA A O 1
ATOM 2730 N N . ASP A 1 336 ? 2.230 18.049 -26.050 1.00 55.50 336 ASP A N 1
ATOM 2731 C CA . ASP A 1 336 ? 1.949 16.836 -26.811 1.00 55.50 336 ASP A CA 1
ATOM 2732 C C . ASP A 1 336 ? 1.297 15.842 -25.847 1.00 55.50 336 ASP A C 1
ATOM 2734 O O . ASP A 1 336 ? 1.880 15.578 -24.801 1.00 55.50 336 ASP A O 1
ATOM 2738 N N . ASN A 1 337 ? 0.112 15.300 -26.161 1.00 56.91 337 ASN A N 1
ATOM 2739 C CA . ASN A 1 337 ? -0.679 14.336 -25.360 1.00 56.91 337 ASN A CA 1
ATOM 2740 C C . ASN A 1 337 ? 0.051 12.998 -25.046 1.00 56.91 337 ASN A C 1
ATOM 2742 O O . ASN A 1 337 ? -0.480 11.907 -25.257 1.00 56.91 337 ASN A O 1
ATOM 2746 N N . ASN A 1 338 ? 1.288 13.044 -24.568 1.00 61.41 338 ASN A N 1
ATOM 2747 C CA . ASN A 1 338 ? 2.123 11.907 -24.245 1.00 61.41 338 ASN A CA 1
ATOM 2748 C C . ASN A 1 338 ? 1.794 11.438 -22.830 1.00 61.41 338 ASN A C 1
ATOM 2750 O O . ASN A 1 338 ? 1.960 12.170 -21.855 1.00 61.41 338 ASN A O 1
ATOM 2754 N N . SER A 1 339 ? 1.345 10.190 -22.716 1.00 74.75 339 SER A N 1
ATOM 2755 C CA . SER A 1 339 ? 1.154 9.541 -21.424 1.00 74.75 339 SER A CA 1
ATOM 2756 C C . SER A 1 339 ? 2.502 9.302 -20.733 1.00 74.75 339 SER A C 1
ATOM 2758 O O . SER A 1 339 ? 3.506 8.985 -21.379 1.00 74.75 339 SER A O 1
ATOM 2760 N N . LEU A 1 340 ? 2.522 9.431 -19.402 1.00 82.44 340 LEU A N 1
ATOM 2761 C CA . LEU A 1 340 ? 3.694 9.122 -18.575 1.00 82.44 340 LEU A CA 1
ATOM 2762 C C . LEU A 1 340 ? 4.192 7.692 -18.840 1.00 82.44 340 LEU A C 1
ATOM 2764 O O . LEU A 1 340 ? 5.395 7.469 -18.933 1.00 82.44 340 LEU A O 1
ATOM 2768 N N . ASP A 1 341 ? 3.264 6.764 -19.063 1.00 81.56 341 ASP A N 1
ATOM 2769 C CA . ASP A 1 341 ? 3.522 5.357 -19.368 1.00 81.56 341 ASP A CA 1
ATOM 2770 C C . ASP A 1 341 ? 4.431 5.190 -20.597 1.00 81.56 341 ASP A C 1
ATOM 2772 O O . ASP A 1 341 ? 5.381 4.408 -20.573 1.00 81.56 341 ASP A O 1
ATOM 2776 N N . ARG A 1 342 ? 4.217 5.992 -21.651 1.00 78.19 342 ARG A N 1
ATOM 2777 C CA . ARG A 1 342 ? 5.047 5.968 -22.866 1.00 78.19 342 ARG A CA 1
ATOM 2778 C C . ARG A 1 342 ? 6.462 6.497 -22.616 1.00 78.19 342 ARG A C 1
ATOM 2780 O O . ARG A 1 342 ? 7.419 6.006 -23.209 1.00 78.19 342 ARG A O 1
ATOM 2787 N N . ILE A 1 343 ? 6.601 7.488 -21.737 1.00 81.88 343 ILE A N 1
ATOM 2788 C CA . ILE A 1 343 ? 7.904 8.051 -21.350 1.00 81.88 343 ILE A CA 1
ATOM 2789 C C . ILE A 1 343 ? 8.662 7.069 -20.447 1.00 81.88 343 ILE A C 1
ATOM 2791 O O . ILE A 1 343 ? 9.866 6.884 -20.603 1.00 81.88 343 ILE A O 1
ATOM 2795 N N . MET A 1 344 ? 7.963 6.402 -19.526 1.00 84.38 344 MET A N 1
ATOM 2796 C CA . MET A 1 344 ? 8.544 5.355 -18.682 1.00 84.38 344 MET A CA 1
ATOM 2797 C C . MET A 1 344 ? 9.024 4.167 -19.525 1.00 84.38 344 MET A C 1
ATOM 2799 O O . MET A 1 344 ? 10.129 3.669 -19.300 1.00 84.38 344 MET A O 1
ATOM 2803 N N . ALA A 1 345 ? 8.241 3.765 -20.529 1.00 79.06 345 ALA A N 1
ATOM 2804 C CA . ALA A 1 345 ? 8.626 2.747 -21.502 1.00 79.06 345 ALA A CA 1
ATOM 2805 C C . ALA A 1 345 ? 9.910 3.133 -22.262 1.00 79.06 345 ALA A C 1
ATOM 2807 O O . ALA A 1 345 ? 10.865 2.361 -22.288 1.00 79.06 345 ALA A O 1
ATOM 2808 N N . SER A 1 346 ? 9.993 4.354 -22.805 1.00 73.62 346 SER A N 1
ATOM 2809 C CA . SER A 1 346 ? 11.160 4.796 -23.592 1.00 73.62 346 SER A CA 1
ATOM 2810 C C . SER A 1 346 ? 12.442 5.010 -22.777 1.00 73.62 346 SER A C 1
ATOM 2812 O O . SER A 1 346 ? 13.535 5.048 -23.339 1.00 73.62 346 SER A O 1
ATOM 2814 N N . LYS A 1 347 ? 12.333 5.147 -21.451 1.00 79.62 347 LYS A N 1
ATOM 2815 C CA . LYS A 1 347 ? 13.471 5.269 -20.523 1.00 79.62 347 LYS A CA 1
ATOM 2816 C C . LYS A 1 347 ? 13.893 3.934 -19.895 1.00 79.62 347 LYS A C 1
ATOM 2818 O O . LYS A 1 347 ? 14.652 3.930 -18.923 1.00 79.62 347 LYS A O 1
ATOM 2823 N N . GLY A 1 348 ? 13.399 2.810 -20.420 1.00 78.88 348 GLY A N 1
ATOM 2824 C CA . GLY A 1 348 ? 13.783 1.475 -19.960 1.00 78.88 348 GLY A CA 1
ATOM 2825 C C . GLY A 1 348 ? 13.326 1.174 -18.529 1.00 78.88 348 GLY A C 1
ATOM 2826 O O . GLY A 1 348 ? 13.991 0.430 -17.805 1.00 78.88 348 GLY A O 1
ATOM 2827 N N . MET A 1 349 ? 12.213 1.772 -18.082 1.00 86.50 349 MET A N 1
ATOM 2828 C CA . MET A 1 349 ? 11.683 1.535 -16.735 1.00 86.50 349 MET A CA 1
ATOM 2829 C C . MET A 1 349 ? 11.200 0.090 -16.563 1.00 86.50 349 MET A C 1
ATOM 2831 O O . MET A 1 349 ? 11.349 -0.466 -15.480 1.00 86.50 349 MET A O 1
ATOM 2835 N N . ARG A 1 350 ? 10.696 -0.542 -17.634 1.00 85.94 350 ARG A N 1
ATOM 2836 C CA . ARG A 1 350 ? 10.287 -1.955 -17.627 1.00 85.94 350 ARG A CA 1
ATOM 2837 C C . ARG A 1 350 ? 11.435 -2.871 -17.201 1.00 85.94 350 ARG A C 1
ATOM 2839 O O . ARG A 1 350 ? 11.298 -3.606 -16.231 1.00 85.94 350 ARG A O 1
ATOM 2846 N N . HIS A 1 351 ? 12.576 -2.781 -17.887 1.00 83.88 351 HIS A N 1
ATOM 2847 C CA . HIS A 1 351 ? 13.746 -3.617 -17.606 1.00 83.88 351 HIS A CA 1
ATOM 2848 C C . HIS A 1 351 ? 14.269 -3.400 -16.179 1.00 83.88 351 HIS A C 1
ATOM 2850 O O . HIS A 1 351 ? 14.554 -4.354 -15.463 1.00 83.88 351 HIS A O 1
ATOM 2856 N N . PHE A 1 352 ? 14.297 -2.141 -15.725 1.00 89.00 352 PHE A N 1
ATOM 2857 C CA . PHE A 1 352 ? 14.643 -1.820 -14.341 1.00 89.00 352 PHE A CA 1
ATOM 2858 C C . PHE A 1 352 ? 13.703 -2.500 -13.333 1.00 89.00 352 PHE A C 1
ATOM 2860 O O . PHE A 1 352 ? 14.172 -3.049 -12.338 1.00 89.00 352 PHE A O 1
ATOM 2867 N N . CYS A 1 353 ? 12.392 -2.473 -13.592 1.00 91.19 353 CYS A N 1
ATOM 2868 C CA . CYS A 1 353 ? 11.389 -3.084 -12.725 1.00 91.19 353 CYS A CA 1
ATOM 2869 C C . CYS A 1 353 ? 11.509 -4.614 -12.682 1.00 91.19 353 CYS A C 1
ATOM 2871 O O . CYS A 1 353 ? 11.448 -5.167 -11.594 1.00 91.19 353 CYS A O 1
ATOM 2873 N N . LEU A 1 354 ? 11.749 -5.285 -13.814 1.00 88.81 354 LEU A N 1
ATOM 2874 C CA . LEU A 1 354 ? 11.915 -6.748 -13.858 1.00 88.81 354 LEU A CA 1
ATOM 2875 C C . LEU A 1 354 ? 13.130 -7.226 -13.049 1.00 88.81 354 LEU A C 1
ATOM 2877 O O . LEU A 1 354 ? 13.043 -8.204 -12.314 1.00 88.81 354 LEU A O 1
ATOM 2881 N N . ILE A 1 355 ? 14.255 -6.509 -13.135 1.00 89.81 355 ILE A N 1
ATOM 2882 C CA . ILE A 1 355 ? 15.443 -6.823 -12.324 1.00 89.81 355 ILE A CA 1
ATOM 2883 C C . ILE A 1 355 ? 15.173 -6.525 -10.846 1.00 89.81 355 ILE A C 1
ATOM 2885 O O . ILE A 1 355 ? 15.517 -7.313 -9.967 1.00 89.81 355 ILE A O 1
ATOM 2889 N N . SER A 1 356 ? 14.545 -5.381 -10.565 1.00 92.75 356 SER A N 1
ATOM 2890 C CA . SER A 1 356 ? 14.276 -4.948 -9.192 1.00 92.75 356 SER A CA 1
ATOM 2891 C C . SER A 1 356 ? 13.259 -5.848 -8.491 1.00 92.75 356 SER A C 1
ATOM 2893 O O . SER A 1 356 ? 13.400 -6.072 -7.296 1.00 92.75 356 SER A O 1
ATOM 2895 N N . GLU A 1 357 ? 12.291 -6.424 -9.212 1.00 93.50 357 GLU A N 1
ATOM 2896 C CA . GLU A 1 357 ? 11.336 -7.404 -8.676 1.00 93.50 357 GLU A CA 1
ATOM 2897 C C . GLU A 1 357 ? 12.055 -8.551 -7.954 1.00 93.50 357 GLU A C 1
ATOM 2899 O O . GLU A 1 357 ? 11.749 -8.834 -6.796 1.00 93.50 357 GLU A O 1
ATOM 2904 N N . GLN A 1 358 ? 13.062 -9.155 -8.593 1.00 91.56 358 GLN A N 1
ATOM 2905 C CA . GLN A 1 358 ? 13.822 -10.263 -8.007 1.00 91.56 358 GLN A CA 1
ATOM 2906 C C . GLN A 1 358 ? 14.600 -9.828 -6.758 1.00 91.56 358 GLN A C 1
ATOM 2908 O O . GLN A 1 358 ? 14.616 -10.541 -5.758 1.00 91.56 358 GLN A O 1
ATOM 2913 N N . LEU A 1 359 ? 15.219 -8.644 -6.792 1.00 92.62 359 LEU A N 1
ATOM 2914 C CA . LEU A 1 359 ? 15.996 -8.115 -5.666 1.00 92.62 359 LEU A CA 1
ATOM 2915 C C . LEU A 1 359 ? 15.113 -7.814 -4.448 1.00 92.62 359 LEU A C 1
ATOM 2917 O O . LEU A 1 359 ? 15.475 -8.171 -3.329 1.00 92.62 359 LEU A O 1
ATOM 2921 N N . VAL A 1 360 ? 13.944 -7.205 -4.663 1.00 94.19 360 VAL A N 1
ATOM 2922 C CA . VAL A 1 360 ? 12.987 -6.918 -3.583 1.00 94.19 360 VAL A CA 1
ATOM 2923 C C . VAL A 1 360 ? 12.344 -8.200 -3.050 1.00 94.19 360 VAL A C 1
ATOM 2925 O O . VAL A 1 360 ? 12.045 -8.302 -1.866 1.00 94.19 360 VAL A O 1
ATOM 2928 N N . PHE A 1 361 ? 12.173 -9.231 -3.880 1.00 94.25 361 PHE A N 1
ATOM 2929 C CA . PHE A 1 361 ? 11.709 -10.524 -3.378 1.00 94.25 361 PHE A CA 1
ATOM 2930 C C . PHE A 1 361 ? 12.683 -11.126 -2.347 1.00 94.25 361 PHE A C 1
ATOM 2932 O O . PHE A 1 361 ? 12.249 -11.656 -1.323 1.00 94.25 361 PHE A O 1
ATOM 2939 N N . PHE A 1 362 ? 13.997 -10.995 -2.571 1.00 94.31 362 PHE A N 1
ATOM 2940 C CA . PHE A 1 362 ? 15.002 -11.431 -1.596 1.00 94.31 362 PHE A CA 1
ATOM 2941 C C . PHE A 1 362 ? 14.993 -10.601 -0.306 1.00 94.31 362 PHE A C 1
ATOM 2943 O O . PHE A 1 362 ? 15.201 -11.186 0.757 1.00 94.31 362 PHE A O 1
ATOM 2950 N N . SER A 1 363 ? 14.729 -9.287 -0.361 1.00 94.81 363 SER A N 1
ATOM 2951 C CA . SER A 1 363 ? 14.585 -8.477 0.862 1.00 94.81 363 SER A CA 1
ATOM 2952 C C . SER A 1 363 ? 13.397 -8.950 1.697 1.00 94.81 363 SER A C 1
ATOM 2954 O O . SER A 1 363 ? 13.565 -9.230 2.882 1.00 94.81 363 SER A O 1
ATOM 2956 N N . LEU A 1 364 ? 12.255 -9.201 1.049 1.00 94.69 364 LEU A N 1
ATOM 2957 C CA . LEU A 1 364 ? 11.036 -9.646 1.721 1.00 94.69 364 LEU A CA 1
ATOM 2958 C C . LEU A 1 364 ? 11.229 -11.009 2.385 1.00 94.69 364 LEU A C 1
ATOM 2960 O O . LEU A 1 364 ? 10.829 -11.217 3.533 1.00 94.69 364 LEU A O 1
ATOM 2964 N N . LEU A 1 365 ? 11.895 -11.934 1.689 1.00 95.12 365 LEU A N 1
ATOM 2965 C CA . LEU A 1 365 ? 12.263 -13.226 2.258 1.00 95.12 365 LEU A CA 1
ATOM 2966 C C . LEU A 1 365 ? 13.219 -13.063 3.448 1.00 95.12 365 LEU A C 1
ATOM 2968 O O . LEU A 1 365 ? 13.028 -13.717 4.474 1.00 95.12 365 LEU A O 1
ATOM 2972 N N . ALA A 1 366 ? 14.217 -12.181 3.343 1.00 96.19 366 ALA A N 1
ATOM 2973 C CA . ALA A 1 366 ? 15.133 -11.900 4.443 1.00 96.19 366 ALA A CA 1
ATOM 2974 C C . ALA A 1 366 ? 14.393 -11.331 5.664 1.00 96.19 366 ALA A C 1
ATOM 2976 O O . ALA A 1 366 ? 14.679 -11.749 6.785 1.00 96.19 366 ALA A O 1
ATOM 2977 N N . THR A 1 367 ? 13.417 -10.436 5.474 1.00 96.19 367 THR A N 1
ATOM 2978 C CA . THR A 1 367 ? 12.574 -9.898 6.555 1.00 96.19 367 THR A CA 1
ATOM 2979 C C . THR A 1 367 ? 11.714 -10.975 7.199 1.00 96.19 367 THR A C 1
ATOM 2981 O O . THR A 1 367 ? 11.641 -11.039 8.426 1.00 96.19 367 THR A O 1
ATOM 2984 N N . ALA A 1 368 ? 11.108 -11.867 6.411 1.00 94.69 368 ALA A N 1
ATOM 2985 C CA . ALA A 1 368 ? 10.336 -12.987 6.947 1.00 94.69 368 ALA A CA 1
ATOM 2986 C C . ALA A 1 368 ? 11.208 -13.935 7.792 1.00 94.69 368 ALA A C 1
ATOM 2988 O O . ALA A 1 368 ? 10.807 -14.326 8.889 1.00 94.69 368 ALA A O 1
ATOM 2989 N N . ILE A 1 369 ? 12.417 -14.263 7.318 1.00 94.50 369 ILE A N 1
ATOM 2990 C CA . ILE A 1 369 ? 13.367 -15.118 8.045 1.00 94.50 369 ILE A CA 1
ATOM 2991 C C . ILE A 1 369 ? 13.857 -14.426 9.320 1.00 94.50 369 ILE A C 1
ATOM 2993 O O . ILE A 1 369 ? 13.825 -15.035 10.389 1.00 94.50 369 ILE A O 1
ATOM 2997 N N . LEU A 1 370 ? 14.273 -13.157 9.237 1.00 94.81 370 LEU A N 1
ATOM 2998 C CA . LEU A 1 370 ? 14.734 -12.405 10.404 1.00 94.81 370 LEU A CA 1
ATOM 2999 C C . LEU A 1 370 ? 13.613 -12.259 11.439 1.00 94.81 370 LEU A C 1
ATOM 3001 O O . LEU A 1 370 ? 13.847 -12.494 12.619 1.00 94.81 370 LEU A O 1
ATOM 3005 N N . GLY A 1 371 ? 12.387 -11.958 11.005 1.00 92.50 371 GLY A N 1
ATOM 3006 C CA . GLY A 1 371 ? 11.216 -11.891 11.878 1.00 92.50 371 GLY A CA 1
ATOM 3007 C C . GLY A 1 371 ? 10.916 -13.218 12.581 1.00 92.50 371 GLY A C 1
ATOM 3008 O O . GLY A 1 371 ? 10.614 -13.221 13.773 1.00 92.50 371 GLY A O 1
ATOM 3009 N N . ALA A 1 372 ? 11.058 -14.347 11.879 1.00 90.81 372 ALA A N 1
ATOM 3010 C CA . ALA A 1 372 ? 10.872 -15.679 12.455 1.00 90.81 372 ALA A CA 1
ATOM 3011 C C . ALA A 1 372 ? 11.973 -16.048 13.466 1.00 90.81 372 ALA A C 1
ATOM 3013 O O . ALA A 1 372 ? 11.680 -16.580 14.535 1.00 90.81 372 ALA A O 1
ATOM 3014 N N . VAL A 1 373 ? 13.238 -15.742 13.163 1.00 90.69 373 VAL A N 1
ATOM 3015 C CA . VAL A 1 373 ? 14.381 -16.015 14.056 1.00 90.69 373 VAL A CA 1
ATOM 3016 C C . VAL A 1 373 ? 14.357 -15.104 15.285 1.00 90.69 373 VAL A C 1
ATOM 3018 O O . VAL A 1 373 ? 14.652 -15.545 16.396 1.00 90.69 373 VAL A O 1
ATOM 3021 N N . SER A 1 374 ? 13.955 -13.847 15.104 1.00 90.62 374 SER A N 1
ATOM 3022 C CA . SER A 1 374 ? 13.831 -12.847 16.166 1.00 90.62 374 SER A CA 1
ATOM 3023 C C . SER A 1 374 ? 12.449 -12.823 16.817 1.00 90.62 374 SER A C 1
ATOM 3025 O O . SER A 1 374 ? 12.108 -11.824 17.451 1.00 90.62 374 SER A O 1
ATOM 3027 N N . TRP A 1 375 ? 11.654 -13.893 16.690 1.00 90.38 375 TRP A N 1
ATOM 3028 C CA . TRP A 1 375 ? 10.278 -13.912 17.179 1.00 90.38 375 TRP A CA 1
ATOM 3029 C C . TRP A 1 375 ? 10.196 -13.598 18.679 1.00 90.38 375 TRP A C 1
ATOM 3031 O O . TRP A 1 375 ? 10.821 -14.252 19.524 1.00 90.38 375 TRP A O 1
ATOM 3041 N N . GLN A 1 376 ? 9.405 -12.577 19.012 1.00 87.94 376 GLN A N 1
ATOM 3042 C CA . GLN A 1 376 ? 9.186 -12.099 20.376 1.00 87.94 376 GLN A CA 1
ATOM 3043 C C . GLN A 1 376 ? 7.689 -12.163 20.701 1.00 87.94 376 GLN A C 1
ATOM 3045 O O . GLN A 1 376 ? 6.958 -11.234 20.362 1.00 87.94 376 GLN A O 1
ATOM 3050 N N . PRO A 1 377 ? 7.210 -13.229 21.369 1.00 80.06 377 PRO A N 1
ATOM 3051 C CA . PRO A 1 377 ? 5.781 -13.425 21.590 1.00 80.06 377 PRO A CA 1
ATOM 3052 C C . PRO A 1 377 ? 5.175 -12.395 22.547 1.00 80.06 377 PRO A C 1
ATOM 3054 O O . PRO A 1 377 ? 3.989 -12.141 22.466 1.00 80.06 377 PRO A O 1
ATOM 3057 N N . THR A 1 378 ? 5.943 -11.769 23.434 1.00 80.19 378 THR A N 1
ATOM 3058 C CA . THR A 1 378 ? 5.406 -10.824 24.432 1.00 80.19 378 THR A CA 1
ATOM 3059 C C . THR A 1 378 ? 5.548 -9.355 24.033 1.00 80.19 378 THR A C 1
ATOM 3061 O O . THR A 1 378 ? 5.005 -8.481 24.702 1.00 80.19 378 THR A O 1
ATOM 3064 N N . ASN A 1 379 ? 6.277 -9.056 22.953 1.00 86.31 379 ASN A N 1
ATOM 3065 C CA . ASN A 1 379 ? 6.592 -7.687 22.564 1.00 86.31 379 ASN A CA 1
ATOM 3066 C C . ASN A 1 379 ? 5.666 -7.205 21.436 1.00 86.31 379 ASN A C 1
ATOM 3068 O O . ASN A 1 379 ? 5.953 -7.382 20.250 1.00 86.31 379 ASN A O 1
ATOM 3072 N N . GLY A 1 380 ? 4.566 -6.546 21.814 1.00 87.19 380 GLY A N 1
ATOM 3073 C CA . GLY A 1 380 ? 3.589 -6.000 20.865 1.00 87.19 380 GLY A CA 1
ATOM 3074 C C . GLY A 1 380 ? 4.165 -4.947 19.907 1.00 87.19 380 GLY A C 1
ATOM 3075 O O . GLY A 1 380 ? 3.682 -4.820 18.780 1.00 87.19 380 GLY A O 1
ATOM 3076 N N . ILE A 1 381 ? 5.226 -4.236 20.305 1.00 90.75 381 ILE A N 1
ATOM 3077 C CA . ILE A 1 381 ? 5.920 -3.248 19.462 1.00 90.75 381 ILE A CA 1
ATOM 3078 C C . ILE A 1 381 ? 6.656 -3.960 18.323 1.00 90.75 381 ILE A C 1
ATOM 3080 O O . ILE A 1 381 ? 6.528 -3.557 17.168 1.00 90.75 381 ILE A O 1
ATOM 3084 N N . PHE A 1 382 ? 7.382 -5.041 18.634 1.00 92.00 382 PHE A N 1
ATOM 3085 C CA . PHE A 1 382 ? 8.068 -5.862 17.630 1.00 92.00 382 PHE A CA 1
ATOM 3086 C C . PHE A 1 382 ? 7.075 -6.447 16.622 1.00 92.00 382 PHE A C 1
ATOM 3088 O O . PHE A 1 382 ? 7.263 -6.287 15.416 1.00 92.00 382 PHE A O 1
ATOM 3095 N N . LEU A 1 383 ? 5.987 -7.055 17.110 1.00 91.19 383 LEU A N 1
ATOM 3096 C CA . LEU A 1 383 ? 4.957 -7.634 16.248 1.00 91.19 383 LEU A CA 1
ATOM 3097 C C . LEU A 1 383 ? 4.328 -6.583 15.327 1.00 91.19 383 LEU A C 1
ATOM 3099 O O . LEU A 1 383 ? 4.192 -6.806 14.126 1.00 91.19 383 LEU A O 1
ATOM 3103 N N . SER A 1 384 ? 3.973 -5.422 15.878 1.00 92.25 384 SER A N 1
ATOM 3104 C CA . SER A 1 384 ? 3.360 -4.344 15.101 1.00 92.25 384 SER A CA 1
ATOM 3105 C C . SER A 1 384 ? 4.321 -3.803 14.044 1.00 92.25 384 SER A C 1
ATOM 3107 O O . SER A 1 384 ? 3.913 -3.589 12.909 1.00 92.25 384 SER A O 1
ATOM 3109 N N . MET A 1 385 ? 5.609 -3.651 14.371 1.00 94.75 385 MET A N 1
ATOM 3110 C CA . MET A 1 385 ? 6.630 -3.246 13.399 1.00 94.75 385 MET A CA 1
ATOM 3111 C C . MET A 1 385 ? 6.836 -4.283 12.296 1.00 94.75 385 MET A C 1
ATOM 3113 O O . MET A 1 385 ? 6.908 -3.909 11.128 1.00 94.75 385 MET A O 1
ATOM 3117 N N . PHE A 1 386 ? 6.857 -5.574 12.627 1.00 94.56 386 PHE A N 1
ATOM 3118 C CA . PHE A 1 386 ? 6.905 -6.646 11.631 1.00 94.56 386 PHE A CA 1
ATOM 3119 C C . PHE A 1 386 ? 5.709 -6.578 10.664 1.00 94.56 386 PHE A C 1
ATOM 3121 O O . PHE A 1 386 ? 5.877 -6.653 9.447 1.00 94.56 386 PHE A O 1
ATOM 3128 N N . LEU A 1 387 ? 4.508 -6.329 11.197 1.00 93.75 387 LEU A N 1
ATOM 3129 C CA . LEU A 1 387 ? 3.282 -6.142 10.415 1.00 93.75 387 LEU A CA 1
ATOM 3130 C C . LEU A 1 387 ? 3.229 -4.820 9.627 1.00 93.75 387 LEU A C 1
ATOM 3132 O O . LEU A 1 387 ? 2.392 -4.699 8.737 1.00 93.75 387 LEU A O 1
ATOM 3136 N N . ILE A 1 388 ? 4.091 -3.837 9.915 1.00 96.06 388 ILE A N 1
ATOM 3137 C CA . ILE A 1 388 ? 4.271 -2.631 9.083 1.00 96.06 388 ILE A CA 1
ATOM 3138 C C . ILE A 1 388 ? 5.209 -2.931 7.912 1.00 96.06 388 ILE A C 1
ATOM 3140 O O . ILE A 1 388 ? 4.914 -2.560 6.774 1.00 96.06 388 ILE A O 1
ATOM 3144 N N . VAL A 1 389 ? 6.344 -3.578 8.191 1.00 96.25 389 VAL A N 1
ATOM 3145 C CA . VAL A 1 389 ? 7.405 -3.818 7.202 1.00 96.25 389 VAL A CA 1
ATOM 3146 C C . VAL A 1 389 ? 6.940 -4.795 6.118 1.00 96.25 389 VAL A C 1
ATOM 3148 O O . VAL A 1 389 ? 7.157 -4.534 4.937 1.00 96.25 389 VAL A O 1
ATOM 3151 N N . LEU A 1 390 ? 6.216 -5.862 6.476 1.00 94.50 390 LEU A N 1
ATOM 3152 C CA . LEU A 1 390 ? 5.741 -6.855 5.502 1.00 94.50 390 LEU A CA 1
ATOM 3153 C C . LEU A 1 390 ? 4.860 -6.251 4.378 1.00 94.50 390 LEU A C 1
ATOM 3155 O O . LEU A 1 390 ? 5.194 -6.436 3.203 1.00 94.50 390 LEU A O 1
ATOM 3159 N N . PRO A 1 391 ? 3.777 -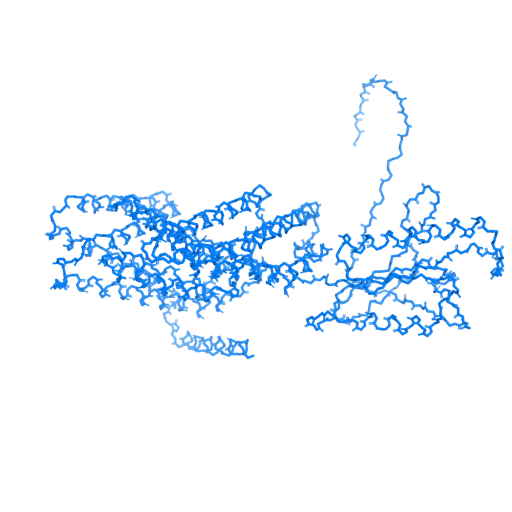5.494 4.664 1.00 95.06 391 PRO A N 1
ATOM 3160 C CA . PRO A 1 391 ? 3.022 -4.787 3.628 1.00 95.06 391 PRO A CA 1
ATOM 3161 C C . PRO A 1 391 ? 3.837 -3.718 2.893 1.00 95.06 391 PRO A C 1
ATOM 3163 O O . PRO A 1 391 ? 3.628 -3.516 1.700 1.00 95.06 391 PRO A O 1
ATOM 3166 N N . LEU A 1 392 ? 4.769 -3.031 3.565 1.00 95.12 392 LEU A N 1
ATOM 3167 C CA . LEU A 1 392 ? 5.624 -2.015 2.940 1.00 95.12 392 LEU A CA 1
ATOM 3168 C C . LEU A 1 392 ? 6.499 -2.619 1.828 1.00 95.12 392 LEU A C 1
ATOM 3170 O O . LEU A 1 392 ? 6.485 -2.131 0.695 1.00 95.12 392 LEU A O 1
ATOM 3174 N N . GLU A 1 393 ? 7.222 -3.695 2.133 1.00 95.31 393 GLU A N 1
ATOM 3175 C CA . GLU A 1 393 ? 8.062 -4.403 1.165 1.00 95.31 393 GLU A CA 1
ATOM 3176 C C . GLU A 1 393 ? 7.221 -5.096 0.085 1.00 95.31 393 GLU A C 1
ATOM 3178 O O . GLU A 1 393 ? 7.553 -5.043 -1.101 1.00 95.31 393 GLU A O 1
ATOM 3183 N N . SER A 1 394 ? 6.076 -5.673 0.468 1.00 95.31 394 SER A N 1
ATOM 3184 C CA . SER A 1 394 ? 5.094 -6.250 -0.460 1.00 95.31 394 SER A CA 1
ATOM 3185 C C . SER A 1 394 ? 4.601 -5.236 -1.491 1.00 95.31 394 SER A C 1
ATOM 3187 O O . SER A 1 394 ? 4.545 -5.548 -2.684 1.00 95.31 394 SER A O 1
ATOM 3189 N N . MET A 1 395 ? 4.308 -4.002 -1.071 1.00 94.44 395 MET A N 1
ATOM 3190 C CA . MET A 1 395 ? 3.929 -2.925 -1.982 1.00 94.44 395 MET A CA 1
ATOM 3191 C C . MET A 1 395 ? 5.065 -2.558 -2.933 1.00 94.44 395 MET A C 1
ATOM 3193 O O . MET A 1 395 ? 4.814 -2.368 -4.122 1.00 94.44 395 MET A O 1
ATOM 3197 N N . ALA A 1 396 ? 6.307 -2.471 -2.450 1.00 94.06 396 ALA A N 1
ATOM 3198 C CA . ALA A 1 396 ? 7.458 -2.187 -3.305 1.00 94.06 396 ALA A CA 1
ATOM 3199 C C . ALA A 1 396 ? 7.674 -3.298 -4.347 1.00 94.06 396 ALA A C 1
ATOM 3201 O O . ALA A 1 396 ? 7.829 -3.017 -5.537 1.00 94.06 396 ALA A O 1
ATOM 3202 N N . HIS A 1 397 ? 7.590 -4.560 -3.927 1.00 95.38 397 HIS A N 1
ATOM 3203 C CA . HIS A 1 397 ? 7.636 -5.709 -4.827 1.00 95.38 397 HIS A CA 1
ATOM 3204 C C . HIS A 1 397 ? 6.478 -5.680 -5.839 1.00 95.38 397 HIS A C 1
ATOM 3206 O O . HIS A 1 397 ? 6.686 -5.838 -7.042 1.00 95.38 397 HIS A O 1
ATOM 3212 N N . GLY A 1 398 ? 5.253 -5.428 -5.368 1.00 93.19 398 GLY A N 1
ATOM 3213 C CA . GLY A 1 398 ? 4.056 -5.305 -6.196 1.00 93.19 398 GLY A CA 1
ATOM 3214 C C . GLY A 1 398 ? 4.182 -4.201 -7.242 1.00 93.19 398 GLY A C 1
ATOM 3215 O O . GLY A 1 398 ? 3.859 -4.428 -8.403 1.00 93.19 398 GLY A O 1
ATOM 3216 N N . LEU A 1 399 ? 4.726 -3.043 -6.868 1.00 93.31 399 LEU A N 1
ATOM 3217 C CA . LEU A 1 399 ? 4.997 -1.939 -7.783 1.00 93.31 399 LEU A CA 1
ATOM 3218 C C . LEU A 1 399 ? 5.921 -2.375 -8.925 1.00 93.31 399 LEU A C 1
ATOM 3220 O O . LEU A 1 399 ? 5.592 -2.156 -10.092 1.00 93.31 399 LEU A O 1
ATOM 3224 N N . PHE A 1 400 ? 7.064 -2.991 -8.605 1.00 93.88 400 PHE A N 1
ATOM 3225 C CA . PHE A 1 400 ? 8.029 -3.426 -9.615 1.00 93.88 400 PHE A CA 1
ATOM 3226 C C . PHE A 1 400 ? 7.464 -4.528 -10.505 1.00 93.88 400 PHE A C 1
ATOM 3228 O O . PHE A 1 400 ? 7.528 -4.415 -11.728 1.00 93.88 400 PHE A O 1
ATOM 3235 N N . ARG A 1 401 ? 6.815 -5.533 -9.919 1.00 92.12 401 ARG A N 1
ATOM 3236 C CA . ARG A 1 401 ? 6.189 -6.611 -10.680 1.00 92.12 401 ARG A CA 1
ATOM 3237 C C . ARG A 1 401 ? 5.107 -6.098 -11.621 1.00 92.12 401 ARG A C 1
ATOM 3239 O O . ARG A 1 401 ? 5.055 -6.468 -12.792 1.00 92.12 401 ARG A O 1
ATOM 3246 N N . GLU A 1 402 ? 4.208 -5.252 -11.134 1.00 91.25 402 GLU A N 1
ATOM 3247 C CA . GLU A 1 402 ? 3.094 -4.773 -11.947 1.00 91.25 402 GLU A CA 1
ATOM 3248 C C . GLU A 1 402 ? 3.554 -3.806 -13.039 1.00 91.25 402 GLU A C 1
ATOM 3250 O O . GLU A 1 402 ? 3.108 -3.926 -14.181 1.00 91.25 402 GLU A O 1
ATOM 3255 N N . LEU A 1 403 ? 4.479 -2.889 -12.733 1.00 89.44 403 LEU A N 1
ATOM 3256 C CA . LEU A 1 403 ? 5.056 -1.997 -13.739 1.00 89.44 403 LEU A CA 1
ATOM 3257 C C . LEU A 1 403 ? 5.911 -2.756 -14.757 1.00 89.44 403 LEU A C 1
ATOM 3259 O O . LEU A 1 403 ? 5.811 -2.469 -15.946 1.00 89.44 403 LEU A O 1
ATOM 3263 N N . GLY A 1 404 ? 6.707 -3.738 -14.329 1.00 87.00 404 GLY A N 1
ATOM 3264 C CA . GLY A 1 404 ? 7.506 -4.583 -15.221 1.00 87.00 404 GLY A CA 1
ATOM 3265 C C . GLY A 1 404 ? 6.649 -5.382 -16.206 1.00 87.00 404 GLY A C 1
ATOM 3266 O O . GLY A 1 404 ? 7.026 -5.535 -17.366 1.00 87.00 404 GLY A O 1
ATOM 3267 N N . ASN A 1 405 ? 5.462 -5.814 -15.773 1.00 84.12 405 ASN A N 1
ATOM 3268 C CA . ASN A 1 405 ? 4.516 -6.547 -16.615 1.00 84.12 405 ASN A CA 1
ATOM 3269 C C . ASN A 1 405 ? 3.624 -5.646 -17.488 1.00 84.12 405 ASN A C 1
ATOM 3271 O O . ASN A 1 405 ? 3.134 -6.099 -18.521 1.00 84.12 405 ASN A O 1
ATOM 3275 N N . CYS A 1 406 ? 3.373 -4.395 -17.084 1.00 83.25 406 CYS A N 1
ATOM 3276 C CA . CYS A 1 406 ? 2.454 -3.497 -17.798 1.00 83.25 406 CYS A CA 1
ATOM 3277 C C . CYS A 1 406 ? 3.145 -2.502 -18.728 1.00 83.25 406 CYS A C 1
ATOM 3279 O O . CYS A 1 406 ? 2.555 -2.092 -19.727 1.00 83.25 406 CYS A O 1
ATOM 3281 N N . LEU A 1 407 ? 4.362 -2.068 -18.402 1.00 81.50 407 LEU A N 1
ATOM 3282 C CA . LEU A 1 407 ? 5.096 -1.136 -19.246 1.00 81.50 407 LEU A CA 1
ATOM 3283 C C . LEU A 1 407 ? 5.613 -1.873 -20.484 1.00 81.50 407 LEU A C 1
ATOM 3285 O O . LEU A 1 407 ? 6.296 -2.887 -20.379 1.00 81.50 407 LEU A O 1
ATOM 3289 N N . GLY A 1 408 ? 5.305 -1.342 -21.666 1.00 67.19 408 GLY A N 1
ATOM 3290 C CA . GLY A 1 408 ? 5.954 -1.747 -22.913 1.00 67.19 408 GLY A CA 1
ATOM 3291 C C . GLY A 1 408 ? 7.343 -1.119 -23.061 1.00 67.19 408 GLY A C 1
ATOM 3292 O O . GLY A 1 408 ? 7.919 -0.592 -22.108 1.00 67.19 408 GLY A O 1
ATOM 3293 N N . GLY A 1 409 ? 7.866 -1.128 -24.284 1.00 63.38 409 GLY A N 1
ATOM 3294 C CA . GLY A 1 409 ? 9.144 -0.498 -24.623 1.00 63.38 409 GLY A CA 1
ATOM 3295 C C . GLY A 1 409 ? 10.338 -1.432 -24.472 1.00 63.38 409 GLY A C 1
ATOM 3296 O O . GLY A 1 409 ? 11.447 -0.973 -24.208 1.00 63.38 409 GLY A O 1
ATOM 3297 N N . THR A 1 410 ? 10.126 -2.739 -24.635 1.00 64.50 410 THR A N 1
ATOM 3298 C CA . THR A 1 410 ? 11.257 -3.658 -24.810 1.00 64.50 410 THR A CA 1
ATOM 3299 C C . THR A 1 410 ? 11.978 -3.291 -26.089 1.00 64.50 410 THR A C 1
ATOM 3301 O O . THR A 1 410 ? 11.380 -3.236 -27.163 1.00 64.50 410 THR A O 1
ATOM 3304 N N . SER A 1 411 ? 13.257 -2.965 -25.953 1.00 69.50 411 SER A N 1
ATOM 3305 C CA . SER A 1 411 ? 14.080 -2.542 -27.070 1.00 69.50 411 SER A CA 1
ATOM 3306 C C . SER A 1 411 ? 15.289 -3.443 -27.163 1.00 69.50 411 SER A C 1
ATOM 3308 O O . SER A 1 411 ? 15.955 -3.682 -26.158 1.00 69.50 411 SER A O 1
ATOM 3310 N N . VAL A 1 412 ? 15.548 -3.938 -28.367 1.00 78.12 412 VAL A N 1
ATOM 3311 C CA . VAL A 1 412 ? 16.750 -4.705 -28.671 1.00 78.12 412 VAL A CA 1
ATOM 3312 C C . VAL A 1 412 ? 17.574 -3.948 -29.704 1.00 78.12 412 VAL A C 1
ATOM 3314 O O . VAL A 1 412 ? 17.050 -3.424 -30.690 1.00 78.12 412 VAL A O 1
ATOM 3317 N N . GLY A 1 413 ? 18.867 -3.840 -29.435 1.00 81.62 413 GLY A N 1
ATOM 3318 C CA . GLY A 1 413 ? 19.851 -3.123 -30.222 1.00 81.62 413 GLY A CA 1
ATOM 3319 C C . GLY A 1 413 ? 20.794 -4.090 -30.918 1.00 81.62 413 GLY A C 1
ATOM 3320 O O . GLY A 1 413 ? 21.375 -4.970 -30.284 1.00 81.62 413 GLY A O 1
ATOM 3321 N N . TYR A 1 414 ? 20.973 -3.899 -32.219 1.00 84.44 414 TYR A N 1
ATOM 3322 C CA . TYR A 1 414 ? 22.017 -4.546 -32.997 1.00 84.44 414 TYR A CA 1
ATOM 3323 C C . TYR A 1 414 ? 22.828 -3.472 -33.715 1.00 84.44 414 TYR A C 1
ATOM 3325 O O . TYR A 1 414 ? 22.273 -2.604 -34.393 1.00 84.44 414 TYR A O 1
ATOM 3333 N N . ALA A 1 415 ? 24.143 -3.495 -33.522 1.00 84.25 415 ALA A N 1
ATOM 3334 C CA . ALA A 1 415 ? 25.055 -2.563 -34.164 1.00 84.25 415 ALA A CA 1
ATOM 3335 C C . ALA A 1 415 ? 26.001 -3.305 -35.104 1.00 84.25 415 ALA A C 1
ATOM 3337 O O . ALA A 1 415 ? 26.604 -4.306 -34.727 1.00 84.25 415 ALA A O 1
ATOM 3338 N N . ILE A 1 416 ? 26.145 -2.781 -36.316 1.00 84.69 416 ILE A N 1
ATOM 3339 C CA . ILE A 1 416 ? 27.072 -3.263 -37.332 1.00 84.69 416 ILE A CA 1
ATOM 3340 C C . ILE A 1 416 ? 28.009 -2.106 -37.658 1.00 84.69 416 ILE A C 1
ATOM 3342 O O . ILE A 1 416 ? 27.625 -1.125 -38.303 1.00 84.69 416 ILE A O 1
ATOM 3346 N N . VAL A 1 417 ? 29.240 -2.219 -37.176 1.00 82.88 417 VAL A N 1
ATOM 3347 C CA . VAL A 1 417 ? 30.284 -1.227 -37.392 1.00 82.88 417 VAL A CA 1
ATOM 3348 C C . VAL A 1 417 ? 31.233 -1.749 -38.460 1.00 82.88 417 VAL A C 1
ATOM 3350 O O . VAL A 1 417 ? 32.003 -2.682 -38.232 1.00 82.88 417 VAL A O 1
ATOM 3353 N N . ILE A 1 418 ? 31.163 -1.139 -39.639 1.00 77.75 418 ILE A N 1
ATOM 3354 C CA . ILE A 1 418 ? 32.082 -1.399 -40.747 1.00 77.75 418 ILE A CA 1
ATOM 3355 C C . ILE A 1 418 ? 32.952 -0.151 -40.904 1.00 77.75 418 ILE A C 1
ATOM 3357 O O . ILE A 1 418 ? 32.402 0.956 -40.958 1.00 77.75 418 ILE A O 1
ATOM 3361 N N . PRO A 1 419 ? 34.284 -0.296 -40.957 1.00 71.38 419 PRO A N 1
ATOM 3362 C CA . PRO A 1 419 ? 35.162 0.815 -41.244 1.00 71.38 419 PRO A CA 1
ATOM 3363 C C . PRO A 1 419 ? 34.884 1.355 -42.650 1.00 71.38 419 PRO A C 1
ATOM 3365 O O . PRO A 1 419 ? 35.002 0.646 -43.650 1.00 71.38 419 PRO A O 1
ATOM 3368 N N . THR A 1 420 ? 34.505 2.626 -42.734 1.00 63.53 420 THR A N 1
ATOM 3369 C CA . THR A 1 420 ? 34.301 3.314 -44.009 1.00 63.53 420 THR A CA 1
ATOM 3370 C C . THR A 1 420 ? 35.645 3.793 -44.536 1.00 63.53 420 THR A C 1
ATOM 3372 O O . THR A 1 420 ? 36.117 4.866 -44.160 1.00 63.53 420 THR A O 1
ATOM 3375 N N . ASN A 1 421 ? 36.274 3.003 -45.400 1.00 61.75 421 ASN A N 1
ATOM 3376 C CA . ASN A 1 421 ? 37.413 3.482 -46.180 1.00 61.75 421 ASN A CA 1
ATOM 3377 C C . ASN A 1 421 ? 36.911 4.520 -47.191 1.00 61.75 421 ASN A C 1
ATOM 3379 O O . ASN A 1 421 ? 35.870 4.298 -47.807 1.00 61.75 421 ASN A O 1
ATOM 3383 N N . PHE A 1 422 ? 37.631 5.620 -47.407 1.00 50.81 422 PHE A N 1
ATOM 3384 C CA . PHE A 1 422 ? 37.381 6.456 -48.581 1.00 50.81 422 PHE A CA 1
ATOM 3385 C C . PHE A 1 422 ? 37.637 5.595 -49.824 1.00 50.81 422 PHE A C 1
ATOM 3387 O O . PHE A 1 422 ? 38.774 5.208 -50.092 1.00 50.81 422 PHE A O 1
ATOM 3394 N N . CYS A 1 423 ? 36.578 5.223 -50.543 1.00 51.06 423 CYS A N 1
ATOM 3395 C CA . CYS A 1 423 ? 36.727 4.643 -51.870 1.00 51.06 423 CYS A CA 1
ATOM 3396 C C . CYS A 1 423 ? 37.440 5.669 -52.759 1.00 51.06 423 CYS A C 1
ATOM 3398 O O . CYS A 1 423 ? 37.207 6.873 -52.611 1.00 51.06 423 CYS A O 1
ATOM 3400 N N . SER A 1 424 ? 38.273 5.213 -53.702 1.00 47.53 424 SER A N 1
ATOM 3401 C CA . SER A 1 424 ? 38.590 6.089 -54.831 1.00 47.53 424 SER A CA 1
ATOM 3402 C C . SER A 1 424 ? 37.264 6.503 -55.499 1.00 47.53 424 SER A C 1
ATOM 3404 O O . SER A 1 424 ? 36.285 5.748 -55.416 1.00 47.53 424 SER A O 1
ATOM 3406 N N . PRO A 1 425 ? 37.189 7.672 -56.156 1.00 47.88 425 PRO A N 1
ATOM 3407 C CA . PRO A 1 425 ? 36.006 8.078 -56.921 1.00 47.88 425 PRO A CA 1
ATOM 3408 C C . PRO A 1 425 ? 35.526 7.022 -57.942 1.00 47.88 425 PRO A C 1
ATOM 3410 O O . PRO A 1 425 ? 34.363 7.054 -58.334 1.00 47.88 425 PRO A O 1
ATOM 3413 N N . ASP A 1 426 ? 36.373 6.044 -58.287 1.00 48.28 426 ASP A N 1
ATOM 3414 C CA . ASP A 1 426 ? 36.096 4.944 -59.221 1.00 48.28 426 ASP A CA 1
ATOM 3415 C C . ASP A 1 426 ? 35.655 3.626 -58.541 1.00 48.28 426 ASP A C 1
ATOM 3417 O O . ASP A 1 426 ? 35.441 2.617 -59.214 1.00 48.28 426 ASP A O 1
ATOM 3421 N N . GLY A 1 427 ? 35.533 3.589 -57.207 1.00 52.16 427 GLY A N 1
ATOM 3422 C CA . GLY A 1 427 ? 35.020 2.428 -56.462 1.00 52.16 427 GLY A CA 1
ATOM 3423 C C . GLY A 1 427 ? 35.984 1.239 -56.321 1.00 52.16 427 GLY A C 1
ATOM 3424 O O . GLY A 1 427 ? 35.565 0.165 -55.888 1.00 52.16 427 GLY A O 1
ATOM 3425 N N . GLN A 1 428 ? 37.266 1.406 -56.661 1.00 48.00 428 GLN A N 1
ATOM 3426 C CA . GLN A 1 428 ? 38.293 0.364 -56.527 1.00 48.00 428 GLN A CA 1
ATOM 3427 C C . GLN A 1 428 ? 38.844 0.288 -55.085 1.00 48.00 428 GLN A C 1
ATOM 3429 O O . GLN A 1 428 ? 38.942 1.317 -54.407 1.00 48.00 428 GLN A O 1
ATOM 3434 N N . PRO A 1 429 ? 39.212 -0.911 -54.587 1.00 55.31 429 PRO A N 1
ATOM 3435 C CA . PRO A 1 429 ? 39.804 -1.073 -53.262 1.00 55.31 429 PRO A CA 1
ATOM 3436 C C . PRO A 1 429 ? 41.215 -0.466 -53.222 1.00 55.31 429 PRO A C 1
ATOM 3438 O O . PRO A 1 429 ? 42.156 -1.008 -53.797 1.00 55.31 429 PRO A O 1
ATOM 3441 N N . THR A 1 430 ? 41.371 0.657 -52.521 1.00 59.41 430 THR A N 1
ATOM 3442 C CA . THR A 1 430 ? 42.670 1.319 -52.334 1.00 59.41 430 THR A CA 1
ATOM 3443 C C . THR A 1 430 ? 43.380 0.769 -51.095 1.00 59.41 430 THR A C 1
ATOM 3445 O O . THR A 1 430 ? 42.799 0.722 -50.009 1.00 59.41 430 THR A O 1
ATOM 3448 N N . LEU A 1 431 ? 44.651 0.377 -51.237 1.00 59.12 431 LEU A N 1
ATOM 3449 C CA . LEU A 1 431 ? 45.524 0.053 -50.103 1.00 59.12 431 LEU A CA 1
ATOM 3450 C C . LEU A 1 431 ? 45.779 1.324 -49.283 1.00 59.12 431 LEU A C 1
ATOM 3452 O O . LEU A 1 431 ? 46.371 2.282 -49.776 1.00 59.12 431 LEU A O 1
ATOM 3456 N N . LEU A 1 432 ? 45.307 1.334 -48.037 1.00 64.12 432 LEU A N 1
ATOM 3457 C CA . LEU A 1 432 ? 45.508 2.450 -47.117 1.00 64.12 432 LEU A CA 1
ATOM 3458 C C . LEU A 1 432 ? 46.908 2.380 -46.482 1.00 64.12 432 LEU A C 1
ATOM 3460 O O . LEU A 1 432 ? 47.341 1.290 -46.094 1.00 64.12 432 LEU A O 1
ATOM 3464 N N . PRO A 1 433 ? 47.602 3.522 -46.313 1.00 73.25 433 PRO A N 1
ATOM 3465 C CA . PRO A 1 433 ? 48.824 3.588 -45.519 1.00 73.25 433 PRO A CA 1
ATOM 3466 C C . PRO A 1 433 ? 48.587 3.088 -44.082 1.00 73.25 433 PRO A C 1
ATOM 3468 O O . PRO A 1 433 ? 47.501 3.309 -43.536 1.00 73.25 433 PRO A O 1
ATOM 3471 N N . PRO A 1 434 ? 49.591 2.475 -43.429 1.00 72.38 434 PRO A N 1
ATOM 3472 C CA . PRO A 1 434 ? 49.438 1.892 -42.092 1.00 72.38 434 PRO A CA 1
ATOM 3473 C C . PRO A 1 434 ? 48.949 2.900 -41.037 1.00 72.38 434 PRO A C 1
ATOM 3475 O O . PRO A 1 434 ? 48.134 2.545 -40.188 1.00 72.38 434 PRO A O 1
ATOM 3478 N N . GLU A 1 435 ? 49.355 4.169 -41.137 1.00 72.44 435 GLU A N 1
ATOM 3479 C CA . GLU A 1 435 ? 48.888 5.250 -40.254 1.00 72.44 435 GLU A CA 1
ATOM 3480 C C . GLU A 1 435 ? 47.378 5.513 -40.395 1.00 72.44 435 GLU A C 1
ATOM 3482 O O . GLU A 1 435 ? 46.663 5.638 -39.401 1.00 72.44 435 GLU A O 1
ATOM 3487 N N . HIS A 1 436 ? 46.865 5.502 -41.629 1.00 70.56 436 HIS A N 1
ATOM 3488 C CA . HIS A 1 436 ? 45.443 5.722 -41.909 1.00 70.56 436 HIS A CA 1
ATOM 3489 C C . HIS A 1 436 ? 44.594 4.516 -41.488 1.00 70.56 436 HIS A C 1
ATOM 3491 O O . HIS A 1 436 ? 43.462 4.683 -41.037 1.00 70.56 436 HIS A O 1
ATOM 3497 N N . VAL A 1 437 ? 45.138 3.297 -41.585 1.00 72.75 437 VAL A N 1
ATOM 3498 C CA . VAL A 1 437 ? 44.493 2.081 -41.062 1.00 72.75 437 VAL A CA 1
ATOM 3499 C C . VAL A 1 437 ? 44.362 2.153 -39.540 1.00 72.75 437 VAL A C 1
ATOM 3501 O O . VAL A 1 437 ? 43.314 1.805 -38.991 1.00 72.75 437 VAL A O 1
ATOM 3504 N N . GLN A 1 438 ? 45.397 2.635 -38.847 1.00 77.81 438 GLN A N 1
ATOM 3505 C CA . GLN A 1 438 ? 45.373 2.789 -37.394 1.00 77.81 438 GLN A CA 1
ATOM 3506 C C . GLN A 1 438 ? 44.345 3.836 -36.944 1.00 77.81 438 GLN A C 1
ATOM 3508 O O . GLN A 1 438 ? 43.556 3.561 -36.037 1.00 77.81 438 GLN A O 1
ATOM 3513 N N . GLU A 1 439 ? 44.295 4.997 -37.599 1.00 78.19 439 GLU A N 1
ATOM 3514 C CA . GLU A 1 439 ? 43.311 6.047 -37.307 1.00 78.19 439 GLU A CA 1
ATOM 3515 C C . GLU A 1 439 ? 41.870 5.565 -37.533 1.00 78.19 439 GLU A C 1
ATOM 3517 O O . GLU A 1 439 ? 40.983 5.763 -36.698 1.00 78.19 439 GLU A O 1
ATOM 3522 N N . LEU A 1 440 ? 41.631 4.865 -38.638 1.00 74.69 440 LEU A N 1
ATOM 3523 C CA . LEU A 1 440 ? 40.316 4.354 -39.006 1.00 74.69 440 LEU A CA 1
ATOM 3524 C C . LEU A 1 440 ? 39.845 3.215 -38.087 1.00 74.69 440 LEU A C 1
ATOM 3526 O O . LEU A 1 440 ? 38.661 3.159 -37.729 1.00 74.69 440 LEU A O 1
ATOM 3530 N N . ASN A 1 441 ? 40.759 2.368 -37.610 1.00 79.62 441 ASN A N 1
ATOM 3531 C CA . ASN A 1 441 ? 40.469 1.404 -36.548 1.00 79.62 441 ASN A CA 1
ATOM 3532 C C . ASN A 1 441 ? 40.129 2.109 -35.228 1.00 79.62 441 ASN A C 1
ATOM 3534 O O . ASN A 1 441 ? 39.155 1.737 -34.569 1.00 79.62 441 ASN A O 1
ATOM 3538 N N . LEU A 1 442 ? 40.866 3.160 -34.858 1.00 80.69 442 LEU A N 1
ATOM 3539 C CA . LEU A 1 442 ? 40.612 3.935 -33.641 1.00 80.69 442 LEU A CA 1
ATOM 3540 C C . LEU A 1 442 ? 39.253 4.655 -33.692 1.00 80.69 442 LEU A C 1
ATOM 3542 O O . LEU A 1 442 ? 38.484 4.617 -32.731 1.00 80.69 442 LEU A O 1
ATOM 3546 N N . ARG A 1 443 ? 38.890 5.227 -34.844 1.00 79.12 443 ARG A N 1
ATOM 3547 C CA . ARG A 1 443 ? 37.569 5.829 -35.077 1.00 79.12 443 ARG A CA 1
ATOM 3548 C C . ARG A 1 443 ? 36.443 4.798 -34.995 1.00 79.12 443 ARG A C 1
ATOM 3550 O O . ARG A 1 443 ? 35.430 5.041 -34.340 1.00 79.12 443 ARG A O 1
ATOM 3557 N N . SER A 1 444 ? 36.612 3.644 -35.639 1.00 77.94 444 SER A N 1
ATOM 3558 C CA . SER A 1 444 ? 35.578 2.603 -35.693 1.00 77.94 444 SER A CA 1
ATOM 3559 C C . SER A 1 444 ? 35.358 1.937 -34.332 1.00 77.94 444 SER A C 1
ATOM 3561 O O . SER A 1 444 ? 34.220 1.735 -33.913 1.00 77.94 444 SER A O 1
ATOM 3563 N N . THR A 1 445 ? 36.433 1.670 -33.589 1.00 82.25 445 THR A N 1
ATOM 3564 C CA . THR A 1 445 ? 36.353 1.177 -32.203 1.00 82.25 445 THR A CA 1
ATOM 3565 C C . THR A 1 445 ? 35.767 2.229 -31.258 1.00 82.25 445 THR A C 1
ATOM 3567 O O . THR A 1 445 ? 34.945 1.897 -30.403 1.00 82.25 445 THR A O 1
ATOM 3570 N N . GLY A 1 446 ? 36.087 3.513 -31.449 1.00 79.56 446 GLY A N 1
ATOM 3571 C CA . GLY A 1 446 ? 35.432 4.620 -30.746 1.00 79.56 446 GLY A CA 1
ATOM 3572 C C . GLY A 1 446 ? 33.917 4.660 -30.980 1.00 79.56 446 GLY A C 1
ATOM 3573 O O . GLY A 1 446 ? 33.144 4.822 -30.035 1.00 79.56 446 GLY A O 1
ATOM 3574 N N . MET A 1 447 ? 33.482 4.437 -32.221 1.00 76.94 447 MET A N 1
ATOM 3575 C CA . MET A 1 447 ? 32.069 4.374 -32.608 1.00 76.94 447 MET A CA 1
ATOM 3576 C C . MET A 1 447 ? 31.350 3.155 -32.012 1.00 76.94 447 MET A C 1
ATOM 3578 O O . MET A 1 447 ? 30.239 3.292 -31.497 1.00 76.94 447 MET A O 1
ATOM 3582 N N . LEU A 1 448 ? 32.007 1.990 -31.991 1.00 82.62 448 LEU A N 1
ATOM 3583 C CA . LEU A 1 448 ? 31.522 0.783 -31.311 1.00 82.62 448 LEU A CA 1
ATOM 3584 C C . LEU A 1 448 ? 31.314 1.027 -29.804 1.00 82.62 448 LEU A C 1
ATOM 3586 O O . LEU A 1 448 ? 30.259 0.719 -29.252 1.00 82.62 448 LEU A O 1
ATOM 3590 N N . ASN A 1 449 ? 32.283 1.662 -29.142 1.00 82.81 449 ASN A N 1
ATOM 3591 C CA . ASN A 1 449 ? 32.173 2.012 -27.725 1.00 82.81 449 ASN A CA 1
ATOM 3592 C C . ASN A 1 449 ? 31.046 3.025 -27.468 1.00 82.81 449 ASN A C 1
ATOM 3594 O O . ASN A 1 449 ? 30.338 2.937 -26.463 1.00 82.81 449 ASN A O 1
ATOM 3598 N N . ALA A 1 450 ? 30.855 3.993 -28.369 1.00 78.50 450 ALA A N 1
ATOM 3599 C CA . ALA A 1 450 ? 29.788 4.981 -28.255 1.00 78.50 450 ALA A CA 1
ATOM 3600 C C . ALA A 1 450 ? 28.396 4.342 -28.376 1.00 78.50 450 ALA A C 1
ATOM 3602 O O . ALA A 1 450 ? 27.521 4.652 -27.565 1.00 78.50 450 ALA A O 1
ATOM 3603 N N . ILE A 1 451 ? 28.191 3.422 -29.329 1.00 78.00 451 ILE A N 1
ATOM 3604 C CA . ILE A 1 451 ? 26.896 2.747 -29.492 1.00 78.00 451 ILE A CA 1
ATOM 3605 C C . ILE A 1 451 ? 26.608 1.776 -28.340 1.00 78.00 451 ILE A C 1
ATOM 3607 O O . ILE A 1 451 ? 25.483 1.734 -27.849 1.00 78.00 451 ILE A O 1
ATOM 3611 N N . GLN A 1 452 ? 27.624 1.083 -27.816 1.00 83.50 452 GLN A N 1
ATOM 3612 C CA . GLN A 1 452 ? 27.477 0.251 -26.617 1.00 83.50 452 GLN A CA 1
ATOM 3613 C C . GLN A 1 452 ? 27.100 1.084 -25.388 1.00 83.50 452 GLN A C 1
ATOM 3615 O O . GLN A 1 452 ? 26.191 0.718 -24.643 1.00 83.50 452 GLN A O 1
ATOM 3620 N N . ARG A 1 453 ? 27.737 2.248 -25.194 1.00 79.88 453 ARG A N 1
ATOM 3621 C CA . ARG A 1 453 ? 27.351 3.196 -24.135 1.00 79.88 453 ARG A CA 1
ATOM 3622 C C . ARG A 1 453 ? 25.936 3.720 -24.331 1.00 79.88 453 ARG A C 1
ATOM 3624 O O . ARG A 1 453 ? 25.222 3.872 -23.347 1.00 79.88 453 ARG A O 1
ATOM 3631 N N . PHE A 1 454 ? 25.523 3.981 -25.569 1.00 77.12 454 PHE A N 1
ATOM 3632 C CA . PHE A 1 454 ? 24.153 4.379 -25.882 1.00 77.12 454 PHE A CA 1
ATOM 3633 C C . PHE A 1 454 ? 23.153 3.277 -25.502 1.00 77.12 454 PHE A C 1
ATOM 3635 O O . PHE A 1 454 ? 22.186 3.566 -24.796 1.00 77.12 454 PHE A O 1
ATOM 3642 N N . PHE A 1 455 ? 23.408 2.019 -25.884 1.00 80.69 455 PHE A N 1
ATOM 3643 C CA . PHE A 1 455 ? 22.565 0.886 -25.491 1.00 80.69 455 PHE A CA 1
ATOM 3644 C C . PHE A 1 455 ? 22.501 0.729 -23.970 1.00 80.69 455 PHE A C 1
ATOM 3646 O O . PHE A 1 455 ? 21.406 0.672 -23.414 1.00 80.69 455 PHE A O 1
ATOM 3653 N N . ALA A 1 456 ? 23.643 0.775 -23.281 1.00 80.00 456 ALA A N 1
ATOM 3654 C CA . ALA A 1 456 ? 23.701 0.684 -21.825 1.00 80.00 456 ALA A CA 1
ATOM 3655 C C . ALA A 1 456 ? 22.962 1.844 -21.131 1.00 80.00 456 ALA A C 1
ATOM 3657 O O . ALA A 1 456 ? 22.177 1.626 -20.210 1.00 80.00 456 ALA A O 1
ATOM 3658 N N . TYR A 1 457 ? 23.159 3.082 -21.595 1.00 74.81 457 TYR A N 1
ATOM 3659 C CA . TYR A 1 457 ? 22.520 4.271 -21.026 1.00 74.81 457 TYR A CA 1
ATOM 3660 C C . TYR A 1 457 ? 20.993 4.239 -21.176 1.00 74.81 457 TYR A C 1
ATOM 3662 O O . TYR A 1 457 ? 20.267 4.651 -20.268 1.00 74.81 457 TYR A O 1
ATOM 3670 N N . HIS A 1 458 ? 20.498 3.720 -22.302 1.00 69.56 458 HIS A N 1
ATOM 3671 C CA . HIS A 1 458 ? 19.068 3.588 -22.577 1.00 69.56 458 HIS A CA 1
ATOM 3672 C C . HIS A 1 458 ? 18.459 2.252 -22.128 1.00 69.56 458 HIS A C 1
ATOM 3674 O O . HIS A 1 458 ? 17.255 2.071 -22.293 1.00 69.56 458 HIS A O 1
ATOM 3680 N N . MET A 1 459 ? 19.244 1.355 -21.513 1.00 70.25 459 MET A N 1
ATOM 3681 C CA . MET A 1 459 ? 18.820 -0.001 -21.131 1.00 70.25 459 MET A CA 1
ATOM 3682 C C . MET A 1 459 ? 18.229 -0.790 -22.316 1.00 70.25 459 MET A C 1
ATOM 3684 O O . MET A 1 459 ? 17.217 -1.476 -22.170 1.00 70.25 459 MET A O 1
ATOM 3688 N N . ILE A 1 460 ? 18.840 -0.646 -23.494 1.00 75.62 460 ILE A N 1
ATOM 3689 C CA . ILE A 1 460 ? 18.506 -1.411 -24.699 1.00 75.62 460 ILE A CA 1
ATOM 3690 C C . ILE A 1 460 ? 19.211 -2.767 -24.595 1.00 75.62 460 ILE A C 1
ATOM 3692 O O . ILE A 1 460 ? 20.430 -2.822 -24.410 1.00 75.62 460 ILE A O 1
ATOM 3696 N N . GLU A 1 461 ? 18.458 -3.859 -24.729 1.00 79.06 461 GLU A N 1
ATOM 3697 C CA . GLU A 1 461 ? 19.016 -5.210 -24.745 1.00 79.06 461 GLU A CA 1
ATOM 3698 C C . GLU A 1 461 ? 19.957 -5.350 -25.943 1.00 79.06 461 GLU A C 1
ATOM 3700 O O . GLU A 1 461 ? 19.579 -5.082 -27.081 1.00 79.06 461 GLU A O 1
ATOM 3705 N N . THR A 1 462 ? 21.213 -5.719 -25.710 1.00 85.25 462 THR A N 1
ATOM 3706 C CA . THR A 1 462 ? 22.193 -5.804 -26.797 1.00 85.25 462 THR A CA 1
ATOM 3707 C C . THR A 1 462 ? 22.138 -7.195 -27.417 1.00 85.25 462 THR A C 1
ATOM 3709 O O . THR A 1 462 ? 22.592 -8.153 -26.803 1.00 85.25 462 THR A O 1
ATOM 3712 N N . TYR A 1 463 ? 21.624 -7.302 -28.647 1.00 85.88 463 TYR A N 1
ATOM 3713 C CA . TYR A 1 463 ? 21.713 -8.538 -29.436 1.00 85.88 463 TYR A CA 1
ATOM 3714 C C . TYR A 1 463 ? 23.156 -8.806 -29.870 1.00 85.88 463 TYR A C 1
ATOM 3716 O O . TYR A 1 463 ? 23.632 -9.937 -29.844 1.00 85.88 463 TYR A O 1
ATOM 3724 N N . GLY A 1 464 ? 23.863 -7.745 -30.260 1.00 85.56 464 GLY A N 1
ATOM 3725 C CA . GLY A 1 464 ? 25.258 -7.821 -30.662 1.00 85.56 464 GLY A CA 1
ATOM 3726 C C . GLY A 1 464 ? 25.793 -6.487 -31.166 1.00 85.56 464 GLY A C 1
ATOM 3727 O O . GLY A 1 464 ? 25.039 -5.583 -31.534 1.00 85.56 464 GLY A O 1
ATOM 3728 N N . CYS A 1 465 ? 27.113 -6.367 -31.170 1.00 84.94 465 CYS A N 1
ATOM 3729 C CA . CYS A 1 465 ? 27.836 -5.263 -31.786 1.00 84.94 465 CYS A CA 1
ATOM 3730 C C . CYS A 1 465 ? 28.935 -5.878 -32.658 1.00 84.94 465 CYS A C 1
ATOM 3732 O O . CYS A 1 465 ? 30.010 -6.203 -32.159 1.00 84.94 465 CYS A O 1
ATOM 3734 N N . ASP A 1 466 ? 28.632 -6.102 -33.934 1.00 84.50 466 ASP A N 1
ATOM 3735 C CA . ASP A 1 466 ? 29.560 -6.720 -34.874 1.00 84.50 466 ASP A CA 1
ATOM 3736 C C . ASP A 1 466 ? 30.508 -5.666 -35.446 1.00 84.50 466 ASP A C 1
ATOM 3738 O O . ASP A 1 466 ? 30.077 -4.626 -35.947 1.00 84.50 466 ASP A O 1
ATOM 3742 N N . TYR A 1 467 ? 31.804 -5.965 -35.406 1.00 82.19 467 TYR A N 1
ATOM 3743 C CA . TYR A 1 467 ? 32.844 -5.202 -36.083 1.00 82.19 467 TYR A CA 1
ATOM 3744 C C . TYR A 1 467 ? 33.407 -6.048 -37.227 1.00 82.19 467 TYR A C 1
ATOM 3746 O O . TYR A 1 467 ? 33.896 -7.152 -36.991 1.00 82.19 467 TYR A O 1
ATOM 3754 N N . SER A 1 468 ? 33.308 -5.567 -38.468 1.00 75.69 468 SER A N 1
ATOM 3755 C CA . SER A 1 468 ? 33.750 -6.315 -39.653 1.00 75.69 468 SER A CA 1
ATOM 3756 C C . SER A 1 468 ? 34.707 -5.482 -40.490 1.00 75.69 468 SER A C 1
ATOM 3758 O O . SER A 1 468 ? 34.317 -4.455 -41.031 1.00 75.69 468 SER A O 1
ATOM 3760 N N . THR A 1 469 ? 35.954 -5.940 -40.609 1.00 69.19 469 THR A N 1
ATOM 3761 C CA . THR A 1 469 ? 37.012 -5.306 -41.413 1.00 69.19 469 THR A CA 1
ATOM 3762 C C . THR A 1 469 ? 37.124 -5.886 -42.823 1.00 69.19 469 THR A C 1
ATOM 3764 O O . THR A 1 469 ? 37.584 -5.198 -43.728 1.00 69.19 469 THR A O 1
ATOM 3767 N N . SER A 1 470 ? 36.688 -7.132 -43.028 1.00 61.75 470 SER A N 1
ATOM 3768 C CA . SER A 1 470 ? 36.801 -7.883 -44.289 1.00 61.75 470 SER A CA 1
ATOM 3769 C C . SER A 1 470 ? 35.525 -7.875 -45.143 1.00 61.75 470 SER A C 1
ATOM 3771 O O . SER A 1 470 ? 35.454 -8.572 -46.155 1.00 61.75 470 SER A O 1
ATOM 3773 N N . GLY A 1 471 ? 34.526 -7.075 -44.760 1.00 63.75 471 GLY A N 1
ATOM 3774 C CA . GLY A 1 471 ? 33.208 -7.062 -45.386 1.00 63.75 471 GLY A CA 1
ATOM 3775 C C . GLY A 1 471 ? 32.298 -8.171 -44.850 1.00 63.75 471 GLY A C 1
ATOM 3776 O O . GLY A 1 471 ? 32.746 -9.218 -44.381 1.00 63.75 471 GLY A O 1
ATOM 3777 N N . LEU A 1 472 ? 30.991 -7.918 -44.886 1.00 68.44 472 LEU A N 1
ATOM 3778 C CA . LEU A 1 472 ? 29.970 -8.815 -44.347 1.00 68.44 472 LEU A CA 1
ATOM 3779 C C . LEU A 1 472 ? 29.198 -9.438 -45.513 1.00 68.44 472 LEU A C 1
ATOM 3781 O O . LEU A 1 472 ? 28.710 -8.710 -46.381 1.00 68.44 472 LEU A O 1
ATOM 3785 N N . SER A 1 473 ? 29.126 -10.772 -45.562 1.00 73.75 473 SER A N 1
ATOM 3786 C CA . SER A 1 473 ? 28.376 -11.466 -46.611 1.00 73.75 473 SER A CA 1
ATOM 3787 C C . SER A 1 473 ? 26.873 -11.308 -46.403 1.00 73.75 473 SER A C 1
ATOM 3789 O O . SER A 1 473 ? 26.387 -11.253 -45.268 1.00 73.75 473 SER A O 1
ATOM 3791 N N . PHE A 1 474 ? 26.130 -11.250 -47.510 1.00 71.81 474 PHE A N 1
ATOM 3792 C CA . PHE A 1 474 ? 24.677 -11.098 -47.482 1.00 71.81 474 PHE A CA 1
ATOM 3793 C C . PHE A 1 474 ? 23.999 -12.201 -46.660 1.00 71.81 474 PHE A C 1
ATOM 3795 O O . PHE A 1 474 ? 23.204 -11.898 -45.774 1.00 71.81 474 PHE A O 1
ATOM 3802 N N . ASP A 1 475 ? 24.360 -13.465 -46.890 1.00 73.69 475 ASP A N 1
ATOM 3803 C CA . ASP A 1 475 ? 23.718 -14.609 -46.232 1.00 73.69 475 ASP A CA 1
ATOM 3804 C C . ASP A 1 475 ? 23.943 -14.614 -44.713 1.00 73.69 475 ASP A C 1
ATOM 3806 O O . ASP A 1 475 ? 23.026 -14.908 -43.937 1.00 73.69 475 ASP A O 1
ATOM 3810 N N . ALA A 1 476 ? 25.146 -14.227 -44.271 1.00 78.12 476 ALA A N 1
ATOM 3811 C CA . ALA A 1 476 ? 25.470 -14.118 -42.852 1.00 78.12 476 ALA A CA 1
ATOM 3812 C C . ALA A 1 476 ? 24.705 -12.964 -42.192 1.00 78.12 476 ALA A C 1
ATOM 3814 O O . ALA A 1 476 ? 24.152 -13.128 -41.101 1.00 78.12 476 ALA A O 1
ATOM 3815 N N . LEU A 1 477 ? 24.626 -11.813 -42.868 1.00 77.62 477 LEU A N 1
ATOM 3816 C CA . LEU A 1 477 ? 23.880 -10.660 -42.376 1.00 77.62 477 LEU A CA 1
ATOM 3817 C C . LEU A 1 477 ? 22.380 -10.939 -42.307 1.00 77.62 477 LEU A C 1
ATOM 3819 O O . LEU A 1 477 ? 21.738 -10.639 -41.303 1.00 77.62 477 LEU A O 1
ATOM 3823 N N . HIS A 1 478 ? 21.823 -11.523 -43.365 1.00 75.75 478 HIS A N 1
ATOM 3824 C CA . HIS A 1 478 ? 20.409 -11.851 -43.466 1.00 75.75 478 HIS A CA 1
ATOM 3825 C C . HIS A 1 478 ? 19.994 -12.819 -42.356 1.00 75.75 478 HIS A C 1
ATOM 3827 O O . HIS A 1 478 ? 19.001 -12.585 -41.667 1.00 75.75 478 HIS A O 1
ATOM 3833 N N . SER A 1 479 ? 20.798 -13.859 -42.121 1.00 78.62 479 SER A N 1
ATOM 3834 C CA . SER A 1 479 ? 20.555 -14.832 -41.052 1.00 78.62 479 SER A CA 1
ATOM 3835 C C . SER A 1 479 ? 20.596 -14.183 -39.664 1.00 78.62 479 SER A C 1
ATOM 3837 O O . SER A 1 479 ? 19.703 -14.424 -38.850 1.00 78.62 479 SER A O 1
ATOM 3839 N N . LYS A 1 480 ? 21.573 -13.301 -39.403 1.00 82.88 480 LYS A N 1
ATOM 3840 C CA . LYS A 1 480 ? 21.666 -12.552 -38.138 1.00 82.88 480 LYS A CA 1
ATOM 3841 C C . LYS A 1 480 ? 20.512 -11.570 -37.948 1.00 82.88 480 LYS A C 1
ATOM 3843 O O . LYS A 1 480 ? 19.935 -11.521 -36.869 1.00 82.88 480 LYS A O 1
ATOM 3848 N N . LEU A 1 481 ? 20.129 -10.823 -38.982 1.00 78.25 481 LEU A N 1
ATOM 3849 C CA . LEU A 1 481 ? 18.998 -9.893 -38.915 1.00 78.25 481 LEU A CA 1
ATOM 3850 C C . LEU A 1 481 ? 17.670 -10.622 -38.712 1.00 78.25 481 LEU A C 1
ATOM 3852 O O . LEU A 1 481 ? 16.824 -10.149 -37.956 1.00 78.25 481 LEU A O 1
ATOM 3856 N N . LYS A 1 482 ? 17.492 -11.789 -39.338 1.00 77.19 482 LYS A N 1
ATOM 3857 C CA . LYS A 1 482 ? 16.321 -12.636 -39.107 1.00 77.19 482 LYS A CA 1
ATOM 3858 C C . LYS A 1 482 ? 16.263 -13.104 -37.654 1.00 77.19 482 LYS A C 1
ATOM 3860 O O . LYS A 1 482 ? 15.243 -12.902 -37.001 1.00 77.19 482 LYS A O 1
ATOM 3865 N N . ALA A 1 483 ? 17.361 -13.646 -37.128 1.00 81.38 483 ALA A N 1
ATOM 3866 C CA . ALA A 1 483 ? 17.445 -14.066 -35.730 1.00 81.38 483 ALA A CA 1
ATOM 3867 C C . ALA A 1 483 ? 17.234 -12.893 -34.751 1.00 81.38 483 ALA A C 1
ATOM 3869 O O . ALA A 1 483 ? 16.532 -13.044 -33.755 1.00 81.38 483 ALA A O 1
ATOM 3870 N N . PHE A 1 484 ? 17.769 -11.710 -35.065 1.00 80.00 484 PHE A N 1
ATOM 3871 C CA . PHE A 1 484 ? 17.541 -10.471 -34.321 1.00 80.00 484 PHE A CA 1
ATOM 3872 C C . PHE A 1 484 ? 16.057 -10.085 -34.280 1.00 80.00 484 PHE A C 1
ATOM 3874 O O . PHE A 1 484 ? 15.525 -9.836 -33.204 1.00 80.00 484 PHE A O 1
ATOM 3881 N N . LEU A 1 485 ? 15.363 -10.076 -35.422 1.00 76.81 485 LEU A N 1
ATOM 3882 C CA . LEU A 1 485 ? 13.940 -9.712 -35.508 1.00 76.81 485 LEU A CA 1
ATOM 3883 C C . LEU A 1 485 ? 13.008 -10.776 -34.910 1.00 76.81 485 LEU A C 1
ATOM 3885 O O . LEU A 1 485 ? 11.908 -10.465 -34.449 1.00 76.81 485 LEU A O 1
ATOM 3889 N N . GLU A 1 486 ? 13.429 -12.038 -34.903 1.00 79.38 486 GLU A N 1
ATOM 3890 C CA . GLU A 1 486 ? 12.691 -13.139 -34.283 1.00 79.38 486 GLU A CA 1
ATOM 3891 C C . GLU A 1 486 ? 12.935 -13.248 -32.772 1.00 79.38 486 GLU A C 1
ATOM 3893 O O . GLU A 1 486 ? 12.198 -13.980 -32.102 1.00 79.38 486 GLU A O 1
ATOM 3898 N N . LEU A 1 487 ? 13.893 -12.483 -32.228 1.00 77.00 487 LEU A N 1
ATOM 3899 C CA . LEU A 1 487 ? 14.249 -12.499 -30.815 1.00 77.00 487 LEU A CA 1
ATOM 3900 C C . LEU A 1 487 ? 13.050 -12.144 -29.931 1.00 77.00 487 LEU A C 1
ATOM 3902 O O . LEU A 1 487 ? 12.401 -11.097 -30.077 1.00 77.00 487 LEU A O 1
ATOM 3906 N N . ARG A 1 488 ? 12.789 -13.031 -28.975 1.00 76.94 488 ARG A N 1
ATOM 3907 C CA . ARG A 1 488 ? 11.756 -12.885 -27.954 1.00 76.94 488 ARG A CA 1
ATOM 3908 C C . ARG A 1 488 ? 12.401 -12.550 -26.622 1.00 76.94 488 ARG A C 1
ATOM 3910 O O . ARG A 1 488 ? 13.484 -13.030 -26.312 1.00 76.94 488 ARG A O 1
ATOM 3917 N N . THR A 1 489 ? 11.694 -11.746 -25.848 1.00 70.81 489 THR A N 1
ATOM 3918 C CA . THR A 1 489 ? 12.003 -11.502 -24.441 1.00 70.81 489 THR A CA 1
ATOM 3919 C C . THR A 1 489 ? 11.884 -12.803 -23.646 1.00 70.81 489 THR A C 1
ATOM 3921 O O . THR A 1 489 ? 11.180 -13.729 -24.063 1.00 70.81 489 THR A O 1
ATOM 3924 N N . VAL A 1 490 ? 12.542 -12.863 -22.487 1.00 69.50 490 VAL A N 1
ATOM 3925 C CA . VAL A 1 490 ? 12.545 -14.039 -21.593 1.00 69.50 490 VAL A CA 1
ATOM 3926 C C . VAL A 1 490 ? 11.123 -14.494 -21.225 1.00 69.50 490 VAL A C 1
ATOM 3928 O O . VAL A 1 490 ? 10.867 -15.687 -21.093 1.00 69.50 490 VAL A O 1
ATOM 3931 N N . ASP A 1 491 ? 10.173 -13.559 -21.169 1.00 61.69 491 ASP A N 1
ATOM 3932 C CA . ASP A 1 491 ? 8.771 -13.815 -20.816 1.00 61.69 491 ASP A CA 1
ATOM 3933 C C . ASP A 1 491 ? 7.912 -14.306 -22.004 1.00 61.69 491 ASP A C 1
ATOM 3935 O O . ASP A 1 491 ? 6.707 -14.528 -21.863 1.00 61.69 491 ASP A O 1
ATOM 3939 N N . GLY A 1 492 ? 8.498 -14.439 -23.202 1.00 66.94 492 GLY A N 1
ATOM 3940 C CA . GLY A 1 492 ? 7.853 -14.971 -24.407 1.00 66.94 492 GLY A CA 1
ATOM 3941 C C . GLY A 1 492 ? 7.441 -13.985 -25.522 1.00 66.94 492 GLY A C 1
ATOM 3942 O O . GLY A 1 492 ? 7.464 -14.418 -26.685 1.00 66.94 492 GLY A O 1
ATOM 3943 N N . PRO A 1 493 ? 7.052 -12.708 -25.282 1.00 68.88 493 PRO A N 1
ATOM 3944 C CA . PRO A 1 493 ? 6.692 -11.791 -26.368 1.00 68.88 493 PRO A CA 1
ATOM 3945 C C . PRO A 1 493 ? 7.922 -11.274 -27.134 1.00 68.88 493 PRO A C 1
ATOM 3947 O O . PRO A 1 493 ? 9.037 -11.270 -26.613 1.00 68.88 493 PRO A O 1
ATOM 3950 N N . ARG A 1 494 ? 7.718 -10.827 -28.382 1.00 68.81 494 ARG A N 1
ATOM 3951 C CA . ARG A 1 494 ? 8.744 -10.125 -29.183 1.00 68.81 494 ARG A CA 1
ATOM 3952 C C . ARG A 1 494 ? 9.048 -8.742 -28.604 1.00 68.81 494 ARG A C 1
ATOM 3954 O O . ARG A 1 494 ? 8.246 -8.206 -27.843 1.00 68.81 494 ARG A O 1
ATOM 3961 N N . HIS A 1 495 ? 10.188 -8.181 -28.996 1.00 69.19 495 HIS A N 1
ATOM 3962 C CA . HIS A 1 495 ? 10.559 -6.818 -28.632 1.00 69.19 495 HIS A CA 1
ATOM 3963 C C . HIS A 1 495 ? 9.638 -5.797 -29.316 1.00 69.19 495 HIS A C 1
ATOM 3965 O O . HIS A 1 495 ? 9.256 -5.965 -30.475 1.00 69.19 495 HIS A O 1
ATOM 3971 N N . ASP A 1 496 ? 9.293 -4.726 -28.605 1.00 65.38 496 ASP A N 1
ATOM 3972 C CA . ASP A 1 496 ? 8.436 -3.652 -29.126 1.00 65.38 496 ASP A CA 1
ATOM 3973 C C . ASP A 1 496 ? 9.202 -2.733 -30.095 1.00 65.38 496 ASP A C 1
ATOM 3975 O O . ASP A 1 496 ? 8.631 -2.132 -31.008 1.00 65.38 496 ASP A O 1
ATOM 3979 N N . THR A 1 497 ? 10.512 -2.579 -29.878 1.00 67.94 497 THR A N 1
ATOM 3980 C CA . THR A 1 497 ? 11.385 -1.682 -30.644 1.00 67.94 497 THR A CA 1
ATOM 3981 C C . THR A 1 497 ? 12.679 -2.386 -31.039 1.00 67.94 497 THR A C 1
ATOM 3983 O O . THR A 1 497 ? 13.385 -2.936 -30.199 1.00 67.94 497 THR A O 1
ATOM 3986 N N . TYR A 1 498 ? 13.025 -2.313 -32.322 1.00 73.06 498 TYR A N 1
ATOM 3987 C CA . TYR A 1 498 ? 14.283 -2.839 -32.850 1.00 73.06 498 TYR A CA 1
ATOM 3988 C C . TYR A 1 498 ? 15.153 -1.663 -33.290 1.00 73.06 498 TYR A C 1
ATOM 3990 O O . TYR A 1 498 ? 14.759 -0.873 -34.154 1.00 73.06 498 TYR A O 1
ATOM 3998 N N . VAL A 1 499 ? 16.324 -1.529 -32.671 1.00 76.44 499 VAL A N 1
ATOM 3999 C CA . VAL A 1 499 ? 17.301 -0.481 -32.971 1.00 76.44 499 VAL A CA 1
ATOM 4000 C C . VAL A 1 499 ? 18.428 -1.103 -33.777 1.00 76.44 499 VAL A C 1
ATOM 4002 O O . VAL A 1 499 ? 19.170 -1.939 -33.269 1.00 76.44 499 VAL A O 1
ATOM 4005 N N . LEU A 1 500 ? 18.554 -0.690 -35.036 1.00 80.44 500 LEU A N 1
ATOM 4006 C CA . LEU A 1 500 ? 19.593 -1.175 -35.936 1.00 80.44 500 LEU A CA 1
ATOM 4007 C C . LEU A 1 500 ? 20.526 -0.024 -36.304 1.00 80.44 500 LEU A C 1
ATOM 4009 O O . LEU A 1 500 ? 20.103 0.955 -36.925 1.00 80.44 500 LEU A O 1
ATOM 4013 N N . TYR A 1 501 ? 21.790 -0.153 -35.910 1.00 80.75 501 TYR A N 1
ATOM 4014 C CA . TYR A 1 501 ? 22.844 0.795 -36.248 1.00 80.75 501 TYR A CA 1
ATOM 4015 C C . TYR A 1 501 ? 23.760 0.203 -37.319 1.00 80.75 501 TYR A C 1
ATOM 4017 O O . TYR A 1 501 ? 24.233 -0.921 -37.174 1.00 80.75 501 TYR A O 1
ATOM 4025 N N . TYR A 1 502 ? 24.017 0.965 -38.380 1.00 80.00 502 TYR A N 1
ATOM 4026 C CA . TYR A 1 502 ? 24.904 0.576 -39.473 1.00 80.00 502 TYR A CA 1
ATOM 4027 C C . TYR A 1 502 ? 25.807 1.750 -39.839 1.00 80.00 502 TYR A C 1
ATOM 4029 O O . TYR A 1 502 ? 25.307 2.833 -40.150 1.00 80.00 502 TYR A O 1
ATOM 4037 N N . SER A 1 503 ? 27.122 1.533 -39.805 1.00 75.50 503 SER A N 1
ATOM 4038 C CA . SER A 1 503 ? 28.112 2.557 -40.160 1.00 75.50 503 SER A CA 1
ATOM 4039 C C . SER A 1 503 ? 28.799 2.328 -41.505 1.00 75.50 503 SER A C 1
ATOM 4041 O O . SER A 1 503 ? 29.706 3.082 -41.820 1.00 75.50 503 SER A O 1
ATOM 4043 N N . GLY A 1 504 ? 28.443 1.285 -42.259 1.00 71.06 504 GLY A N 1
ATOM 4044 C CA . GLY A 1 504 ? 29.139 0.931 -43.497 1.00 71.06 504 GLY A CA 1
ATOM 4045 C C . GLY A 1 504 ? 28.707 1.740 -44.720 1.00 71.06 504 GLY A C 1
ATOM 4046 O O . GLY A 1 504 ? 27.811 2.583 -44.664 1.00 71.06 504 GLY A O 1
ATOM 4047 N N . HIS A 1 505 ? 29.337 1.438 -45.854 1.00 68.69 505 HIS A N 1
ATOM 4048 C CA . HIS A 1 505 ? 29.048 2.094 -47.128 1.00 68.69 505 HIS A CA 1
ATOM 4049 C C . HIS A 1 505 ? 27.628 1.812 -47.616 1.00 68.69 505 HIS A C 1
ATOM 4051 O O . HIS A 1 505 ? 27.077 0.722 -47.413 1.00 68.69 505 HIS A O 1
ATOM 4057 N N . THR A 1 506 ? 27.046 2.804 -48.285 1.00 66.25 506 THR A N 1
ATOM 4058 C CA . THR A 1 506 ? 25.760 2.685 -48.971 1.00 66.25 506 THR A CA 1
ATOM 4059 C C . THR A 1 506 ? 25.897 3.111 -50.424 1.00 66.25 506 THR A C 1
ATOM 4061 O O . THR A 1 506 ? 26.586 4.086 -50.716 1.00 66.25 506 THR A O 1
ATOM 4064 N N . HIS A 1 507 ? 25.213 2.424 -51.333 1.00 64.44 507 HIS A N 1
ATOM 4065 C CA . HIS A 1 507 ? 25.093 2.857 -52.722 1.00 64.44 507 HIS A CA 1
ATOM 4066 C C . HIS A 1 507 ? 24.287 4.164 -52.817 1.00 64.44 507 HIS A C 1
ATOM 4068 O O . HIS A 1 507 ? 23.542 4.510 -51.898 1.00 64.44 507 HIS A O 1
ATOM 4074 N N . GLY A 1 508 ? 24.378 4.878 -53.945 1.00 54.59 508 GLY A N 1
ATOM 4075 C CA . GLY A 1 508 ? 23.601 6.108 -54.187 1.00 54.59 508 GLY A CA 1
ATOM 4076 C C . GLY A 1 508 ? 22.075 5.920 -54.112 1.00 54.59 508 GLY A C 1
ATOM 4077 O O . GLY A 1 508 ? 21.340 6.888 -53.949 1.00 54.59 508 GLY A O 1
ATOM 4078 N N . THR A 1 509 ? 21.601 4.671 -54.167 1.00 56.75 509 THR A N 1
ATOM 4079 C CA . THR A 1 509 ? 20.207 4.245 -53.958 1.00 56.75 509 THR A CA 1
ATOM 4080 C C . THR A 1 509 ? 19.800 4.144 -52.477 1.00 56.75 509 THR A C 1
ATOM 4082 O O . THR A 1 509 ? 18.619 3.989 -52.178 1.00 56.75 509 THR A O 1
ATOM 4085 N N . GLY A 1 510 ? 20.750 4.231 -51.537 1.00 57.50 510 GLY A N 1
ATOM 4086 C CA . GLY A 1 510 ? 20.539 4.034 -50.095 1.00 57.50 510 GLY A CA 1
ATOM 4087 C C . GLY A 1 510 ? 20.650 2.578 -49.616 1.00 57.50 510 GLY A C 1
ATOM 4088 O O . GLY A 1 510 ? 20.405 2.298 -48.437 1.00 57.50 510 GLY A O 1
ATOM 4089 N N . GLU A 1 511 ? 21.016 1.657 -50.510 1.00 63.28 511 GLU A N 1
ATOM 4090 C CA . GLU A 1 511 ? 21.240 0.232 -50.231 1.00 63.28 511 GLU A CA 1
ATOM 4091 C C . GLU A 1 511 ? 22.592 -0.014 -49.567 1.00 63.28 511 GLU A C 1
ATOM 4093 O O . GLU A 1 511 ? 23.552 0.711 -49.818 1.00 63.28 511 GLU A O 1
ATOM 4098 N N . TRP A 1 512 ? 22.688 -1.041 -48.724 1.00 70.62 512 TRP A N 1
ATOM 4099 C CA . TRP A 1 512 ? 23.942 -1.380 -48.047 1.00 70.62 512 TRP A CA 1
ATOM 4100 C C . TRP A 1 512 ? 24.919 -2.064 -49.007 1.00 70.62 512 TRP A C 1
ATOM 4102 O O . TRP A 1 512 ? 24.555 -3.033 -49.670 1.00 70.62 512 TRP A O 1
ATOM 4112 N N . ALA A 1 513 ? 26.160 -1.578 -49.056 1.00 67.44 513 ALA A N 1
ATOM 4113 C CA . ALA A 1 513 ? 27.222 -2.170 -49.863 1.00 67.44 513 ALA A CA 1
ATOM 4114 C C . ALA A 1 513 ? 27.853 -3.356 -49.110 1.00 67.44 513 ALA A C 1
ATOM 4116 O O . ALA A 1 513 ? 28.669 -3.169 -48.206 1.00 67.44 513 ALA A O 1
ATOM 4117 N N . LEU A 1 514 ? 27.434 -4.578 -49.456 1.00 66.25 514 LEU A N 1
ATOM 4118 C CA . LEU A 1 514 ? 27.855 -5.834 -48.817 1.00 66.25 514 LEU A CA 1
ATOM 4119 C C . LEU A 1 514 ? 28.862 -6.608 -49.682 1.00 66.25 514 LEU A C 1
ATOM 4121 O O . LEU A 1 514 ? 28.940 -6.413 -50.894 1.00 66.25 514 LEU A O 1
ATOM 4125 N N . ALA A 1 515 ? 29.636 -7.504 -49.062 1.00 60.34 515 ALA A N 1
ATOM 4126 C CA . ALA A 1 515 ? 30.629 -8.316 -49.764 1.00 60.34 515 ALA A CA 1
ATOM 4127 C C . ALA A 1 515 ? 29.967 -9.543 -50.422 1.00 60.34 515 ALA A C 1
ATOM 4129 O O . ALA A 1 515 ? 29.403 -10.394 -49.736 1.00 60.34 515 ALA A O 1
ATOM 4130 N N . GLY A 1 516 ? 30.054 -9.645 -51.751 1.00 49.69 516 GLY A N 1
ATOM 4131 C CA . GLY A 1 516 ? 29.432 -10.714 -52.546 1.00 49.69 516 GLY A CA 1
ATOM 4132 C C . GLY A 1 516 ? 28.480 -10.156 -53.609 1.00 49.69 516 GLY A C 1
ATOM 4133 O O . GLY A 1 516 ? 27.863 -9.119 -53.404 1.00 49.69 516 GLY A O 1
ATOM 4134 N N . LYS A 1 517 ? 28.436 -10.812 -54.777 1.00 34.00 517 LYS A N 1
ATOM 4135 C CA . LYS A 1 517 ? 27.757 -10.397 -56.025 1.00 34.00 517 LYS A CA 1
ATOM 4136 C C . LYS A 1 517 ? 26.459 -9.597 -55.817 1.00 34.00 517 LYS A C 1
ATOM 4138 O O . LYS A 1 517 ? 25.575 -10.095 -55.143 1.00 34.00 517 LYS A O 1
ATOM 4143 N N . PHE A 1 518 ? 26.353 -8.440 -56.490 1.00 36.78 518 PHE A N 1
ATOM 4144 C CA . PHE A 1 518 ? 25.151 -7.639 -56.812 1.00 36.78 518 PHE A CA 1
ATOM 4145 C C . PHE A 1 518 ? 23.813 -8.121 -56.214 1.00 36.78 518 PHE A C 1
ATOM 4147 O O . PHE A 1 518 ? 22.900 -8.505 -56.943 1.00 36.78 518 PHE A O 1
ATOM 4154 N N . THR A 1 519 ? 23.670 -8.080 -54.893 1.00 34.38 519 THR A N 1
ATOM 4155 C CA . THR A 1 519 ? 22.387 -8.337 -54.235 1.00 34.38 519 THR A CA 1
ATOM 4156 C C . THR A 1 519 ? 22.066 -7.189 -53.299 1.00 34.38 519 THR A C 1
ATOM 4158 O O . THR A 1 519 ? 22.706 -6.997 -52.266 1.00 34.38 519 THR A O 1
ATOM 4161 N N . CYS A 1 520 ? 21.064 -6.421 -53.717 1.00 35.03 520 CYS A N 1
ATOM 4162 C CA . CYS A 1 520 ? 20.500 -5.264 -53.045 1.00 35.03 520 CYS A CA 1
ATOM 4163 C C . CYS A 1 520 ? 19.901 -5.657 -51.686 1.00 35.03 520 CYS A C 1
ATOM 4165 O O . CYS A 1 520 ? 18.975 -6.469 -51.627 1.00 35.03 520 CYS A O 1
ATOM 4167 N N . PHE A 1 521 ? 20.379 -5.061 -50.588 1.00 34.88 521 PHE A N 1
ATOM 4168 C CA . PHE A 1 521 ? 19.681 -5.111 -49.301 1.00 34.88 521 PHE A CA 1
ATOM 4169 C C . PHE A 1 521 ? 19.046 -3.750 -49.011 1.00 34.88 521 PHE A C 1
ATOM 4171 O O . PHE A 1 521 ? 19.673 -2.837 -48.466 1.00 34.88 521 PHE A O 1
ATOM 4178 N N . THR A 1 522 ? 17.777 -3.620 -49.390 1.00 36.69 522 THR A N 1
ATOM 4179 C CA . THR A 1 522 ? 16.958 -2.446 -49.087 1.00 36.69 522 THR A CA 1
ATOM 4180 C C . THR A 1 522 ? 16.165 -2.733 -47.826 1.00 36.69 522 THR A C 1
ATOM 4182 O O . THR A 1 522 ? 15.164 -3.449 -47.856 1.00 36.69 522 THR A O 1
ATOM 4185 N N . ILE A 1 523 ? 16.566 -2.137 -46.701 1.00 38.28 523 ILE A N 1
ATOM 4186 C CA . ILE A 1 523 ? 15.639 -1.984 -45.577 1.00 38.28 523 ILE A CA 1
ATOM 4187 C C . ILE A 1 523 ? 14.625 -0.929 -46.013 1.00 38.28 523 ILE A C 1
ATOM 4189 O O . ILE A 1 523 ? 14.835 0.271 -45.819 1.00 38.28 523 ILE A O 1
ATOM 4193 N N . VAL A 1 524 ? 13.542 -1.378 -46.651 1.00 32.03 524 VAL A N 1
ATOM 4194 C CA . VAL A 1 524 ? 12.342 -0.563 -46.830 1.00 32.03 524 VAL A CA 1
ATOM 4195 C C . VAL A 1 524 ? 11.938 -0.098 -45.438 1.00 32.03 524 VAL A C 1
ATOM 4197 O O . VAL A 1 524 ? 11.886 -0.904 -44.508 1.00 32.03 524 VAL A O 1
ATOM 4200 N N . ASN A 1 525 ? 11.699 1.203 -45.281 1.00 33.78 525 ASN A N 1
ATOM 4201 C CA . ASN A 1 525 ? 11.138 1.759 -44.058 1.00 33.78 525 ASN A CA 1
ATOM 4202 C C . ASN A 1 525 ? 9.777 1.078 -43.845 1.00 33.78 525 ASN A C 1
ATOM 4204 O O . ASN A 1 525 ? 8.788 1.411 -44.498 1.00 33.78 525 ASN A O 1
ATOM 4208 N N . CYS A 1 526 ? 9.773 0.008 -43.054 1.00 29.09 526 CYS A N 1
ATOM 4209 C CA . CYS A 1 526 ? 8.699 -0.966 -43.062 1.00 29.09 526 CYS A CA 1
ATOM 4210 C C . CYS A 1 526 ? 7.577 -0.439 -42.168 1.00 29.09 526 CYS A C 1
ATOM 4212 O O . CYS A 1 526 ? 7.453 -0.826 -41.011 1.00 29.09 526 CYS A O 1
ATOM 4214 N N . ASN A 1 527 ? 6.733 0.438 -42.716 1.00 29.16 527 ASN A N 1
ATOM 4215 C CA . ASN A 1 527 ? 5.389 0.696 -42.196 1.00 29.16 527 ASN A CA 1
ATOM 4216 C C . ASN A 1 527 ? 4.472 -0.488 -42.563 1.00 29.16 527 ASN A C 1
ATOM 4218 O O . ASN A 1 527 ? 3.410 -0.329 -43.164 1.00 29.16 527 ASN A O 1
ATOM 4222 N N . CYS A 1 528 ? 4.898 -1.709 -42.233 1.00 24.02 528 CYS A N 1
ATOM 4223 C CA . CYS A 1 528 ? 4.038 -2.875 -42.329 1.00 24.02 528 CYS A CA 1
ATOM 4224 C C . CYS A 1 528 ? 3.090 -2.851 -41.137 1.00 24.02 528 CYS A C 1
ATOM 4226 O O . CYS A 1 528 ? 3.499 -2.942 -39.981 1.00 24.02 528 CYS A O 1
ATOM 4228 N N . LYS A 1 529 ? 1.802 -2.713 -41.445 1.00 24.80 529 LYS A N 1
ATOM 4229 C CA . LYS A 1 529 ? 0.682 -2.714 -40.507 1.00 24.80 529 LYS A CA 1
ATOM 4230 C C . LYS A 1 529 ? 0.461 -4.132 -39.953 1.00 24.80 529 LYS A C 1
ATOM 4232 O O . LYS A 1 529 ? -0.565 -4.746 -40.200 1.00 24.80 529 LYS A O 1
ATOM 4237 N N . PHE A 1 530 ? 1.430 -4.649 -39.206 1.00 28.59 530 PHE A N 1
ATOM 4238 C CA . PHE A 1 530 ? 1.186 -5.631 -38.157 1.00 28.59 530 PHE A CA 1
ATOM 4239 C C . PHE A 1 530 ? 1.240 -4.854 -36.853 1.00 28.59 530 PHE A C 1
ATOM 4241 O O . PHE A 1 530 ? 2.214 -4.156 -36.586 1.00 28.59 530 PHE A O 1
ATOM 4248 N N . SER A 1 531 ? 0.142 -4.886 -36.107 1.00 27.75 531 SER A N 1
ATOM 4249 C CA . SER A 1 531 ? -0.051 -4.139 -34.867 1.00 27.75 531 SER A CA 1
ATOM 4250 C C . SER A 1 531 ? 1.229 -4.089 -34.014 1.00 27.75 531 SER A C 1
ATOM 4252 O O . SER A 1 531 ? 1.635 -5.115 -33.471 1.00 27.75 531 SER A O 1
ATOM 4254 N N . SER A 1 532 ? 1.803 -2.883 -33.890 1.00 27.91 532 SER A N 1
ATOM 4255 C CA . SER A 1 532 ? 2.696 -2.436 -32.803 1.00 27.91 532 SER A CA 1
ATOM 4256 C C . SER A 1 532 ? 4.231 -2.426 -32.979 1.00 27.91 532 SER A C 1
ATOM 4258 O O . SER A 1 532 ? 4.905 -2.192 -31.982 1.00 27.91 532 SER A O 1
ATOM 4260 N N . PHE A 1 533 ? 4.825 -2.560 -34.173 1.00 29.66 533 PHE A N 1
ATOM 4261 C CA . PHE A 1 533 ? 6.298 -2.444 -34.323 1.00 29.66 533 PHE A CA 1
ATOM 4262 C C . PHE A 1 533 ? 6.766 -1.041 -34.755 1.00 29.66 533 PHE A C 1
ATOM 4264 O O . PHE A 1 533 ? 6.212 -0.461 -35.686 1.00 29.66 533 PHE A O 1
ATOM 4271 N N . THR A 1 534 ? 7.816 -0.502 -34.118 1.00 36.41 534 THR A N 1
ATOM 4272 C CA . THR A 1 534 ? 8.551 0.693 -34.595 1.00 36.41 534 THR A CA 1
ATOM 4273 C C . THR A 1 534 ? 10.009 0.320 -34.874 1.00 36.41 534 THR A C 1
ATOM 4275 O O . THR A 1 534 ? 10.731 -0.083 -33.962 1.00 36.41 534 THR A O 1
ATOM 4278 N N . ILE A 1 535 ? 10.450 0.458 -36.127 1.00 35.69 535 ILE A N 1
ATOM 4279 C CA . ILE A 1 535 ? 11.852 0.279 -36.536 1.00 35.69 535 ILE A CA 1
ATOM 4280 C C . ILE A 1 535 ? 12.480 1.669 -36.659 1.00 35.69 535 ILE A C 1
ATOM 4282 O O . ILE A 1 535 ? 11.984 2.502 -37.416 1.00 35.69 535 ILE A O 1
ATOM 4286 N N . VAL A 1 536 ? 13.564 1.936 -35.924 1.00 38.59 536 VAL A N 1
ATOM 4287 C CA . VAL A 1 536 ? 14.291 3.214 -36.005 1.00 38.59 536 VAL A CA 1
ATOM 4288 C C . VAL A 1 536 ? 15.642 2.978 -36.677 1.00 38.59 536 VAL A C 1
ATOM 4290 O O . VAL A 1 536 ? 16.533 2.362 -36.096 1.00 38.59 536 VAL A O 1
ATOM 4293 N N . LYS A 1 537 ? 15.792 3.481 -37.908 1.00 42.03 537 LYS A N 1
ATOM 4294 C CA . LYS A 1 537 ? 17.059 3.504 -38.654 1.00 42.03 537 LYS A CA 1
ATOM 4295 C C . LYS A 1 537 ? 17.802 4.800 -38.316 1.00 42.03 537 LYS A C 1
ATOM 4297 O O . LYS A 1 537 ? 17.311 5.879 -38.639 1.00 42.03 537 LYS A O 1
ATOM 4302 N N . ILE A 1 538 ? 18.960 4.709 -37.658 1.00 37.00 538 ILE A N 1
ATOM 4303 C CA . ILE A 1 538 ? 19.771 5.879 -37.277 1.00 37.00 538 ILE A CA 1
ATOM 4304 C C . ILE A 1 538 ? 21.030 5.919 -38.152 1.00 37.00 538 ILE A C 1
ATOM 4306 O O . ILE A 1 538 ? 21.936 5.115 -37.959 1.00 37.00 538 ILE A O 1
ATOM 4310 N N . HIS A 1 539 ? 21.097 6.870 -39.091 1.00 34.81 539 HIS A N 1
ATOM 4311 C CA . HIS A 1 539 ? 22.336 7.241 -39.784 1.00 34.81 539 HIS A CA 1
ATOM 4312 C C . HIS A 1 539 ? 22.951 8.461 -39.087 1.00 34.81 539 HIS A C 1
ATOM 4314 O O . HIS A 1 539 ? 22.321 9.515 -39.013 1.00 34.81 539 HIS A O 1
ATOM 4320 N N . ILE A 1 540 ? 24.176 8.325 -38.575 1.00 29.33 540 ILE A N 1
ATOM 4321 C CA . ILE A 1 540 ? 24.955 9.445 -38.032 1.00 29.33 540 ILE A CA 1
ATOM 4322 C C . ILE A 1 540 ? 26.098 9.718 -39.011 1.00 29.33 540 ILE A C 1
ATOM 4324 O O . ILE A 1 540 ? 27.077 8.977 -39.028 1.00 29.33 540 ILE A O 1
ATOM 4328 N N . CYS A 1 541 ? 25.976 10.770 -39.825 1.00 24.64 541 CYS A N 1
ATOM 4329 C CA . CYS A 1 541 ? 27.106 11.292 -40.593 1.00 24.64 541 CYS A CA 1
ATOM 4330 C C . CYS A 1 541 ? 27.952 12.182 -39.678 1.00 24.64 541 CYS A C 1
ATOM 4332 O O . CYS A 1 541 ? 27.478 13.207 -39.192 1.00 24.64 541 CYS A O 1
ATOM 4334 N N . MET A 1 542 ? 29.202 11.788 -39.435 1.00 23.22 542 MET A N 1
ATOM 4335 C CA . MET A 1 542 ? 30.204 12.660 -38.821 1.00 23.22 542 MET A CA 1
ATOM 4336 C C . MET A 1 542 ? 31.013 13.335 -39.926 1.00 23.22 542 MET A C 1
ATOM 4338 O O . MET A 1 542 ? 31.910 12.712 -40.497 1.00 23.22 542 MET A O 1
ATOM 4342 N N . GLU A 1 543 ? 30.702 14.601 -40.189 1.00 22.47 543 GLU A N 1
ATOM 4343 C CA . GLU A 1 543 ? 31.555 15.511 -40.949 1.00 22.47 543 GLU A CA 1
ATOM 4344 C C . GLU A 1 543 ? 32.307 16.402 -39.949 1.00 22.47 543 GLU A C 1
ATOM 4346 O O . GLU A 1 543 ? 31.731 16.892 -38.970 1.00 22.47 543 GLU A O 1
ATOM 4351 N N . ILE A 1 544 ? 33.619 16.540 -40.146 1.00 27.59 544 ILE A N 1
ATOM 4352 C CA . ILE A 1 544 ? 34.515 17.286 -39.260 1.00 27.59 544 ILE A CA 1
ATOM 4353 C C . ILE A 1 544 ? 33.963 18.714 -39.123 1.00 27.59 544 ILE A C 1
ATOM 4355 O O . ILE A 1 544 ? 33.905 19.464 -40.093 1.00 27.59 544 ILE A O 1
ATOM 4359 N N . SER A 1 545 ? 33.557 19.061 -37.896 1.00 24.53 545 SER A N 1
ATOM 4360 C CA . SER A 1 545 ? 33.063 20.367 -37.413 1.00 24.53 545 SER A CA 1
ATOM 4361 C C . SER A 1 545 ? 31.549 20.591 -37.235 1.00 24.53 545 SER A C 1
ATOM 4363 O O . SER A 1 545 ? 31.204 21.619 -36.653 1.00 24.53 545 SER A O 1
ATOM 4365 N N . ARG A 1 546 ? 30.618 19.690 -37.600 1.00 22.81 546 ARG A N 1
ATOM 4366 C CA . ARG A 1 546 ? 29.180 19.860 -37.244 1.00 22.81 546 ARG A CA 1
ATOM 4367 C C . ARG A 1 546 ? 28.437 18.532 -37.060 1.00 22.81 546 ARG A C 1
ATOM 4369 O O . ARG A 1 546 ? 28.432 17.685 -37.942 1.00 22.81 546 ARG A O 1
ATOM 4376 N N . VAL A 1 547 ? 27.716 18.387 -35.942 1.00 23.97 547 VAL A N 1
ATOM 4377 C CA . VAL A 1 547 ? 26.708 17.325 -35.767 1.00 23.97 547 VAL A CA 1
ATOM 4378 C C . VAL A 1 547 ? 25.447 17.735 -36.531 1.00 23.97 547 VAL A C 1
ATOM 4380 O O . VAL A 1 547 ? 24.749 18.662 -36.126 1.00 23.97 547 VAL A O 1
ATOM 4383 N N . SER A 1 548 ? 25.157 17.052 -37.638 1.00 22.72 548 SER A N 1
ATOM 4384 C CA . SER A 1 548 ? 23.936 17.224 -38.432 1.00 22.72 548 SER A CA 1
ATOM 4385 C C . SER A 1 548 ? 23.273 15.863 -38.659 1.00 22.72 548 SER A C 1
ATOM 4387 O O . SER A 1 548 ? 23.904 14.931 -39.154 1.00 22.72 548 SER A O 1
ATOM 4389 N N . LEU A 1 549 ? 21.996 15.736 -38.282 1.00 25.42 549 LEU A N 1
ATOM 4390 C CA . LEU A 1 549 ? 21.146 14.600 -38.650 1.00 25.42 549 LEU A CA 1
ATOM 4391 C C . LEU A 1 549 ? 20.673 14.800 -40.094 1.00 25.42 549 LEU A C 1
ATOM 4393 O O . LEU A 1 549 ? 19.916 15.730 -40.372 1.00 25.42 549 LEU A O 1
ATOM 4397 N N . CYS A 1 550 ? 21.091 13.925 -41.006 1.00 24.38 550 CYS A N 1
ATOM 4398 C CA . CYS A 1 550 ? 20.676 13.983 -42.403 1.00 24.38 550 CYS A CA 1
ATOM 4399 C C . CYS A 1 550 ? 19.472 13.051 -42.638 1.00 24.38 550 CYS A C 1
ATOM 4401 O O . CYS A 1 550 ? 19.597 11.832 -42.532 1.00 24.38 550 CYS A O 1
ATOM 4403 N N . CYS A 1 551 ? 18.306 13.617 -42.964 1.00 23.48 551 CYS A N 1
ATOM 4404 C CA . CYS A 1 551 ? 17.183 12.879 -43.549 1.00 23.48 551 CYS A CA 1
ATOM 4405 C C . CYS A 1 551 ? 17.200 13.100 -45.067 1.00 23.48 551 CYS A C 1
ATOM 4407 O O . CYS A 1 551 ? 16.925 14.206 -45.525 1.00 23.48 551 CYS A O 1
ATOM 4409 N N . SER A 1 552 ? 17.504 12.055 -45.840 1.00 24.17 552 SER A N 1
ATOM 4410 C CA . SER A 1 552 ? 17.365 12.047 -47.304 1.00 24.17 552 SER A CA 1
ATOM 4411 C C . SER A 1 552 ? 15.954 11.586 -47.693 1.00 24.17 552 SER A C 1
ATOM 4413 O O . SER A 1 552 ? 15.442 10.617 -47.129 1.00 24.17 552 SER A O 1
ATOM 4415 N N . GLY A 1 553 ? 15.302 12.314 -48.606 1.00 23.36 553 GLY A N 1
ATOM 4416 C CA . GLY A 1 553 ? 13.912 12.102 -49.019 1.00 23.36 553 GLY A CA 1
ATOM 4417 C C . GLY A 1 553 ? 13.763 11.516 -50.423 1.00 23.36 553 GLY A C 1
ATOM 4418 O O . GLY A 1 553 ? 14.554 11.836 -51.302 1.00 23.36 553 GLY A O 1
ATOM 4419 N N . ILE A 1 554 ? 12.696 10.728 -50.635 1.00 22.48 554 ILE A N 1
ATOM 4420 C CA . ILE A 1 554 ? 12.100 10.403 -51.947 1.00 22.48 554 ILE A CA 1
ATOM 4421 C C . ILE A 1 554 ? 10.553 10.343 -51.807 1.00 22.48 554 ILE A C 1
ATOM 4423 O O . ILE A 1 554 ? 10.028 9.986 -50.755 1.00 22.48 554 ILE A O 1
ATOM 4427 N N . ASN A 1 555 ? 9.866 10.767 -52.878 1.00 22.69 555 ASN A N 1
ATOM 4428 C CA . ASN A 1 555 ? 8.446 11.103 -53.114 1.00 22.69 555 ASN A CA 1
ATOM 4429 C C . ASN A 1 555 ? 7.304 10.329 -52.401 1.00 22.69 555 ASN A C 1
ATOM 4431 O O . ASN A 1 555 ? 7.288 9.104 -52.328 1.00 22.69 555 ASN A O 1
ATOM 4435 N N . LEU A 1 556 ? 6.265 11.092 -52.013 1.00 24.75 556 LEU A N 1
ATOM 4436 C CA . LEU A 1 556 ? 4.979 10.677 -51.420 1.00 24.75 556 LEU A CA 1
ATOM 4437 C C . LEU A 1 556 ? 3.847 10.555 -52.465 1.00 24.75 556 LEU A C 1
ATOM 4439 O O . LEU A 1 556 ? 3.675 11.462 -53.278 1.00 24.75 556 LEU A O 1
ATOM 4443 N N . LYS A 1 557 ? 2.932 9.584 -52.290 1.00 20.17 557 LYS A N 1
ATOM 4444 C CA . LYS A 1 557 ? 1.477 9.819 -52.434 1.00 20.17 557 LYS A CA 1
ATOM 4445 C C . LYS A 1 557 ? 0.634 8.831 -51.601 1.00 20.17 557 LYS A C 1
ATOM 4447 O O . LYS A 1 557 ? 0.748 7.624 -51.749 1.00 20.17 557 LYS A O 1
ATOM 4452 N N . PHE A 1 558 ? -0.266 9.432 -50.816 1.00 20.84 558 PHE A N 1
ATOM 4453 C CA . PHE A 1 558 ? -1.461 8.913 -50.128 1.00 20.84 558 PHE A CA 1
ATOM 4454 C C . PHE A 1 558 ? -1.371 8.182 -48.763 1.00 20.84 558 PHE A C 1
ATOM 4456 O O . PHE A 1 558 ? -0.802 7.110 -48.617 1.00 20.84 558 PHE A O 1
ATOM 4463 N N . LEU A 1 559 ? -2.127 8.779 -47.822 1.00 22.17 559 LEU A N 1
ATOM 4464 C CA . LEU A 1 559 ? -2.629 8.341 -46.507 1.00 22.17 559 LEU A CA 1
ATOM 4465 C C . LEU A 1 559 ? -1.712 8.425 -45.267 1.00 22.17 559 LEU A C 1
ATOM 4467 O O . LEU A 1 559 ? -0.657 7.820 -45.144 1.00 22.17 559 LEU A O 1
ATOM 4471 N N . CYS A 1 560 ? -2.201 9.215 -44.309 1.00 22.06 560 CYS A N 1
ATOM 4472 C CA . CYS A 1 560 ? -1.537 9.771 -43.135 1.00 22.06 560 CYS A CA 1
ATOM 4473 C C . CYS A 1 560 ? -2.042 9.101 -41.843 1.00 22.06 560 CYS A C 1
ATOM 4475 O O . CYS A 1 560 ? -3.256 8.944 -41.713 1.00 22.06 560 CYS A O 1
ATOM 4477 N N . LYS A 1 561 ? -1.156 8.789 -40.874 1.00 22.95 561 LYS A N 1
ATOM 4478 C CA . LYS A 1 561 ? -1.238 9.245 -39.458 1.00 22.95 561 LYS A CA 1
ATOM 4479 C C . LYS A 1 561 ? -0.163 8.624 -38.534 1.00 22.95 561 LYS A C 1
ATOM 4481 O O . LYS A 1 561 ? -0.076 7.412 -38.405 1.00 22.95 561 LYS A O 1
ATOM 4486 N N . TYR A 1 562 ? 0.545 9.522 -37.836 1.00 23.14 562 TYR A N 1
ATOM 4487 C CA . TYR A 1 562 ? 1.389 9.396 -36.629 1.00 23.14 562 TYR A CA 1
ATOM 4488 C C . TYR A 1 562 ? 2.633 8.483 -36.627 1.00 23.14 562 TYR A C 1
ATOM 4490 O O . TYR A 1 562 ? 2.568 7.314 -36.275 1.00 23.14 562 TYR A O 1
ATOM 4498 N N . CYS A 1 563 ? 3.804 9.113 -36.788 1.00 24.17 563 CYS A N 1
ATOM 4499 C CA . CYS A 1 563 ? 4.995 8.845 -35.974 1.00 24.17 563 CYS A CA 1
ATOM 4500 C C . CYS A 1 563 ? 5.838 10.137 -35.916 1.00 24.17 563 CYS A C 1
ATOM 4502 O O . CYS A 1 563 ? 6.202 10.678 -36.957 1.00 24.17 563 CYS A O 1
ATOM 4504 N N . ILE A 1 564 ? 6.082 10.687 -34.721 1.00 23.03 564 ILE A N 1
ATOM 4505 C CA . ILE A 1 564 ? 6.907 11.891 -34.521 1.00 23.03 564 ILE A CA 1
ATOM 4506 C C . ILE A 1 564 ? 8.277 11.447 -34.006 1.00 23.03 564 ILE A C 1
ATOM 4508 O O . ILE A 1 564 ? 8.392 10.996 -32.870 1.00 23.03 564 ILE A O 1
ATOM 4512 N N . ILE A 1 565 ? 9.309 11.650 -34.823 1.00 23.80 565 ILE A N 1
ATOM 4513 C CA . ILE A 1 565 ? 10.640 12.058 -34.367 1.00 23.80 565 ILE A CA 1
ATOM 4514 C C . ILE A 1 565 ? 10.904 13.378 -35.096 1.00 23.80 565 ILE A C 1
ATOM 4516 O O . ILE A 1 565 ? 11.046 13.390 -36.316 1.00 23.80 565 ILE A O 1
ATOM 4520 N N . LYS A 1 566 ? 10.901 14.503 -34.373 1.00 21.30 566 LYS A N 1
ATOM 4521 C CA . LYS A 1 566 ? 11.258 15.817 -34.924 1.00 21.30 566 LYS A CA 1
ATOM 4522 C C . LYS A 1 566 ? 12.264 16.480 -33.988 1.00 21.30 566 LYS A C 1
ATOM 4524 O O . LYS A 1 566 ? 11.907 16.883 -32.886 1.00 21.30 566 LYS A O 1
ATOM 4529 N N . PHE A 1 567 ? 13.512 16.584 -34.436 1.00 23.25 567 PHE A N 1
ATOM 4530 C CA . PHE A 1 567 ? 14.488 17.525 -33.891 1.00 23.25 567 PHE A CA 1
ATOM 4531 C C . PHE A 1 567 ? 14.329 18.851 -34.643 1.00 23.25 567 PHE A C 1
ATOM 4533 O O . PHE A 1 567 ? 14.245 18.862 -35.870 1.00 23.25 567 PHE A O 1
ATOM 4540 N N . SER A 1 568 ? 14.244 19.963 -33.915 1.00 20.97 568 SER A N 1
ATOM 4541 C CA . SER A 1 568 ? 14.220 21.309 -34.495 1.00 20.97 568 SER A CA 1
ATOM 4542 C C . SER A 1 568 ? 15.625 21.909 -34.439 1.00 20.97 568 SER A C 1
ATOM 4544 O O . SER A 1 568 ? 16.181 21.970 -33.343 1.00 20.97 568 SER A O 1
ATOM 4546 N N . PRO A 1 569 ? 16.185 22.426 -35.546 1.00 25.25 569 PRO A N 1
ATOM 4547 C CA . PRO A 1 569 ? 17.300 23.351 -35.491 1.00 25.25 569 PRO A CA 1
ATOM 4548 C C . PRO A 1 569 ? 16.739 24.778 -35.457 1.00 25.25 569 PRO A C 1
ATOM 4550 O O . PRO A 1 569 ? 15.989 25.184 -36.345 1.00 25.25 569 PRO A O 1
ATOM 4553 N N . LYS A 1 570 ? 17.101 25.571 -34.450 1.00 23.81 570 LYS A N 1
ATOM 4554 C CA . LYS A 1 570 ? 17.175 27.021 -34.641 1.00 23.81 570 LYS A CA 1
ATOM 4555 C C . LYS A 1 570 ? 18.553 27.500 -34.225 1.00 23.81 570 LYS A C 1
ATOM 4557 O O . LYS A 1 570 ? 18.951 27.408 -33.071 1.00 23.81 570 LYS A O 1
ATOM 4562 N N . VAL A 1 571 ? 19.242 27.962 -35.255 1.00 25.17 571 VAL A N 1
ATOM 4563 C CA . VAL A 1 571 ? 20.448 28.773 -35.263 1.00 25.17 571 VAL A CA 1
ATOM 4564 C C . VAL A 1 571 ? 20.184 30.062 -34.482 1.00 25.17 571 VAL A C 1
ATOM 4566 O O . VAL A 1 571 ? 19.220 30.764 -34.780 1.00 25.17 571 VAL A O 1
ATOM 4569 N N . LEU A 1 572 ? 21.062 30.393 -33.535 1.00 22.25 572 LEU A N 1
ATOM 4570 C CA . LEU A 1 572 ? 21.438 31.780 -33.282 1.00 22.25 572 LEU A CA 1
ATOM 4571 C C . LEU A 1 572 ? 22.930 31.874 -33.605 1.00 22.25 572 LEU A C 1
ATOM 4573 O O . LEU A 1 572 ? 23.764 31.297 -32.914 1.00 22.25 572 LEU A O 1
ATOM 4577 N N . CYS A 1 573 ? 23.232 32.529 -34.719 1.00 23.19 573 CYS A N 1
ATOM 4578 C CA . CYS A 1 573 ? 24.555 33.043 -35.027 1.00 23.19 573 CYS A CA 1
ATOM 4579 C C . CYS A 1 573 ? 24.596 34.452 -34.430 1.00 23.19 573 CYS A C 1
ATOM 4581 O O . CYS A 1 573 ? 23.675 35.209 -34.720 1.00 23.19 573 CYS A O 1
ATOM 4583 N N . HIS A 1 574 ? 25.592 34.787 -33.612 1.00 23.31 574 HIS A N 1
ATOM 4584 C CA . HIS A 1 574 ? 26.191 36.125 -33.564 1.00 23.31 574 HIS A CA 1
ATOM 4585 C C . HIS A 1 574 ? 27.385 36.111 -32.604 1.00 23.31 574 HIS A C 1
ATOM 4587 O O . HIS A 1 574 ? 27.217 36.149 -31.387 1.00 23.31 574 HIS A O 1
ATOM 4593 N N . ASP A 1 575 ? 28.589 36.094 -33.172 1.00 23.17 575 ASP A N 1
ATOM 4594 C CA . ASP A 1 575 ? 29.732 36.750 -32.547 1.00 23.17 575 ASP A CA 1
ATOM 4595 C C . ASP A 1 575 ? 29.573 38.257 -32.786 1.00 23.17 575 ASP A C 1
ATOM 4597 O O . ASP A 1 575 ? 29.428 38.681 -33.933 1.00 23.17 575 ASP A O 1
ATOM 4601 N N . LEU A 1 576 ? 29.558 39.057 -31.717 1.00 24.00 576 LEU A N 1
ATOM 4602 C CA . LEU A 1 576 ? 30.310 40.314 -31.628 1.00 24.00 576 LEU A CA 1
ATOM 4603 C C . LEU A 1 576 ? 30.237 40.859 -30.192 1.00 24.00 576 LEU A C 1
ATOM 4605 O O . LEU A 1 576 ? 29.167 41.148 -29.660 1.00 24.00 576 LEU A O 1
ATOM 4609 N N . VAL A 1 577 ? 31.403 41.017 -29.573 1.00 25.27 577 VAL A N 1
ATOM 4610 C CA . VAL A 1 577 ? 31.596 41.773 -28.332 1.00 25.27 577 VAL A CA 1
ATOM 4611 C C . VAL A 1 577 ? 31.657 43.262 -28.688 1.00 25.27 577 VAL A C 1
ATOM 4613 O O . VAL A 1 577 ? 32.539 43.636 -29.451 1.00 25.27 577 VAL A O 1
ATOM 4616 N N . LEU A 1 578 ? 30.740 44.085 -28.159 1.00 23.30 578 LEU A N 1
ATOM 4617 C CA . LEU A 1 578 ? 30.983 45.343 -27.413 1.00 23.30 578 LEU A CA 1
ATOM 4618 C C . LEU A 1 578 ? 29.678 46.162 -27.224 1.00 23.30 578 LEU A C 1
ATOM 4620 O O . LEU A 1 578 ? 28.923 46.396 -28.161 1.00 23.30 578 LEU A O 1
ATOM 4624 N N . LEU A 1 579 ? 29.455 46.589 -25.972 1.00 21.28 579 LEU A N 1
ATOM 4625 C CA . LEU A 1 579 ? 28.513 47.612 -25.453 1.00 21.28 579 LEU A CA 1
ATOM 4626 C C . LEU A 1 579 ? 28.673 49.007 -26.131 1.00 21.28 579 LEU A C 1
ATOM 4628 O O . LEU A 1 579 ? 29.681 49.177 -26.815 1.00 21.28 579 LEU A O 1
ATOM 4632 N N . PRO A 1 580 ? 27.862 50.068 -25.825 1.00 33.41 580 PRO A N 1
ATOM 4633 C CA . PRO A 1 580 ? 26.649 50.186 -24.980 1.00 33.41 580 PRO A CA 1
ATOM 4634 C C . PRO A 1 580 ? 25.480 51.028 -25.584 1.00 33.41 580 PRO A C 1
ATOM 4636 O O . PRO A 1 580 ? 25.599 51.635 -26.638 1.00 33.41 580 PRO A O 1
ATOM 4639 N N . LEU A 1 581 ? 24.361 51.070 -24.837 1.00 23.97 581 LEU A N 1
ATOM 4640 C CA . LEU A 1 581 ? 23.350 52.145 -24.696 1.00 23.97 581 LEU A CA 1
ATOM 4641 C C . LEU A 1 581 ? 23.242 53.239 -25.780 1.00 23.97 581 LEU A C 1
ATOM 4643 O O . LEU A 1 581 ? 24.124 54.075 -25.876 1.00 23.97 581 LEU A O 1
ATOM 4647 N N . PHE A 1 582 ? 22.066 53.342 -26.408 1.00 23.31 582 PHE A N 1
ATOM 4648 C CA . PHE A 1 582 ? 21.240 54.559 -26.598 1.00 23.31 582 PHE A CA 1
ATOM 4649 C C . PHE A 1 582 ? 19.972 54.070 -27.335 1.00 23.31 582 PHE A C 1
ATOM 4651 O O . PHE A 1 582 ? 20.052 53.567 -28.447 1.00 23.31 582 PHE A O 1
ATOM 4658 N N . GLN A 1 583 ? 18.837 53.854 -26.664 1.00 23.03 583 GLN A N 1
ATOM 4659 C CA . GLN A 1 583 ? 17.815 54.865 -26.367 1.00 23.03 583 GLN A CA 1
ATOM 4660 C C . GLN A 1 583 ? 17.344 55.591 -27.637 1.00 23.03 583 GLN A C 1
ATOM 4662 O O . GLN A 1 583 ? 18.181 56.122 -28.353 1.00 23.03 583 GLN A O 1
ATOM 4667 N N . ILE A 1 584 ? 16.011 55.682 -27.800 1.00 23.81 584 ILE A N 1
ATOM 4668 C CA . ILE A 1 584 ? 15.232 56.613 -28.654 1.00 23.81 584 ILE A CA 1
ATOM 4669 C C . ILE A 1 584 ? 14.386 55.910 -29.734 1.00 23.81 584 ILE A C 1
ATOM 4671 O O . ILE A 1 584 ? 14.825 55.618 -30.835 1.00 23.81 584 ILE A O 1
ATOM 4675 N N . LEU A 1 585 ? 13.112 55.735 -29.349 1.00 21.73 585 LEU A N 1
ATOM 4676 C CA . LEU A 1 585 ? 11.928 56.176 -30.097 1.00 21.73 585 LEU A CA 1
ATOM 4677 C C . LEU A 1 585 ? 11.617 55.523 -31.455 1.00 21.73 585 LEU A C 1
ATOM 4679 O O . LEU A 1 585 ? 12.232 55.811 -32.470 1.00 21.73 585 LEU A O 1
ATOM 4683 N N . LEU A 1 586 ? 10.502 54.794 -31.455 1.00 23.45 586 LEU A N 1
ATOM 4684 C CA . LEU A 1 586 ? 9.240 55.104 -32.154 1.00 23.45 586 LEU A CA 1
ATOM 4685 C C . LEU A 1 586 ? 8.653 53.809 -32.738 1.00 23.45 586 LEU A C 1
ATOM 4687 O O . LEU A 1 586 ? 9.320 53.091 -33.467 1.00 23.45 586 LEU A O 1
ATOM 4691 N N . TYR A 1 587 ? 7.496 53.354 -32.256 1.00 21.53 587 TYR A N 1
ATOM 4692 C CA . TYR A 1 587 ? 6.155 53.818 -32.653 1.00 21.53 587 TYR A CA 1
ATOM 4693 C C . TYR A 1 587 ? 5.791 53.388 -34.083 1.00 21.53 587 TYR A C 1
ATOM 4695 O O . TYR A 1 587 ? 6.478 53.754 -35.028 1.00 21.53 587 TYR A O 1
ATOM 4703 N N . LEU A 1 588 ? 4.632 52.719 -34.185 1.00 24.56 588 LEU A N 1
ATOM 4704 C CA . LEU A 1 588 ? 3.893 52.301 -35.392 1.00 24.56 588 LEU A CA 1
ATOM 4705 C C . LEU A 1 588 ? 4.509 51.080 -36.110 1.00 24.56 588 LEU A C 1
ATOM 4707 O O . LEU A 1 588 ? 5.626 51.136 -36.599 1.00 24.56 588 LEU A O 1
ATOM 4711 N N . ARG A 1 589 ? 3.831 49.933 -36.218 1.00 31.44 589 ARG A N 1
ATOM 4712 C CA . ARG A 1 589 ? 2.428 49.726 -36.597 1.00 31.44 589 ARG A CA 1
ATOM 4713 C C . ARG A 1 589 ? 1.934 48.353 -36.146 1.00 31.44 589 ARG A C 1
ATOM 4715 O O . ARG A 1 589 ? 2.763 47.416 -36.160 1.00 31.44 589 ARG A O 1
#

Radius of gyration: 33.5 Å; chains: 1; bounding box: 90×77×97 Å

Secondary structure (DSSP, 8-state):
-HHHHHHHHHHHHHHHHHHHHHHTTTS-HHHHHHHHHHHHHHHHHHHHHHHHHHHHHHH--HHHHHHHHHHHHHHHHHHHHHHTT--HHHHHHHHHHHHHHHHHHHHHS--GGGTT-HHHHHHHHHHHHHHHHHHHHHHHHHHTT-------SS-HHHHHHHHHHHHHHTTS-HHHHHHHHHHHHHHHHHHHHHHHT-TTHHHHHHHHHHHHHSSSS---S-HHHHHHHHHHHHHHHHHHHHH----HHHHTHHHHTS-HHHHHHHHHHHHHHHHHHHHHHHGGGG-GGGHHHHHHHHHHHHHHHHHHHHHHHHHHHHHHHHHHHHHHHHHHTTTS---HHHHHHHTTHHHHHHHHHHHHHHHHHHHHHHHHHT--TT-HHHHHHHHHHHHHHHHHHHHHHHHHHH----EEEEEEE-------TT-------HHHHHHHHHHHHHHHHHHHHHHHHHT-EEEEEEE-SS--BHHHHHHHHHHHHH-B-TTSPBPSEEEEEE-S-B-TTS-B--BSTT-----------STT-EEEEE--EEETTEEE---------S--------PPP--------------------